Protein AF-A0A0C7NAX6-F1 (afdb_monomer_lite)

InterPro domains:
  IPR001142 Yeast membrane protein DUP/COS [PF00674] (131-218)
  IPR001142 Yeast membrane protein DUP/COS [PF00674] (317-399)

Foldseek 3Di:
DDDDDDDDDDDDDDDDDDDDDDPPPVVVVVVVVVVVVVVVVVVVVVVVCVVPVVCCPPPVVPPPPPPPDDDDDDPDQDAQVVVDPDPVVLLVVQLVLDPVNVVLVVVLVVLLVVLVVVDVVVPPPCPPVSVVVNVVVVVVSVVVPCSPVLDPDDLVLQLVLLQCCLVQLFAPDQVSQQVVQSVSLVVCVVVVVGSHSHSDNTSVRVLVCNCVNQQVCCVVVPDDPPPVSSVSSNVSHLVSVVVVLVVVVVCVVPDDDDPDDDFLCVVDVDVVVVLVVVLCVVLVVQVVVLVVQCVVLVVVPDVVSNVVSVVSVVVSVVVSVVSSVVLVVLLVPDDDPVLLSVLLVLCVVQVQDPDQQSQQSSLRVSLVVCVVPPPPSSRNSDNGSVSSVVVNVVQLCQQDPPDPVDDHPCVSCVVSSVVVPPD

Secondary structure (DSSP, 8-state):
---------------------SSSHHHHHHHHHHHHHHHHHHHHHHHHHHHHHHHHHHHTTTS-------S----S---HHHH-SSHHHHHHHHHHT-HHHHHHHHHHHHHHHHHHHHHHHTGGGGHHHHHHHHHHHHHHHHHHSGGGS-----TTHHHHHHHHHHHH---SSHHHHHHHHHHHHHHHHHTTSSSSS-S-SSHHHHHHHHIIIIIHHHHHT-SS---HHHHHHHHHHHHHHHHHHHHHHHHHTT------PPPHHHH-SSHHHHHHHHHHHHHTTHHHHHHHHHHHHHHTT-HHHHHHHHHHHHHHHHHHHHHHHHHHHHHTSPPPHHHHHHHHHHHHHH---S-TTTHHHHHHHHHHHHHHHS-TT-TT--SSHHHHHHHHHHHHHHHS-SSTTSPPS-GGGHHHHGGGTT-

Organism: NCBI:txid1245769

pLDDT: mean 73.46, std 19.57, range [27.73, 95.88]

Sequence (423 aa):
MGVLHFSFFRPFCLRKEITRKKYSDFVTCRSSSALMFSIYIYKFLGKLMVTIYPGIYLNIGHSAMVQISFAPSLDCPQLSPELFTSYLSWRLHNLVKASYLFVWLFATACFSLAAAIISKEMGNWFSETAKVCVFLSLAALFKSIPFWKTAKLVPELYPQLAKEVAELGPNYSPKDWDLLAQHANEFLFKEGLWHSKLYFYDGEECLHCFRCSVYLPTVRTASEKRNGQLALAAQIYEKSLGNYWNAWEAAENTQVEAPRQYLPKDRYRFSILYDWAYGAKHISYFPLLWMLCSLWSGRKNDSRTVDLSTFGGLVVVFYTICMFWERPSAKEFPLTPIQILKFLKLVAELKPGQSDMEWDGVARKMNAFLNETGGLRIINYFFDGKECRAKFQLIMAKVIPNSGIEKSSFPELIKFASEFKTI

Radius of gyration: 30.66 Å; chains: 1; bounding box: 78×89×71 Å

Structure (mmCIF, N/CA/C/O backbone):
data_AF-A0A0C7NAX6-F1
#
_entry.id   AF-A0A0C7NAX6-F1
#
loop_
_atom_site.group_PDB
_atom_site.id
_atom_site.type_symbol
_atom_site.label_atom_id
_atom_site.label_alt_id
_atom_site.label_comp_id
_atom_site.label_asym_id
_atom_site.label_entity_id
_atom_site.label_seq_id
_atom_site.pdbx_PDB_ins_code
_atom_site.Cartn_x
_atom_site.Cartn_y
_atom_site.Cartn_z
_atom_site.occupancy
_atom_site.B_iso_or_equiv
_atom_site.auth_seq_id
_atom_site.auth_comp_id
_atom_site.auth_asym_id
_atom_site.auth_atom_id
_atom_site.pdbx_PDB_model_num
ATOM 1 N N . MET A 1 1 ? 12.667 64.674 -25.364 1.00 33.41 1 MET A N 1
ATOM 2 C CA . MET A 1 1 ? 13.167 65.801 -24.542 1.00 33.41 1 MET A CA 1
ATOM 3 C C . MET A 1 1 ? 13.776 65.229 -23.275 1.00 33.41 1 MET A C 1
ATOM 5 O O . MET A 1 1 ? 13.105 64.440 -22.630 1.00 33.41 1 MET A O 1
ATOM 9 N N . GLY A 1 2 ? 15.032 65.566 -22.972 1.00 37.00 2 GLY A N 1
ATOM 10 C CA . GLY A 1 2 ? 15.752 65.074 -21.788 1.00 37.00 2 GLY A CA 1
ATOM 11 C C . GLY A 1 2 ? 17.111 64.444 -22.099 1.00 37.00 2 GLY A C 1
ATOM 12 O O . GLY A 1 2 ? 17.392 63.338 -21.661 1.00 37.00 2 GLY A O 1
ATOM 13 N N . VAL A 1 3 ? 17.919 65.136 -22.903 1.00 29.41 3 VAL A N 1
ATOM 14 C CA . VAL A 1 3 ? 19.358 64.896 -23.080 1.00 29.41 3 VAL A CA 1
ATOM 15 C C . VAL A 1 3 ? 20.072 65.444 -21.849 1.00 29.41 3 VAL A C 1
ATOM 17 O O . VAL A 1 3 ? 19.771 66.570 -21.472 1.00 29.41 3 VAL A O 1
ATOM 20 N N . LEU A 1 4 ? 21.052 64.727 -21.295 1.00 28.20 4 LEU A N 1
ATOM 21 C CA . LEU A 1 4 ? 22.182 65.354 -20.601 1.00 28.20 4 LEU A CA 1
ATOM 22 C C . LEU A 1 4 ? 23.442 64.490 -20.750 1.00 28.20 4 LEU A C 1
ATOM 24 O O . LEU A 1 4 ? 23.633 63.469 -20.096 1.00 28.20 4 LEU A O 1
ATOM 28 N N . HIS A 1 5 ? 24.281 64.943 -21.677 1.00 30.05 5 HIS A N 1
ATOM 29 C CA . HIS A 1 5 ? 25.713 64.687 -21.755 1.00 30.05 5 HIS A CA 1
ATOM 30 C C . HIS A 1 5 ? 26.406 65.339 -20.550 1.00 30.05 5 HIS A C 1
ATOM 32 O O . HIS A 1 5 ? 26.091 66.483 -20.241 1.00 30.05 5 HIS A O 1
ATOM 38 N N . PHE A 1 6 ? 27.427 64.697 -19.980 1.00 27.73 6 PHE A N 1
ATOM 39 C CA . PHE A 1 6 ? 28.633 65.412 -19.559 1.00 27.73 6 PHE A CA 1
ATOM 40 C C . PHE A 1 6 ? 29.851 64.491 -19.625 1.00 27.73 6 PHE A C 1
ATOM 42 O O . PHE A 1 6 ? 29.893 63.395 -19.073 1.00 27.73 6 PHE A O 1
ATOM 49 N N . SER A 1 7 ? 30.847 64.989 -20.335 1.00 27.84 7 SER A N 1
ATOM 50 C CA . SER A 1 7 ? 32.198 64.473 -20.490 1.00 27.84 7 SER A CA 1
ATOM 51 C C . SER A 1 7 ? 33.136 65.571 -19.993 1.00 27.84 7 SER A C 1
ATOM 53 O O . SER A 1 7 ? 32.887 66.717 -20.353 1.00 27.84 7 SER A O 1
ATOM 55 N N . PHE A 1 8 ? 34.175 65.247 -19.205 1.00 30.72 8 PHE A N 1
ATOM 56 C CA . PHE A 1 8 ? 35.592 65.529 -19.527 1.00 30.72 8 PHE A CA 1
ATOM 57 C C . PHE A 1 8 ? 36.606 65.390 -18.355 1.00 30.72 8 PHE A C 1
ATOM 59 O O . PHE A 1 8 ? 36.337 65.778 -17.228 1.00 30.72 8 PHE A O 1
ATOM 66 N N . PHE A 1 9 ? 37.806 64.916 -18.748 1.00 28.50 9 PHE A N 1
ATOM 67 C CA . PHE A 1 9 ? 39.190 65.122 -18.247 1.00 28.50 9 PHE A CA 1
ATOM 68 C C . PHE A 1 9 ? 39.744 64.471 -16.941 1.00 28.50 9 PHE A C 1
ATOM 70 O O . PHE A 1 9 ? 39.558 64.966 -15.840 1.00 28.50 9 PHE A O 1
ATOM 77 N N . ARG A 1 10 ? 40.514 63.370 -17.151 1.00 28.86 10 ARG A N 1
ATOM 78 C CA . ARG A 1 10 ? 41.940 63.026 -16.799 1.00 28.86 10 ARG A CA 1
ATOM 79 C C . ARG A 1 10 ? 42.743 63.894 -15.785 1.00 28.86 10 ARG A C 1
ATOM 81 O O . ARG A 1 10 ? 42.459 65.077 -15.684 1.00 28.86 10 ARG A O 1
ATOM 88 N N . PRO A 1 11 ? 43.950 63.455 -15.323 1.00 43.16 11 PRO A N 1
ATOM 89 C CA . PRO A 1 11 ? 44.488 62.099 -15.071 1.00 43.16 11 PRO A CA 1
ATOM 90 C C . PRO A 1 11 ? 45.270 61.996 -13.728 1.00 43.16 11 PRO A C 1
ATOM 92 O O . PRO A 1 11 ? 45.738 62.996 -13.199 1.00 43.16 11 PRO A O 1
ATOM 95 N N . PHE A 1 12 ? 45.562 60.784 -13.242 1.00 27.77 12 PHE A N 1
ATOM 96 C CA . PHE A 1 12 ? 46.766 60.559 -12.425 1.00 27.77 12 PHE A CA 1
ATOM 97 C C . PHE A 1 12 ? 47.375 59.189 -12.736 1.00 27.77 12 PHE A C 1
ATOM 99 O O . PHE A 1 12 ? 46.741 58.145 -12.591 1.00 27.77 12 PHE A O 1
ATOM 106 N N . CYS A 1 13 ? 48.614 59.222 -13.222 1.00 32.53 13 CYS A N 1
ATOM 107 C CA . CYS A 1 13 ? 49.492 58.072 -13.380 1.00 32.53 13 CYS A CA 1
ATOM 108 C C . CYS A 1 13 ? 49.992 57.609 -12.010 1.00 32.53 13 CYS A C 1
ATOM 110 O O . CYS A 1 13 ? 50.439 58.447 -11.236 1.00 32.53 13 CYS A O 1
ATOM 112 N N . LEU A 1 14 ? 50.051 56.292 -11.778 1.00 31.08 14 LEU A N 1
ATOM 113 C CA . LEU A 1 14 ? 51.176 55.636 -11.093 1.00 31.08 14 LEU A CA 1
ATOM 114 C C . LEU A 1 14 ? 51.115 54.107 -11.275 1.00 31.08 14 LEU A C 1
ATOM 116 O O . LEU A 1 14 ? 50.416 53.380 -10.582 1.00 31.08 14 LEU A O 1
ATOM 120 N N . ARG A 1 15 ? 51.863 53.655 -12.286 1.00 32.19 15 ARG A N 1
ATOM 121 C CA . ARG A 1 15 ? 52.845 52.558 -12.259 1.00 32.19 15 ARG A CA 1
ATOM 122 C C . ARG A 1 15 ? 52.666 51.459 -11.188 1.00 32.19 15 ARG A C 1
ATOM 124 O O . ARG A 1 15 ? 53.065 51.646 -10.043 1.00 32.19 15 ARG A O 1
ATOM 131 N N . LYS A 1 16 ? 52.311 50.247 -11.636 1.00 30.25 16 LYS A N 1
ATOM 132 C CA . LYS A 1 16 ? 53.072 49.017 -11.326 1.00 30.25 16 LYS A CA 1
ATOM 133 C C . LYS A 1 16 ? 52.688 47.874 -12.273 1.00 30.25 16 LYS A C 1
ATOM 135 O O . LYS A 1 16 ? 51.585 47.340 -12.222 1.00 30.25 16 LYS A O 1
ATOM 140 N N . GLU A 1 17 ? 53.632 47.518 -13.139 1.00 34.88 17 GLU A N 1
ATOM 141 C CA . GLU A 1 17 ? 53.720 46.202 -13.772 1.00 34.88 17 GLU A CA 1
ATOM 142 C C . GLU A 1 17 ? 53.883 45.120 -12.698 1.00 34.88 17 GLU A C 1
ATOM 144 O O . GLU A 1 17 ? 54.581 45.360 -11.717 1.00 34.88 17 GLU A O 1
ATOM 149 N N . ILE A 1 18 ? 53.258 43.954 -12.907 1.00 36.66 18 ILE A N 1
ATOM 150 C CA . ILE A 1 18 ? 53.803 42.597 -12.684 1.00 36.66 18 ILE A CA 1
ATOM 151 C C . ILE A 1 18 ? 52.781 41.578 -13.253 1.00 36.66 18 ILE A C 1
ATOM 153 O O . ILE A 1 18 ? 51.704 41.340 -12.713 1.00 36.66 18 ILE A O 1
ATOM 157 N N . THR A 1 19 ? 53.125 41.040 -14.428 1.00 38.94 19 THR A N 1
ATOM 158 C CA . THR A 1 19 ? 52.790 39.717 -15.005 1.00 38.94 19 THR A CA 1
ATOM 159 C C . THR A 1 19 ? 51.381 39.107 -14.825 1.00 38.94 19 THR A C 1
ATOM 161 O O . THR A 1 19 ? 51.118 38.365 -13.881 1.00 38.94 19 THR A O 1
ATOM 164 N N . ARG A 1 20 ? 50.542 39.207 -15.870 1.00 38.00 20 ARG A N 1
ATOM 165 C CA . ARG A 1 20 ? 49.470 38.233 -16.187 1.00 38.00 20 ARG A CA 1
ATOM 166 C C . ARG A 1 20 ? 49.530 37.873 -17.674 1.00 38.00 20 ARG A C 1
ATOM 168 O O . ARG A 1 20 ? 48.992 38.587 -18.510 1.00 38.00 20 ARG A O 1
ATOM 175 N N . LYS A 1 21 ? 50.185 36.759 -18.014 1.00 38.50 21 LYS A N 1
ATOM 176 C CA . LYS A 1 21 ? 50.189 36.215 -19.388 1.00 38.50 21 LYS A CA 1
ATOM 177 C C . LYS A 1 21 ? 50.078 34.685 -19.452 1.00 38.50 21 LYS A C 1
ATOM 179 O O . LYS A 1 21 ? 50.683 34.063 -20.310 1.00 38.50 21 LYS A O 1
ATOM 184 N N . LYS A 1 22 ? 49.322 34.061 -18.536 1.00 39.84 22 LYS A N 1
ATOM 185 C CA . LYS A 1 22 ? 49.116 32.593 -18.546 1.00 39.84 22 LYS A CA 1
ATOM 186 C C . LYS A 1 22 ? 47.714 32.085 -18.172 1.00 39.84 22 LYS A C 1
ATOM 188 O O . LYS A 1 22 ? 47.541 30.884 -18.031 1.00 39.84 22 LYS A O 1
ATOM 193 N N . TYR A 1 23 ? 46.712 32.961 -18.041 1.00 36.53 23 TYR A N 1
ATOM 194 C CA . TYR A 1 23 ? 45.342 32.556 -17.658 1.00 36.53 23 TYR A CA 1
ATOM 195 C C . TYR A 1 23 ? 44.271 32.766 -18.746 1.00 36.53 23 TYR A C 1
ATOM 197 O O . TYR A 1 23 ? 43.128 32.367 -18.553 1.00 36.53 23 TYR A O 1
ATOM 205 N N . SER A 1 24 ? 44.634 33.350 -19.894 1.00 33.28 24 SER A N 1
ATOM 206 C CA . SER A 1 24 ? 43.714 33.593 -21.020 1.00 33.28 24 SER A CA 1
ATOM 207 C C . SER A 1 24 ? 43.537 32.366 -21.925 1.00 33.28 24 SER A C 1
ATOM 209 O O . SER A 1 24 ? 42.449 32.146 -22.443 1.00 33.28 24 SER A O 1
ATOM 211 N N . ASP A 1 25 ? 44.557 31.514 -22.052 1.00 35.56 25 ASP A N 1
ATOM 212 C CA . ASP A 1 25 ? 44.535 30.416 -23.037 1.00 35.56 25 ASP A CA 1
ATOM 213 C C . ASP A 1 25 ? 43.956 29.104 -22.479 1.00 35.56 25 ASP A C 1
ATOM 215 O O . ASP A 1 25 ? 43.678 28.164 -23.220 1.00 35.56 25 ASP A O 1
ATOM 219 N N . PHE A 1 26 ? 43.717 29.035 -21.164 1.00 35.56 26 PHE A N 1
ATOM 220 C CA . PHE A 1 26 ? 43.159 27.840 -20.521 1.00 35.56 26 PHE A CA 1
ATOM 221 C C . PHE A 1 26 ? 41.621 27.832 -20.480 1.00 35.56 26 PHE A C 1
ATOM 223 O O . PHE A 1 26 ? 41.009 26.770 -20.360 1.00 35.56 26 PHE A 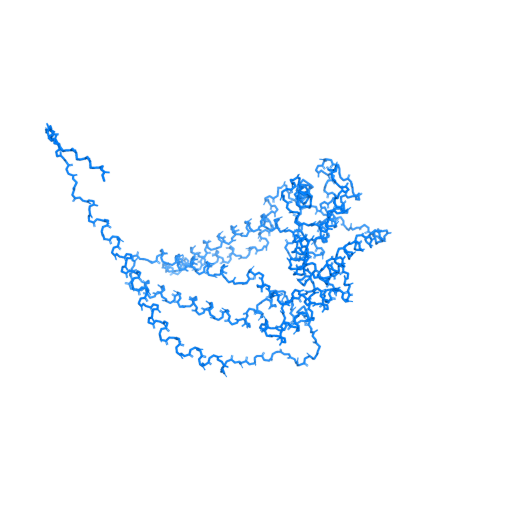O 1
ATOM 230 N N . VAL A 1 27 ? 40.978 28.999 -20.612 1.00 37.00 27 VAL A N 1
ATOM 231 C CA . VAL A 1 27 ? 39.509 29.129 -20.551 1.00 37.00 27 VAL A CA 1
ATOM 232 C C . VAL A 1 27 ? 38.868 28.973 -21.937 1.00 37.00 27 VAL A C 1
ATOM 234 O O . VAL A 1 27 ? 37.795 28.386 -22.052 1.00 37.00 27 VAL A O 1
ATOM 237 N N . THR A 1 28 ? 39.552 29.373 -23.010 1.00 36.34 28 THR A N 1
ATOM 238 C CA . THR A 1 28 ? 39.087 29.211 -24.402 1.00 36.34 28 THR A CA 1
ATOM 239 C C . THR A 1 28 ? 39.211 27.777 -24.933 1.00 36.34 28 THR A C 1
ATOM 241 O O . THR A 1 28 ? 38.436 27.379 -25.800 1.00 36.34 28 THR A O 1
ATOM 244 N N . CYS A 1 29 ? 40.102 26.948 -24.374 1.00 38.19 29 CYS A N 1
ATOM 245 C CA . CYS A 1 29 ? 40.259 25.551 -24.802 1.00 38.19 29 CYS A CA 1
ATOM 246 C C . CYS A 1 29 ? 39.200 24.599 -24.192 1.00 38.19 29 CYS A C 1
ATOM 248 O O . CYS A 1 29 ? 38.822 23.601 -24.807 1.00 38.19 29 CYS A O 1
ATOM 250 N N . ARG A 1 30 ? 38.645 24.924 -23.010 1.00 39.47 30 ARG A N 1
ATOM 251 C CA . ARG A 1 30 ? 37.582 24.120 -22.363 1.00 39.47 30 ARG A CA 1
ATOM 252 C C . ARG A 1 30 ? 36.180 24.354 -22.933 1.00 39.47 30 ARG A C 1
ATOM 254 O O . ARG A 1 30 ? 35.368 23.435 -22.882 1.00 39.47 30 ARG A O 1
ATOM 261 N N . SER A 1 31 ? 35.877 25.537 -23.479 1.00 39.75 31 SER A N 1
ATOM 262 C CA . SER A 1 31 ? 34.558 25.776 -24.091 1.00 39.75 31 SER A CA 1
ATOM 263 C C . SER A 1 31 ? 34.456 25.189 -25.503 1.00 39.75 31 SER A C 1
ATOM 265 O O . SER A 1 31 ? 33.394 24.701 -25.883 1.00 39.75 31 SER A O 1
ATOM 267 N N . SER A 1 32 ? 35.568 25.143 -26.247 1.00 45.00 32 SER A N 1
ATOM 268 C CA . SER A 1 32 ? 35.611 24.589 -27.605 1.00 45.00 32 SER A CA 1
ATOM 269 C C . SER A 1 32 ? 35.417 23.066 -27.628 1.00 45.00 32 SER A C 1
ATOM 271 O O . SER A 1 32 ? 34.664 22.547 -28.449 1.00 45.00 32 SER A O 1
ATOM 273 N N . SER A 1 33 ? 35.999 22.332 -26.674 1.00 44.88 33 SER A N 1
ATOM 274 C CA . SER A 1 33 ? 35.845 20.872 -26.580 1.00 44.88 33 SER A CA 1
ATOM 275 C C . SER A 1 33 ? 34.430 20.442 -26.175 1.00 44.88 33 SER A C 1
ATOM 277 O O . SER A 1 33 ? 33.898 19.496 -26.752 1.00 44.88 33 SER A O 1
ATOM 279 N N . ALA A 1 34 ? 33.774 21.171 -25.268 1.00 40.56 34 ALA A N 1
ATOM 280 C CA . ALA A 1 34 ? 32.377 20.917 -24.905 1.00 40.56 34 ALA A CA 1
ATOM 281 C C . ALA A 1 34 ? 31.404 21.223 -26.062 1.00 40.56 34 ALA A C 1
ATOM 283 O O . ALA A 1 34 ? 30.458 20.466 -26.297 1.00 40.56 34 ALA A O 1
ATOM 284 N N . LEU A 1 35 ? 31.655 22.296 -26.824 1.00 45.41 35 LEU A N 1
ATOM 285 C CA . LEU A 1 35 ? 30.849 22.654 -27.994 1.00 45.41 35 LEU A CA 1
ATOM 286 C C . LEU A 1 35 ? 31.022 21.631 -29.129 1.00 45.41 35 LEU A C 1
ATOM 288 O O . LEU A 1 35 ? 30.040 21.195 -29.727 1.00 45.41 35 LEU A O 1
ATOM 292 N N . MET A 1 36 ? 32.258 21.188 -29.375 1.00 49.53 36 MET A N 1
ATOM 293 C CA . MET A 1 36 ? 32.572 20.149 -30.361 1.00 49.53 36 MET A CA 1
ATOM 294 C C . MET A 1 36 ? 31.962 18.796 -29.976 1.00 49.53 36 MET A C 1
ATOM 296 O O . MET A 1 36 ? 31.417 18.109 -30.837 1.00 49.53 36 MET A O 1
ATOM 300 N N . PHE A 1 37 ? 31.970 18.443 -28.687 1.00 44.56 37 PHE A N 1
ATOM 301 C CA . PHE A 1 37 ? 31.333 17.229 -28.171 1.00 44.56 37 PHE A CA 1
ATOM 302 C C . PHE A 1 37 ? 29.807 17.257 -28.347 1.00 44.56 37 PHE A C 1
ATOM 304 O O . PHE A 1 37 ? 29.221 16.288 -28.828 1.00 44.56 37 PHE A O 1
ATOM 311 N N . SER A 1 38 ? 29.168 18.395 -28.052 1.00 41.25 38 SER A N 1
ATOM 312 C CA . SER A 1 38 ? 27.734 18.603 -28.291 1.00 41.25 38 SER A CA 1
ATOM 313 C C . SER A 1 38 ? 27.384 18.451 -29.777 1.00 41.25 38 SER A C 1
ATOM 315 O O . SER A 1 38 ? 26.522 17.650 -30.136 1.00 41.25 38 SER A O 1
ATOM 317 N N . ILE A 1 39 ? 28.114 19.129 -30.671 1.00 58.03 39 ILE A N 1
ATOM 318 C CA . ILE A 1 39 ? 27.890 19.057 -32.126 1.00 58.03 39 ILE A CA 1
ATOM 319 C C . ILE A 1 39 ? 28.081 17.627 -32.655 1.00 58.03 39 ILE A C 1
ATOM 321 O O . ILE A 1 39 ? 27.326 17.186 -33.528 1.00 58.03 39 ILE A O 1
ATOM 325 N N . TYR A 1 40 ? 29.060 16.888 -32.128 1.00 54.72 40 TYR A N 1
ATOM 326 C CA . TYR A 1 40 ? 29.314 15.505 -32.525 1.00 54.72 40 TYR A CA 1
ATOM 327 C C . TYR A 1 40 ? 28.181 14.567 -32.087 1.00 54.72 40 TYR A C 1
ATOM 329 O O . TYR A 1 40 ? 27.700 13.778 -32.900 1.00 54.72 40 TYR A O 1
ATOM 337 N N . ILE A 1 41 ? 27.680 14.712 -30.853 1.00 48.00 41 ILE A N 1
ATOM 338 C CA . ILE A 1 41 ? 26.521 13.956 -30.357 1.00 48.00 41 ILE A CA 1
ATOM 339 C C . ILE A 1 41 ? 25.269 14.265 -31.183 1.00 48.00 41 ILE A C 1
ATOM 341 O O . ILE A 1 41 ? 24.589 13.336 -31.610 1.00 48.00 41 ILE A O 1
ATOM 345 N N . TYR A 1 42 ? 24.984 15.536 -31.481 1.00 49.97 42 TYR A N 1
ATOM 346 C CA . TYR A 1 42 ? 23.817 15.906 -32.290 1.00 49.97 42 TYR A CA 1
ATOM 347 C C . TYR A 1 42 ? 23.896 15.360 -33.723 1.00 49.97 42 TYR A C 1
ATOM 349 O O . TYR A 1 42 ? 22.903 14.847 -34.240 1.00 49.97 42 TYR A O 1
ATOM 357 N N . LYS A 1 43 ? 25.074 15.393 -34.363 1.00 57.81 43 LYS A N 1
ATOM 358 C CA . LYS A 1 43 ? 25.269 14.794 -35.697 1.00 57.81 43 LYS A CA 1
ATOM 359 C C . LYS A 1 43 ? 25.172 13.269 -35.674 1.00 57.81 43 LYS A C 1
ATOM 361 O O . LYS A 1 43 ? 24.616 12.687 -36.605 1.00 57.81 43 LYS A O 1
ATOM 366 N N . PHE A 1 44 ? 25.697 12.627 -34.632 1.00 57.59 44 PHE A N 1
ATOM 367 C CA . PHE A 1 44 ? 25.620 11.179 -34.461 1.00 57.59 44 PHE A CA 1
ATOM 368 C C . PHE A 1 44 ? 24.178 10.721 -34.215 1.00 57.59 44 PHE A C 1
ATOM 370 O O . PHE A 1 44 ? 23.696 9.845 -34.927 1.00 57.59 44 PHE A O 1
ATOM 377 N N . LEU A 1 45 ? 23.454 11.371 -33.297 1.00 47.56 45 LEU A N 1
ATOM 378 C CA . LEU A 1 45 ? 22.042 11.091 -33.025 1.00 47.56 45 LEU A CA 1
ATOM 379 C C . LEU A 1 45 ? 21.154 11.378 -34.242 1.00 47.56 45 LEU A C 1
ATOM 381 O O . LEU A 1 45 ? 20.260 10.589 -34.529 1.00 47.56 45 LEU A O 1
ATOM 385 N N . GLY A 1 46 ? 21.431 12.443 -35.002 1.00 60.41 46 GLY A N 1
ATOM 386 C CA . GLY A 1 46 ? 20.727 12.741 -36.252 1.00 60.41 46 GLY A CA 1
ATOM 387 C C . GLY A 1 46 ? 20.916 11.654 -37.312 1.00 60.41 46 GLY A C 1
ATOM 388 O O . GLY A 1 46 ? 19.941 11.197 -37.903 1.00 60.41 46 GLY A O 1
ATOM 389 N N . LYS A 1 47 ? 22.149 11.166 -37.513 1.00 59.41 47 LYS A N 1
ATOM 390 C CA . LYS A 1 47 ? 22.415 10.045 -38.431 1.00 59.41 47 LYS A CA 1
ATOM 391 C C . LYS A 1 47 ? 21.787 8.740 -37.942 1.00 59.41 47 LYS A C 1
ATOM 393 O O . LYS A 1 47 ? 21.190 8.026 -38.742 1.00 59.41 47 LYS A O 1
ATOM 398 N N . LEU A 1 48 ? 21.880 8.446 -36.645 1.00 49.44 48 LEU A N 1
ATOM 399 C CA . LEU A 1 48 ? 21.296 7.250 -36.035 1.00 49.44 48 LEU A CA 1
ATOM 400 C C . LEU A 1 48 ? 19.768 7.237 -36.198 1.00 49.44 48 LEU A C 1
ATOM 402 O O . LEU A 1 48 ? 19.212 6.245 -36.653 1.00 49.44 48 LEU A O 1
ATOM 406 N N . MET A 1 49 ? 19.103 8.363 -35.922 1.00 45.06 49 MET A N 1
ATOM 407 C CA . MET A 1 49 ? 17.660 8.520 -36.116 1.00 45.06 49 MET A CA 1
ATOM 408 C C . MET A 1 49 ? 17.279 8.319 -37.583 1.00 45.06 49 MET A C 1
ATOM 410 O O . MET A 1 49 ? 16.432 7.485 -37.858 1.00 45.06 49 MET A O 1
ATOM 414 N N . VAL A 1 50 ? 17.954 8.968 -38.536 1.00 60.12 50 VAL A N 1
ATOM 415 C CA . VAL A 1 50 ? 17.663 8.830 -39.981 1.00 60.12 50 VAL A CA 1
ATOM 416 C C . VAL A 1 50 ? 17.880 7.402 -40.500 1.00 60.12 50 VAL A C 1
ATOM 418 O O . VAL A 1 50 ? 17.171 6.965 -41.400 1.00 60.12 50 VAL A O 1
ATOM 421 N N . THR A 1 51 ? 18.824 6.657 -39.923 1.00 60.31 51 THR A N 1
ATOM 422 C CA . THR A 1 51 ? 19.137 5.287 -40.366 1.00 60.31 51 THR A CA 1
ATOM 423 C C . THR A 1 51 ? 18.155 4.262 -39.794 1.00 60.31 51 THR A C 1
ATOM 425 O O . THR A 1 51 ? 17.905 3.228 -40.404 1.00 60.31 51 THR A O 1
ATOM 428 N N . ILE A 1 52 ? 17.579 4.549 -38.625 1.00 51.88 52 ILE A N 1
ATOM 429 C CA . ILE A 1 52 ? 16.774 3.596 -37.856 1.00 51.88 52 ILE A CA 1
ATOM 430 C C . ILE A 1 52 ? 15.265 3.871 -37.998 1.00 51.88 52 ILE A C 1
ATOM 432 O O . ILE A 1 52 ? 14.470 2.932 -38.017 1.00 51.88 52 ILE A O 1
ATOM 436 N N . TYR A 1 53 ? 14.848 5.131 -38.171 1.00 42.69 53 TYR A N 1
ATOM 437 C CA . TYR A 1 53 ? 13.429 5.505 -38.269 1.00 42.69 53 TYR A CA 1
ATOM 438 C C . TYR A 1 53 ? 12.657 4.887 -39.451 1.00 42.69 53 TYR A C 1
ATOM 440 O O . TYR A 1 53 ? 11.508 4.497 -39.235 1.00 42.69 53 TYR A O 1
ATOM 448 N N . PRO A 1 54 ? 13.215 4.750 -40.674 1.00 43.72 54 PRO A N 1
ATOM 449 C CA . PRO A 1 54 ? 12.424 4.278 -41.814 1.00 43.72 54 PRO A CA 1
ATOM 450 C C . PRO A 1 54 ? 12.019 2.798 -41.712 1.00 43.72 54 PRO A C 1
ATOM 452 O O . PRO A 1 54 ? 11.018 2.400 -42.299 1.00 43.72 54 PRO A O 1
ATOM 455 N N . GLY A 1 55 ? 12.768 1.978 -40.960 1.00 42.00 55 GLY A N 1
ATOM 456 C CA . GLY A 1 55 ? 12.525 0.532 -40.851 1.00 42.00 55 GLY A CA 1
ATOM 457 C C . GLY A 1 55 ? 11.641 0.105 -39.673 1.00 42.00 55 GLY A C 1
ATOM 458 O O . GLY A 1 55 ? 11.050 -0.972 -39.708 1.00 42.00 55 GLY A O 1
ATOM 459 N N . ILE A 1 56 ? 11.528 0.936 -38.633 1.00 46.47 56 ILE A N 1
ATOM 460 C CA . ILE A 1 56 ? 10.878 0.562 -37.365 1.00 46.47 56 ILE A CA 1
ATOM 461 C C . ILE A 1 56 ? 9.356 0.767 -37.401 1.00 46.47 56 ILE A C 1
ATOM 463 O O . ILE A 1 56 ? 8.627 -0.061 -36.860 1.00 46.47 56 ILE A O 1
ATOM 467 N N . TYR A 1 57 ? 8.844 1.795 -38.088 1.00 36.12 57 TYR A N 1
ATOM 468 C CA . TYR A 1 57 ? 7.391 2.041 -38.142 1.00 36.12 57 TYR A CA 1
ATOM 469 C C . TYR A 1 57 ? 6.634 1.140 -39.127 1.00 36.12 57 TYR A C 1
ATOM 471 O O . TYR A 1 57 ? 5.454 0.876 -38.917 1.00 36.12 57 TYR A O 1
ATOM 479 N N . LEU A 1 58 ? 7.298 0.632 -40.170 1.00 39.72 58 LEU A N 1
ATOM 480 C CA . LEU A 1 58 ? 6.656 -0.196 -41.200 1.00 39.72 58 LEU A CA 1
ATOM 481 C C . LEU A 1 58 ? 6.749 -1.705 -40.937 1.00 39.72 58 LEU A C 1
ATOM 483 O O . LEU A 1 58 ? 5.946 -2.450 -41.486 1.00 39.72 58 LEU A O 1
ATOM 487 N N . ASN A 1 59 ? 7.675 -2.166 -40.086 1.00 36.78 59 ASN A N 1
ATOM 488 C CA . ASN A 1 59 ? 7.935 -3.604 -39.923 1.00 36.78 59 ASN A CA 1
ATOM 489 C C . ASN A 1 59 ? 7.643 -4.163 -38.517 1.00 36.78 59 ASN A C 1
ATOM 491 O O . ASN A 1 59 ? 7.491 -5.372 -38.350 1.00 36.78 59 ASN A O 1
ATOM 495 N N . ILE A 1 60 ? 7.487 -3.306 -37.499 1.00 39.91 60 ILE A N 1
ATOM 496 C CA . ILE A 1 60 ? 7.092 -3.748 -36.146 1.00 39.91 60 ILE A CA 1
ATOM 497 C C . ILE A 1 60 ? 5.572 -3.963 -36.038 1.00 39.91 60 ILE A C 1
ATOM 499 O O . ILE A 1 60 ? 5.113 -4.681 -35.155 1.00 39.91 60 ILE A O 1
ATOM 503 N N . GLY A 1 61 ? 4.787 -3.439 -36.985 1.00 33.78 61 GLY A N 1
ATOM 504 C CA . GLY A 1 61 ? 3.341 -3.659 -37.035 1.00 33.78 61 GLY A CA 1
ATOM 505 C C . GLY A 1 61 ? 2.904 -5.065 -37.466 1.00 33.78 61 GLY A C 1
ATOM 506 O O . GLY A 1 61 ? 1.734 -5.381 -37.289 1.00 33.78 61 GLY A O 1
ATOM 507 N N . HIS A 1 62 ? 3.791 -5.909 -38.020 1.00 36.00 62 HIS A N 1
ATOM 508 C CA . HIS A 1 62 ? 3.332 -7.134 -38.695 1.00 36.00 62 HIS A CA 1
ATOM 509 C C . HIS A 1 62 ? 4.127 -8.432 -38.466 1.00 36.00 62 HIS A C 1
ATOM 511 O O . HIS A 1 62 ? 3.600 -9.482 -38.822 1.00 36.00 62 HIS A O 1
ATOM 517 N N . SER A 1 63 ? 5.341 -8.424 -37.888 1.00 35.56 63 SER A N 1
ATOM 518 C CA . SER A 1 63 ? 6.228 -9.607 -38.023 1.00 35.56 63 SER A CA 1
ATOM 519 C C . SER A 1 63 ? 6.956 -10.120 -36.770 1.00 35.56 63 SER A C 1
ATOM 521 O O . SER A 1 63 ? 7.873 -10.928 -36.881 1.00 35.56 63 SER A O 1
ATOM 523 N N . ALA A 1 64 ? 6.560 -9.727 -35.556 1.00 36.84 64 ALA A N 1
ATOM 524 C CA . ALA A 1 64 ? 7.142 -10.317 -34.341 1.00 36.84 64 ALA A CA 1
ATOM 525 C C . ALA A 1 64 ? 6.129 -10.469 -33.198 1.00 36.84 64 ALA A C 1
ATOM 527 O O . ALA A 1 64 ? 6.383 -10.085 -32.061 1.00 36.84 64 ALA A O 1
ATOM 528 N N . MET A 1 65 ? 4.980 -11.078 -33.492 1.00 31.86 65 MET A N 1
ATOM 529 C CA . MET A 1 65 ? 4.195 -11.787 -32.482 1.00 31.86 65 MET A CA 1
ATOM 530 C C . MET A 1 65 ? 4.580 -13.266 -32.557 1.00 31.86 65 MET A C 1
ATOM 532 O O . MET A 1 65 ? 3.881 -14.090 -33.137 1.00 31.86 65 MET A O 1
ATOM 536 N N . VAL A 1 66 ? 5.736 -13.614 -31.990 1.00 33.53 66 VAL A N 1
ATOM 537 C CA . VAL A 1 66 ? 5.977 -15.006 -31.604 1.00 33.53 66 VAL A CA 1
ATOM 538 C C . VAL A 1 66 ? 4.997 -15.280 -30.467 1.00 33.53 66 VAL A C 1
ATOM 540 O O . VAL A 1 66 ? 5.203 -14.837 -29.337 1.00 33.53 66 VAL A O 1
ATOM 543 N N . GLN A 1 67 ? 3.886 -15.944 -30.790 1.00 31.62 67 GLN A N 1
ATOM 544 C CA . GLN A 1 67 ? 2.991 -16.536 -29.805 1.00 31.62 67 GLN A CA 1
ATOM 545 C C . GLN A 1 67 ? 3.788 -17.588 -29.031 1.00 31.62 67 GLN A C 1
ATOM 547 O O . GLN A 1 67 ? 3.886 -18.745 -29.428 1.00 31.62 67 GLN A O 1
ATOM 552 N N . ILE A 1 68 ? 4.393 -17.179 -27.919 1.00 31.91 68 ILE A N 1
ATOM 553 C CA . ILE A 1 68 ? 4.789 -18.120 -26.880 1.00 31.91 68 ILE A CA 1
ATOM 554 C C . ILE A 1 68 ? 3.488 -18.509 -26.174 1.00 31.91 68 ILE A C 1
ATOM 556 O O . ILE A 1 68 ? 3.057 -17.874 -25.212 1.00 31.91 68 ILE A O 1
ATOM 560 N N . SER A 1 69 ? 2.815 -19.506 -26.742 1.00 31.92 69 SER A N 1
ATOM 561 C CA . SER A 1 69 ? 1.597 -20.111 -26.218 1.00 31.92 69 SER A CA 1
ATOM 562 C C . SER A 1 69 ? 1.945 -20.944 -24.987 1.00 31.92 69 SER A C 1
ATOM 564 O O . SER A 1 69 ? 2.256 -22.126 -25.096 1.00 31.92 69 SER A O 1
ATOM 566 N N . PHE A 1 70 ? 1.899 -20.331 -23.807 1.00 38.78 70 PHE A N 1
ATOM 567 C CA . PHE A 1 70 ? 1.699 -21.076 -22.569 1.00 38.78 70 PHE A CA 1
ATOM 568 C C . PHE A 1 70 ? 0.246 -20.875 -22.119 1.00 38.78 70 PHE A C 1
ATOM 570 O O . PHE A 1 70 ? -0.147 -19.756 -21.801 1.00 38.78 70 PHE A O 1
ATOM 577 N N . ALA A 1 71 ? -0.489 -21.992 -22.071 1.00 37.09 71 ALA A N 1
ATOM 578 C CA . ALA A 1 71 ? -1.816 -22.210 -21.475 1.00 37.09 71 ALA A CA 1
ATOM 579 C C . ALA A 1 71 ? -3.070 -21.900 -22.343 1.00 37.09 71 ALA A C 1
ATOM 581 O O . ALA A 1 71 ? -3.030 -21.033 -23.217 1.00 37.09 71 ALA A O 1
ATOM 582 N N . PRO A 1 72 ? -4.159 -22.683 -22.155 1.00 39.38 72 PRO A N 1
ATOM 583 C CA . PRO A 1 72 ? -5.277 -22.806 -23.090 1.00 39.38 72 PRO A CA 1
ATOM 584 C C . PRO A 1 72 ? -6.239 -21.615 -23.013 1.00 39.38 72 PRO A C 1
ATOM 586 O O . PRO A 1 72 ? -6.247 -20.860 -22.043 1.00 39.38 72 PRO A O 1
ATOM 589 N N . SER A 1 73 ? -7.074 -21.473 -24.044 1.00 42.06 73 SER A N 1
ATOM 590 C CA . SER A 1 73 ? -8.213 -20.554 -24.088 1.00 42.06 73 SER A CA 1
ATOM 591 C C . SER A 1 73 ? -9.172 -20.832 -22.925 1.00 42.06 73 SER A C 1
ATOM 593 O O . SER A 1 73 ? -10.012 -21.725 -23.001 1.00 42.06 73 SER A O 1
ATOM 595 N N . LEU A 1 74 ? -9.011 -20.094 -21.830 1.00 43.47 74 LEU A N 1
ATOM 596 C CA . LEU A 1 74 ? -9.960 -20.051 -20.725 1.00 43.47 74 LEU A CA 1
ATOM 597 C C . LEU A 1 74 ? -10.895 -18.863 -20.963 1.00 43.47 74 LEU A C 1
ATOM 599 O O . LEU A 1 74 ? -10.484 -17.708 -20.871 1.00 43.47 74 LEU A O 1
ATOM 603 N N . ASP A 1 75 ? -12.145 -19.175 -21.304 1.00 54.72 75 ASP A N 1
ATOM 604 C CA . ASP A 1 75 ? -13.231 -18.214 -21.545 1.00 54.72 75 ASP A CA 1
ATOM 605 C C . ASP A 1 75 ? -13.746 -17.534 -20.259 1.00 54.72 75 ASP A C 1
ATOM 607 O O . ASP A 1 75 ? -14.620 -16.673 -20.328 1.00 54.72 75 ASP A O 1
ATOM 611 N N . CYS A 1 76 ? -13.188 -17.862 -19.087 1.00 53.81 76 CYS A N 1
ATOM 612 C CA . CYS A 1 76 ? -13.459 -17.144 -17.842 1.00 53.81 76 CYS A CA 1
ATOM 613 C C . CYS A 1 76 ? -12.343 -16.129 -17.546 1.00 53.81 76 CYS A C 1
ATOM 615 O O . CYS A 1 76 ? -11.166 -16.502 -17.580 1.00 53.81 76 CYS A O 1
ATOM 617 N N . PRO A 1 77 ? -12.671 -14.867 -17.215 1.00 60.31 77 PRO A N 1
ATOM 618 C CA . PRO A 1 77 ? -11.680 -13.900 -16.764 1.00 60.31 77 PRO A CA 1
ATOM 619 C C . PRO A 1 77 ? -11.075 -14.366 -15.432 1.00 60.31 77 PRO A C 1
ATOM 621 O O . PRO A 1 77 ? -11.727 -14.354 -14.396 1.00 60.31 77 PRO A O 1
ATOM 624 N N . GLN A 1 78 ? -9.822 -14.818 -15.477 1.00 74.38 78 GLN A N 1
ATOM 625 C CA . GLN A 1 78 ? -9.063 -15.261 -14.306 1.00 74.38 78 GLN A CA 1
ATOM 626 C C . GLN A 1 78 ? -8.169 -14.143 -13.771 1.00 74.38 78 GLN A C 1
ATOM 628 O O . GLN A 1 78 ? -7.641 -13.319 -14.525 1.00 74.38 78 GLN A O 1
ATOM 633 N N . LEU A 1 79 ? -7.977 -14.134 -12.454 1.00 78.44 79 LEU A N 1
ATOM 634 C CA . LEU A 1 79 ? -7.083 -13.207 -11.766 1.00 78.44 79 LEU A CA 1
ATOM 635 C C . LEU A 1 79 ? -5.626 -13.641 -11.854 1.00 78.44 79 LEU A C 1
ATOM 637 O O . LEU A 1 79 ? -5.292 -14.813 -12.019 1.00 78.44 79 LEU A O 1
ATOM 641 N N . SER A 1 80 ? -4.727 -12.676 -11.694 1.00 75.50 80 SER A N 1
ATOM 642 C CA . SER A 1 80 ? -3.293 -12.919 -11.820 1.00 75.50 80 SER A CA 1
ATOM 643 C C . SER A 1 80 ? -2.739 -13.925 -10.789 1.00 75.50 80 SER A C 1
ATOM 645 O O . SER A 1 80 ? -1.928 -14.756 -11.193 1.00 75.50 80 SER A O 1
ATOM 647 N N . PRO A 1 81 ? -3.160 -13.939 -9.506 1.00 76.00 81 PRO A N 1
ATOM 648 C CA . PRO A 1 81 ? -2.793 -14.977 -8.542 1.00 76.00 81 PRO A CA 1
ATOM 649 C C . PRO A 1 81 ? -3.053 -16.419 -8.990 1.00 76.00 81 PRO A C 1
ATOM 651 O O . PRO A 1 81 ? -2.346 -17.319 -8.549 1.00 76.00 81 PRO A O 1
ATOM 654 N N . GLU A 1 82 ? -4.036 -16.659 -9.862 1.00 82.62 82 GLU A N 1
ATOM 655 C CA . GLU A 1 82 ? -4.334 -18.005 -10.376 1.00 82.62 82 GLU A CA 1
ATOM 656 C C . GLU A 1 82 ? -3.336 -18.440 -11.460 1.00 82.62 82 GLU A C 1
ATOM 658 O O . GLU A 1 82 ? -3.095 -19.629 -11.659 1.00 82.62 82 GLU A O 1
ATOM 663 N N . LEU A 1 83 ? -2.725 -17.469 -12.144 1.00 82.69 83 LEU A N 1
ATOM 664 C CA . LEU A 1 83 ? -1.818 -17.678 -13.273 1.00 82.69 83 LEU A CA 1
ATOM 665 C C . LEU A 1 83 ? -0.338 -17.550 -12.888 1.00 82.69 83 LEU A C 1
ATOM 667 O O . LEU A 1 83 ? 0.530 -18.090 -13.576 1.00 82.69 83 LEU A O 1
ATOM 671 N N . PHE A 1 84 ? -0.025 -16.829 -11.809 1.00 85.56 84 PHE A N 1
ATOM 672 C CA . PHE A 1 84 ? 1.344 -16.535 -11.394 1.00 85.56 84 PHE A CA 1
ATOM 673 C C . PHE A 1 84 ? 1.609 -16.973 -9.960 1.00 85.56 84 PHE A C 1
ATOM 675 O O . PHE A 1 84 ? 0.896 -16.618 -9.031 1.00 85.56 84 PHE A O 1
ATOM 682 N N . THR A 1 85 ? 2.741 -17.647 -9.763 1.00 80.75 85 THR A N 1
ATOM 683 C CA . THR A 1 85 ? 3.222 -18.054 -8.434 1.00 80.75 85 THR A CA 1
ATOM 684 C C . THR A 1 85 ? 3.685 -16.881 -7.571 1.00 80.75 85 THR A C 1
ATOM 686 O O . THR A 1 85 ? 3.853 -17.033 -6.363 1.00 80.75 85 THR A O 1
ATOM 689 N N . SER A 1 86 ? 3.948 -15.717 -8.175 1.00 79.81 86 SER A N 1
ATOM 690 C CA . SER A 1 86 ? 4.364 -14.524 -7.445 1.00 79.81 86 SER A CA 1
ATOM 691 C C . SER A 1 86 ? 3.975 -13.227 -8.151 1.00 79.81 86 SER A C 1
ATOM 693 O O . SER A 1 86 ? 3.959 -13.136 -9.382 1.00 79.81 86 SER A O 1
ATOM 695 N N . TYR A 1 87 ? 3.790 -12.183 -7.344 1.00 79.06 87 TYR A N 1
ATOM 696 C CA . TYR A 1 87 ? 3.582 -10.808 -7.795 1.00 79.06 87 TYR A CA 1
ATOM 697 C C . TYR A 1 87 ? 4.701 -10.303 -8.725 1.00 79.06 87 TYR A C 1
ATOM 699 O O . TYR A 1 87 ? 4.454 -9.588 -9.696 1.00 79.06 87 TYR A O 1
ATOM 707 N N . LEU A 1 88 ? 5.952 -10.706 -8.463 1.00 75.88 88 LEU A N 1
ATOM 708 C CA . LEU A 1 88 ? 7.095 -10.341 -9.303 1.00 75.88 88 LEU A CA 1
ATOM 709 C C . LEU A 1 88 ? 6.986 -10.972 -10.695 1.00 75.88 88 LEU A C 1
ATOM 711 O O . LEU A 1 88 ? 7.217 -10.290 -11.692 1.00 75.88 88 LEU A O 1
ATOM 715 N N . SER A 1 89 ? 6.610 -12.251 -10.763 1.00 82.00 89 SER A N 1
ATOM 716 C CA . SER A 1 89 ? 6.422 -12.968 -12.027 1.00 82.00 89 SER A CA 1
ATOM 717 C C . SER A 1 89 ? 5.336 -12.312 -12.879 1.00 82.00 89 SER A C 1
ATOM 719 O O . SER A 1 89 ? 5.547 -12.082 -14.070 1.00 82.00 89 SER A O 1
ATOM 721 N N . TRP A 1 90 ? 4.216 -11.930 -12.260 1.00 86.50 90 TRP A N 1
ATOM 722 C CA . TRP A 1 90 ? 3.153 -11.176 -12.922 1.00 86.50 90 TRP A CA 1
ATOM 723 C C . TRP A 1 90 ? 3.635 -9.817 -13.452 1.00 86.50 90 TRP A C 1
ATOM 725 O O . TRP A 1 90 ? 3.425 -9.496 -14.626 1.00 86.50 90 TRP A O 1
ATOM 735 N N . ARG A 1 91 ? 4.343 -9.031 -12.627 1.00 82.31 91 ARG A N 1
ATOM 736 C CA . ARG A 1 91 ? 4.897 -7.739 -13.063 1.00 82.31 91 ARG A CA 1
ATOM 737 C C . ARG A 1 91 ? 5.861 -7.893 -14.232 1.00 82.31 91 ARG A C 1
ATOM 739 O O . ARG A 1 91 ? 5.796 -7.104 -15.171 1.00 82.31 91 ARG A O 1
ATOM 746 N N . LEU A 1 92 ? 6.738 -8.897 -14.199 1.00 81.81 92 LEU A N 1
ATOM 747 C CA . LEU A 1 92 ? 7.664 -9.184 -15.297 1.00 81.81 92 LEU A CA 1
ATOM 748 C C . LEU A 1 92 ? 6.914 -9.569 -16.574 1.00 81.81 92 LEU A C 1
ATOM 750 O O . LEU A 1 92 ? 7.236 -9.053 -17.640 1.00 81.81 92 LEU A O 1
ATOM 754 N N . HIS A 1 93 ? 5.880 -10.405 -16.470 1.00 86.69 93 HIS A N 1
ATOM 755 C CA . HIS A 1 93 ? 5.033 -10.750 -17.608 1.00 86.69 93 HIS A CA 1
ATOM 756 C C . HIS A 1 93 ? 4.373 -9.505 -18.228 1.00 86.69 93 HIS A C 1
ATOM 758 O O . HIS A 1 93 ? 4.432 -9.312 -19.444 1.00 86.69 93 HIS A O 1
ATOM 764 N N . ASN A 1 94 ? 3.801 -8.620 -17.406 1.00 83.62 94 ASN A N 1
ATOM 765 C CA . ASN A 1 94 ? 3.226 -7.360 -17.881 1.00 83.62 94 ASN A CA 1
ATOM 766 C C . ASN A 1 94 ? 4.269 -6.429 -18.502 1.00 83.62 94 ASN A C 1
ATOM 768 O O . ASN A 1 94 ? 3.973 -5.758 -19.490 1.00 83.62 94 ASN A O 1
ATOM 772 N N . LEU A 1 95 ? 5.480 -6.397 -17.949 1.00 81.38 95 LEU A N 1
ATOM 773 C CA . LEU A 1 95 ? 6.571 -5.582 -18.465 1.00 81.38 95 LEU A CA 1
ATOM 774 C C . LEU A 1 95 ? 7.027 -6.069 -19.845 1.00 81.38 95 LEU A C 1
ATOM 776 O O . LEU A 1 95 ? 7.200 -5.256 -20.745 1.00 81.38 95 LEU A O 1
ATOM 780 N N . VAL A 1 96 ? 7.181 -7.383 -20.034 1.00 84.19 96 VAL A N 1
ATOM 781 C CA . VAL A 1 96 ? 7.597 -7.975 -21.319 1.00 84.19 96 VAL A CA 1
ATOM 782 C C . VAL A 1 96 ? 6.581 -7.694 -22.427 1.00 84.19 96 VAL A C 1
ATOM 784 O O . VAL A 1 96 ? 6.965 -7.510 -23.578 1.00 84.19 96 VAL A O 1
ATOM 787 N N . LYS A 1 97 ? 5.290 -7.611 -22.091 1.00 85.19 97 LYS A N 1
ATOM 788 C CA . LYS A 1 97 ? 4.234 -7.257 -23.052 1.00 85.19 97 LYS A CA 1
ATOM 789 C C . LYS A 1 97 ? 4.126 -5.756 -23.329 1.00 85.19 97 LYS A C 1
ATOM 791 O O . LYS A 1 97 ? 3.424 -5.361 -24.255 1.00 85.19 97 LYS A O 1
ATOM 796 N N . ALA A 1 98 ? 4.803 -4.916 -22.553 1.00 82.50 98 ALA A N 1
ATOM 797 C CA . ALA A 1 98 ? 4.764 -3.481 -22.751 1.00 82.50 98 ALA A CA 1
ATOM 798 C C . ALA A 1 98 ? 5.720 -3.051 -23.873 1.00 82.50 98 ALA A C 1
ATOM 800 O O . ALA A 1 98 ? 6.938 -3.185 -23.762 1.00 82.50 98 ALA A O 1
ATOM 801 N N . SER A 1 99 ? 5.188 -2.446 -24.936 1.00 79.50 99 SER A N 1
ATOM 802 C CA . SER A 1 99 ? 5.985 -1.967 -26.078 1.00 79.50 99 SER A CA 1
ATOM 803 C C . SER A 1 99 ? 7.074 -0.961 -25.676 1.00 79.50 99 SER A C 1
ATOM 805 O O . SER A 1 99 ? 8.176 -0.973 -26.227 1.00 79.50 99 SER A O 1
ATOM 807 N N . TYR A 1 100 ? 6.813 -0.135 -24.657 1.00 80.12 100 TYR A N 1
ATOM 808 C CA . TYR A 1 100 ? 7.788 0.827 -24.143 1.00 80.12 100 TYR A CA 1
ATOM 809 C C . TYR A 1 100 ? 9.025 0.163 -23.519 1.00 80.12 100 TYR A C 1
ATOM 811 O O . TYR A 1 100 ? 10.075 0.803 -23.469 1.00 80.12 100 TYR A O 1
ATOM 819 N N . LEU A 1 101 ? 8.944 -1.099 -23.063 1.00 81.56 101 LEU A N 1
ATOM 820 C CA . LEU A 1 101 ? 10.108 -1.821 -22.543 1.00 81.56 101 LEU A CA 1
ATOM 821 C C . LEU A 1 101 ? 11.148 -1.998 -23.647 1.00 81.56 101 LEU A C 1
ATOM 823 O O . LEU A 1 101 ? 12.328 -1.757 -23.416 1.00 81.56 101 LEU A O 1
ATOM 827 N N . PHE A 1 102 ? 10.718 -2.380 -24.850 1.00 82.00 102 PHE A N 1
ATOM 828 C CA . PHE A 1 102 ? 11.624 -2.578 -25.979 1.00 82.00 102 PHE A CA 1
ATOM 829 C C . PHE A 1 102 ? 12.266 -1.268 -26.420 1.00 82.00 102 PHE A C 1
ATOM 831 O O . PHE A 1 102 ? 13.472 -1.232 -26.645 1.00 82.00 102 PHE A O 1
ATOM 838 N N . VAL A 1 103 ? 11.496 -0.177 -26.459 1.00 81.38 103 VAL A N 1
ATOM 839 C CA . VAL A 1 103 ? 12.033 1.166 -26.735 1.00 81.38 103 VAL A CA 1
ATOM 840 C C . VAL A 1 103 ? 13.075 1.556 -25.684 1.00 81.38 103 VAL A C 1
ATOM 842 O O . VAL A 1 103 ? 14.139 2.071 -26.025 1.00 81.38 103 VAL A O 1
ATOM 845 N N . TRP A 1 104 ? 12.808 1.267 -24.409 1.00 81.38 104 TRP A N 1
ATOM 846 C CA . TRP A 1 104 ? 13.731 1.546 -23.310 1.00 81.38 104 TRP A CA 1
ATOM 847 C C . TRP A 1 104 ? 15.004 0.683 -23.370 1.00 81.38 104 TRP A C 1
ATOM 849 O O . TRP A 1 104 ? 16.111 1.212 -23.242 1.00 81.38 104 TRP A O 1
ATOM 859 N N . LEU A 1 105 ? 14.876 -0.625 -23.618 1.00 79.62 105 LEU A N 1
ATOM 860 C CA . LEU A 1 105 ? 16.006 -1.545 -23.790 1.00 79.62 105 LEU A CA 1
ATOM 861 C C . LEU A 1 105 ? 16.871 -1.128 -24.979 1.00 79.62 105 LEU A C 1
ATOM 863 O O . LEU A 1 105 ? 18.095 -1.089 -24.872 1.00 79.62 105 LEU A O 1
ATOM 867 N N . PHE A 1 106 ? 16.232 -0.758 -26.087 1.00 82.69 106 PHE A N 1
ATOM 868 C CA . PHE A 1 106 ? 16.906 -0.276 -27.282 1.00 82.69 106 PHE A CA 1
ATOM 869 C C . PHE A 1 106 ? 17.667 1.027 -27.021 1.00 82.69 106 PHE A C 1
ATOM 871 O O . PHE A 1 106 ? 18.854 1.112 -27.322 1.00 82.69 106 PHE A O 1
ATOM 878 N N . ALA A 1 107 ? 17.030 2.017 -26.387 1.00 80.19 107 ALA A N 1
ATOM 879 C CA . ALA A 1 107 ? 17.683 3.274 -26.024 1.00 80.19 107 ALA A CA 1
ATOM 880 C C . ALA A 1 107 ? 18.890 3.044 -25.100 1.00 80.19 107 ALA A C 1
ATOM 882 O O . ALA A 1 107 ? 19.944 3.656 -25.282 1.00 80.19 107 ALA A O 1
ATOM 883 N N . THR A 1 108 ? 18.757 2.115 -24.152 1.00 75.38 108 THR A N 1
ATOM 884 C CA . THR A 1 108 ? 19.835 1.727 -23.238 1.00 75.38 108 THR A CA 1
ATOM 885 C C . THR A 1 108 ? 20.988 1.067 -23.996 1.00 75.38 108 THR A C 1
ATOM 887 O O . THR A 1 108 ? 22.141 1.451 -23.808 1.00 75.38 108 THR A O 1
ATOM 890 N N . ALA A 1 109 ? 20.693 0.142 -24.914 1.00 77.56 109 ALA A N 1
ATOM 891 C CA . ALA A 1 109 ? 21.696 -0.502 -25.756 1.00 77.56 109 ALA A CA 1
ATOM 892 C C . ALA A 1 109 ? 22.431 0.510 -26.652 1.00 77.56 109 ALA A C 1
ATOM 894 O O . ALA A 1 109 ? 23.661 0.481 -26.731 1.00 77.56 109 ALA A O 1
ATOM 895 N N . CYS A 1 110 ? 21.708 1.450 -27.271 1.00 80.94 110 CYS A N 1
ATOM 896 C CA . CYS A 1 110 ? 22.305 2.527 -28.060 1.00 80.94 110 CYS A CA 1
ATOM 897 C C . CYS A 1 110 ? 23.211 3.425 -27.211 1.00 80.94 110 CYS A C 1
ATOM 899 O O . CYS A 1 110 ? 24.300 3.786 -27.656 1.00 80.94 110 CYS A O 1
ATOM 901 N N . PHE A 1 111 ? 22.793 3.762 -25.989 1.00 77.44 111 PHE A N 1
ATOM 902 C CA . PHE A 1 111 ? 23.590 4.578 -25.078 1.00 77.44 111 PHE A CA 1
ATOM 903 C C . PHE A 1 111 ? 24.881 3.863 -24.657 1.00 77.44 111 PHE A C 1
ATOM 905 O O . PHE A 1 111 ? 25.965 4.442 -24.741 1.00 77.44 111 PHE A O 1
ATOM 912 N N . SER A 1 112 ? 24.788 2.588 -24.270 1.00 73.81 112 SER A N 1
ATOM 913 C CA . SER A 1 112 ? 25.953 1.764 -23.933 1.00 73.81 112 SER A CA 1
ATOM 914 C C . SER A 1 112 ? 26.917 1.618 -25.113 1.00 73.81 112 SER A C 1
ATOM 916 O O . SER A 1 112 ? 28.129 1.728 -24.926 1.00 73.81 112 SER A O 1
ATOM 918 N N . LEU A 1 113 ? 26.398 1.427 -26.330 1.00 77.81 113 LEU A N 1
ATOM 919 C CA . LEU A 1 113 ? 27.212 1.335 -27.541 1.00 77.81 113 LEU A CA 1
ATOM 920 C C . LEU A 1 113 ? 27.923 2.657 -27.854 1.00 77.81 113 LEU A C 1
ATOM 922 O O . LEU A 1 113 ? 29.124 2.657 -28.119 1.00 77.81 113 LEU A O 1
ATOM 926 N N . ALA A 1 114 ? 27.211 3.785 -27.785 1.00 80.19 114 ALA A N 1
ATOM 927 C CA . ALA A 1 114 ? 27.797 5.106 -28.000 1.00 80.19 114 ALA A CA 1
ATOM 928 C C . ALA A 1 114 ? 28.914 5.386 -26.987 1.00 80.19 114 ALA A C 1
ATOM 930 O O . ALA A 1 114 ? 29.993 5.842 -27.364 1.00 80.19 114 ALA A O 1
ATOM 931 N N . ALA A 1 115 ? 28.690 5.048 -25.716 1.00 72.56 115 ALA A N 1
ATOM 932 C CA . ALA A 1 115 ? 29.706 5.202 -24.691 1.00 72.56 115 ALA A CA 1
ATOM 933 C C . ALA A 1 115 ? 30.937 4.322 -24.950 1.00 72.56 115 ALA A C 1
ATOM 935 O O . ALA A 1 115 ? 32.058 4.808 -24.834 1.00 72.56 115 ALA A O 1
ATOM 936 N N . ALA A 1 116 ? 30.748 3.068 -25.372 1.00 72.19 116 ALA A N 1
ATOM 937 C CA . ALA A 1 116 ? 31.851 2.177 -25.727 1.00 72.19 116 ALA A CA 1
ATOM 938 C C . ALA A 1 116 ? 32.684 2.711 -26.908 1.00 72.19 116 ALA A C 1
ATOM 940 O O . ALA A 1 116 ? 33.914 2.658 -26.862 1.00 72.19 116 ALA A O 1
ATOM 941 N N . ILE A 1 117 ? 32.035 3.263 -27.941 1.00 81.00 117 ILE A N 1
ATOM 942 C CA . ILE A 1 117 ? 32.719 3.887 -29.087 1.00 81.00 117 ILE A CA 1
ATOM 943 C C . ILE A 1 117 ? 33.531 5.102 -28.624 1.00 81.00 117 ILE A C 1
ATOM 945 O O . ILE A 1 117 ? 34.715 5.202 -28.936 1.00 81.00 117 ILE A O 1
ATOM 949 N N . ILE A 1 118 ? 32.930 5.989 -27.825 1.00 77.50 118 ILE A N 1
ATOM 950 C CA . ILE A 1 118 ? 33.611 7.175 -27.285 1.00 77.50 118 ILE A CA 1
ATOM 951 C C . ILE A 1 118 ? 34.814 6.768 -26.421 1.00 77.50 118 ILE A C 1
ATOM 953 O O . ILE A 1 118 ? 35.890 7.348 -26.554 1.00 77.50 118 ILE A O 1
ATOM 957 N N . SER A 1 119 ? 34.664 5.749 -25.569 1.00 70.06 119 SER A N 1
ATOM 958 C CA . SER A 1 119 ? 35.762 5.223 -24.754 1.00 70.06 119 SER A CA 1
ATOM 959 C C . SER A 1 119 ? 36.900 4.649 -25.598 1.00 70.06 119 SER A C 1
ATOM 961 O O . SER A 1 119 ? 38.058 4.794 -25.216 1.00 70.06 119 SER A O 1
ATOM 963 N N . LYS A 1 120 ? 36.594 4.021 -26.741 1.00 77.31 120 LYS A N 1
ATOM 964 C CA . LYS A 1 120 ? 37.608 3.494 -27.663 1.00 77.31 120 LYS A CA 1
ATOM 965 C C . LYS A 1 120 ? 38.405 4.616 -28.335 1.00 77.31 120 LYS A C 1
ATOM 967 O O . LYS A 1 120 ? 39.625 4.517 -28.412 1.00 77.31 120 LYS A O 1
ATOM 972 N N . GLU A 1 121 ? 37.731 5.670 -28.789 1.00 79.94 121 GLU A N 1
ATOM 973 C CA . GLU A 1 121 ? 38.359 6.790 -29.508 1.00 79.94 121 GLU A CA 1
ATOM 974 C C . GLU A 1 121 ? 39.169 7.722 -28.588 1.00 79.94 121 GLU A C 1
ATOM 976 O O . GLU A 1 121 ? 40.181 8.277 -29.004 1.00 79.94 121 GLU A O 1
ATOM 981 N N . MET A 1 122 ? 38.770 7.885 -27.320 1.00 71.81 122 MET A N 1
ATOM 982 C CA . MET A 1 122 ? 39.441 8.807 -26.384 1.00 71.81 122 MET A CA 1
ATOM 983 C C . MET A 1 122 ? 40.666 8.216 -25.654 1.00 71.81 122 MET A C 1
ATOM 985 O O . MET A 1 122 ? 41.310 8.915 -24.867 1.00 71.81 122 MET A O 1
ATOM 989 N N . GLY A 1 123 ? 41.032 6.959 -25.928 1.00 71.69 123 GLY A N 1
ATOM 990 C CA . GLY A 1 123 ? 42.227 6.309 -25.379 1.00 71.69 123 GLY A CA 1
ATOM 991 C C . GLY A 1 123 ? 42.253 6.180 -23.843 1.00 71.69 123 GLY A C 1
ATOM 992 O O . GLY A 1 123 ? 41.243 6.318 -23.153 1.00 71.69 123 GLY A O 1
ATOM 993 N N . ASN A 1 124 ? 43.440 5.912 -23.281 1.00 67.31 124 ASN A N 1
ATOM 994 C CA . ASN A 1 124 ? 43.633 5.606 -21.849 1.00 67.31 124 ASN A CA 1
ATOM 995 C C . ASN A 1 124 ? 43.322 6.767 -20.887 1.00 67.31 124 ASN A C 1
ATOM 997 O O . ASN A 1 124 ? 43.258 6.556 -19.680 1.00 67.31 124 ASN A O 1
ATOM 1001 N N . TRP A 1 125 ? 43.126 7.989 -21.388 1.00 57.34 125 TRP A N 1
ATOM 1002 C CA . TRP A 1 125 ? 42.870 9.165 -20.550 1.00 57.34 125 TRP A CA 1
ATOM 1003 C C . TRP A 1 125 ? 41.477 9.180 -19.908 1.00 57.34 125 TRP A C 1
ATOM 1005 O O . TRP A 1 125 ? 41.222 9.992 -19.022 1.00 57.34 125 TRP A O 1
ATOM 1015 N N . PHE A 1 126 ? 40.580 8.283 -20.327 1.00 59.25 126 PHE A N 1
ATOM 1016 C CA . PHE A 1 126 ? 39.178 8.299 -19.913 1.00 59.25 126 PHE A CA 1
ATOM 1017 C C . PHE A 1 126 ? 38.671 6.956 -19.339 1.00 59.25 126 PHE A C 1
ATOM 1019 O O . PHE A 1 126 ? 37.463 6.780 -19.193 1.00 59.25 126 PHE A O 1
ATOM 1026 N N . SER A 1 127 ? 39.551 5.999 -18.996 1.00 66.94 127 SER A N 1
ATOM 1027 C CA . SER A 1 127 ? 39.141 4.592 -18.812 1.00 66.94 127 SER A CA 1
ATOM 1028 C C . SER A 1 127 ? 38.284 4.311 -17.577 1.00 66.94 127 SER A C 1
ATOM 1030 O O . SER A 1 127 ? 37.344 3.534 -17.692 1.00 66.94 127 SER A O 1
ATOM 1032 N N . GLU A 1 128 ? 38.536 4.937 -16.424 1.00 63.38 128 GLU A N 1
ATOM 1033 C CA . GLU A 1 128 ? 37.791 4.603 -15.195 1.00 63.38 128 GLU A CA 1
ATOM 1034 C C . GLU A 1 128 ? 36.605 5.536 -14.950 1.00 63.38 128 GLU A C 1
ATOM 1036 O O . GLU A 1 128 ? 35.508 5.088 -14.614 1.00 63.38 128 GLU A O 1
ATOM 1041 N N . THR A 1 129 ? 36.769 6.833 -15.210 1.00 60.06 129 THR A N 1
ATOM 1042 C CA . THR A 1 129 ? 35.683 7.802 -15.028 1.00 60.06 129 THR A CA 1
ATOM 1043 C C . THR A 1 129 ? 34.538 7.566 -16.017 1.00 60.06 129 THR A C 1
ATOM 1045 O O . THR A 1 129 ? 33.382 7.627 -15.602 1.00 60.06 129 THR A O 1
ATOM 1048 N N . ALA A 1 130 ? 34.802 7.205 -17.285 1.00 67.50 130 ALA A N 1
ATOM 1049 C CA . ALA A 1 130 ? 33.710 6.844 -18.198 1.00 67.50 130 ALA A CA 1
ATOM 1050 C C . ALA A 1 130 ? 33.000 5.555 -17.795 1.00 67.50 130 ALA A C 1
ATOM 1052 O O . ALA A 1 130 ? 31.778 5.520 -17.888 1.00 67.50 130 ALA A O 1
ATOM 1053 N N . LYS A 1 131 ? 33.707 4.521 -17.321 1.00 69.12 131 LYS A N 1
ATOM 1054 C CA . LYS A 1 131 ? 33.053 3.289 -16.843 1.00 69.12 131 LYS A CA 1
ATOM 1055 C C . LYS A 1 131 ? 32.078 3.598 -15.709 1.00 69.12 131 LYS A C 1
ATOM 1057 O O . LYS A 1 131 ? 30.936 3.143 -15.744 1.00 69.12 131 LYS A O 1
ATOM 1062 N N . VAL A 1 132 ? 32.493 4.439 -14.758 1.00 68.38 132 VAL A N 1
ATOM 1063 C CA . VAL A 1 132 ? 31.626 4.908 -13.669 1.00 68.38 132 VAL A CA 1
ATOM 1064 C C . VAL A 1 132 ? 30.454 5.729 -14.213 1.00 68.38 132 VAL A C 1
ATOM 1066 O O . VAL A 1 132 ? 29.318 5.477 -13.827 1.00 68.38 132 VAL A O 1
ATOM 1069 N N . CYS A 1 133 ? 30.672 6.658 -15.149 1.00 63.44 133 CYS A N 1
ATOM 1070 C CA . CYS A 1 133 ? 29.588 7.444 -15.751 1.00 63.44 133 CYS A CA 1
ATOM 1071 C C . CYS A 1 133 ? 28.586 6.586 -16.538 1.00 63.44 133 CYS A C 1
ATOM 1073 O O . CYS A 1 133 ? 27.382 6.816 -16.434 1.00 63.44 133 CYS A O 1
ATOM 1075 N N . VAL A 1 134 ? 29.049 5.588 -17.294 1.00 70.62 134 VAL A N 1
ATOM 1076 C CA . VAL A 1 134 ? 28.194 4.631 -18.014 1.00 70.62 134 VAL A CA 1
ATOM 1077 C C . VAL A 1 134 ? 27.382 3.809 -17.029 1.00 70.62 134 VAL A C 1
ATOM 1079 O O . VAL A 1 134 ? 26.178 3.662 -17.214 1.00 70.62 134 VAL A O 1
ATOM 1082 N N . PHE A 1 135 ? 28.005 3.332 -15.953 1.00 70.00 135 PHE A N 1
ATOM 1083 C CA . PHE A 1 135 ? 27.307 2.585 -14.916 1.00 70.00 135 PHE A CA 1
ATOM 1084 C C . PHE A 1 135 ? 26.278 3.436 -14.170 1.00 70.00 135 PHE A C 1
ATOM 1086 O O . PHE A 1 135 ? 25.148 2.998 -13.988 1.00 70.00 135 PHE A O 1
ATOM 1093 N N . LEU A 1 136 ? 26.626 4.664 -13.779 1.00 63.97 136 LEU A N 1
ATOM 1094 C CA . LEU A 1 136 ? 25.690 5.590 -13.139 1.00 63.97 136 LEU A CA 1
ATOM 1095 C C . LEU A 1 136 ? 24.534 5.943 -14.074 1.00 63.97 136 LEU A C 1
ATOM 1097 O O . LEU A 1 136 ? 23.394 6.024 -13.624 1.00 63.97 136 LEU A O 1
ATOM 1101 N N . SER A 1 137 ? 24.807 6.089 -15.371 1.00 67.38 137 SER A N 1
ATOM 1102 C CA . SER A 1 137 ? 23.772 6.298 -16.385 1.00 67.38 137 SER A CA 1
ATOM 1103 C C . SER A 1 137 ? 22.877 5.068 -16.511 1.00 67.38 137 SER A C 1
ATOM 1105 O O . SER A 1 137 ? 21.662 5.205 -16.513 1.00 67.38 137 SER A O 1
ATOM 1107 N N . LEU A 1 138 ? 23.448 3.862 -16.524 1.00 68.56 138 LEU A N 1
ATOM 1108 C CA . LEU A 1 138 ? 22.695 2.612 -16.554 1.00 68.56 138 LEU A CA 1
ATOM 1109 C C . LEU A 1 138 ? 21.839 2.442 -15.288 1.00 68.56 138 LEU A C 1
ATOM 1111 O O . LEU A 1 138 ? 20.662 2.123 -15.387 1.00 68.56 138 LEU A O 1
ATOM 1115 N N . ALA A 1 139 ? 22.381 2.731 -14.103 1.00 68.06 139 ALA A N 1
ATOM 1116 C CA . ALA A 1 139 ? 21.650 2.707 -12.837 1.00 68.06 139 ALA A CA 1
ATOM 1117 C C . ALA A 1 139 ? 20.533 3.767 -12.789 1.00 68.06 139 ALA A C 1
ATOM 1119 O O . ALA A 1 139 ? 19.432 3.492 -12.308 1.00 68.06 139 ALA A O 1
ATOM 1120 N N . ALA A 1 140 ? 20.779 4.968 -13.321 1.00 64.56 140 ALA A N 1
ATOM 1121 C CA . ALA A 1 140 ? 19.762 6.006 -13.474 1.00 64.56 140 ALA A CA 1
ATOM 1122 C C . ALA A 1 140 ? 18.667 5.589 -14.471 1.00 64.56 140 ALA A C 1
ATOM 1124 O O . ALA A 1 140 ? 17.491 5.851 -14.225 1.00 64.56 140 ALA A O 1
ATOM 1125 N N . LEU A 1 141 ? 19.029 4.882 -15.546 1.00 66.50 141 LEU A N 1
ATOM 1126 C CA . LEU A 1 141 ? 18.080 4.276 -16.478 1.00 66.50 141 LEU A CA 1
ATOM 1127 C C . LEU A 1 141 ? 17.275 3.159 -15.799 1.00 66.50 141 LEU A C 1
ATOM 1129 O O . LEU A 1 141 ? 16.064 3.102 -15.969 1.00 66.50 141 LEU A O 1
ATOM 1133 N N . PHE A 1 142 ? 17.892 2.316 -14.964 1.00 64.25 142 PHE A N 1
ATOM 1134 C CA . PHE A 1 142 ? 17.170 1.313 -14.170 1.00 64.25 142 PHE A CA 1
ATOM 1135 C C . PHE A 1 142 ? 16.154 1.959 -13.214 1.00 64.25 142 PHE A C 1
ATOM 1137 O O . PHE A 1 142 ? 15.043 1.454 -13.059 1.00 64.25 142 PHE A O 1
ATOM 1144 N N . LYS A 1 143 ? 16.486 3.117 -12.625 1.00 59.97 143 LYS A N 1
ATOM 1145 C CA . LYS A 1 143 ? 15.528 3.929 -11.853 1.00 59.97 143 LYS A CA 1
ATOM 1146 C C . LYS A 1 143 ? 14.442 4.569 -12.723 1.00 59.97 143 LYS A C 1
ATOM 1148 O O . LYS A 1 143 ? 13.360 4.853 -12.213 1.00 59.97 143 LYS A O 1
ATOM 1153 N N . SER A 1 144 ? 14.715 4.816 -14.006 1.00 61.91 144 SER A N 1
ATOM 1154 C CA . SER A 1 144 ? 13.746 5.377 -14.953 1.00 61.91 144 SER A CA 1
ATOM 1155 C C . SER A 1 144 ? 12.805 4.332 -15.548 1.00 61.91 144 SER A C 1
ATOM 1157 O O . SER A 1 144 ? 11.807 4.726 -16.158 1.00 61.91 144 SER A O 1
ATOM 1159 N N . ILE A 1 145 ? 13.063 3.030 -15.335 1.00 64.06 145 ILE A N 1
ATOM 1160 C CA . ILE A 1 145 ? 12.122 1.985 -15.732 1.00 64.06 145 ILE A CA 1
ATOM 1161 C C . ILE A 1 145 ? 10.787 2.297 -15.047 1.00 64.06 145 ILE A C 1
ATOM 1163 O O . ILE A 1 145 ? 10.726 2.393 -13.815 1.00 64.06 145 ILE A O 1
ATOM 1167 N N . PRO A 1 146 ? 9.688 2.407 -15.810 1.00 56.72 146 PRO A N 1
ATOM 1168 C CA . PRO A 1 146 ? 8.356 2.618 -15.251 1.00 56.72 146 PRO A CA 1
ATOM 1169 C C . PRO A 1 146 ? 7.898 1.467 -14.338 1.00 56.72 146 PRO A C 1
ATOM 1171 O O . PRO A 1 146 ? 6.840 1.573 -13.742 1.00 56.72 146 PRO A O 1
ATOM 1174 N N . PHE A 1 147 ? 8.716 0.423 -14.147 1.00 52.62 147 PHE A N 1
ATOM 1175 C CA . PHE A 1 147 ? 8.537 -0.681 -13.201 1.00 52.62 147 PHE A CA 1
ATOM 1176 C C . PHE A 1 147 ? 8.130 -0.227 -11.792 1.00 52.62 147 PHE A C 1
ATOM 1178 O O . PHE A 1 147 ? 7.416 -0.950 -11.098 1.00 52.62 147 PHE A O 1
ATOM 1185 N N . TRP A 1 148 ? 8.570 0.967 -11.376 1.00 49.75 148 TRP A N 1
ATOM 1186 C CA . TRP A 1 148 ? 8.290 1.538 -10.053 1.00 49.75 148 TRP A CA 1
ATOM 1187 C C . TRP A 1 148 ? 7.194 2.596 -10.036 1.00 49.75 148 TRP A C 1
ATOM 1189 O O . TRP A 1 148 ? 6.674 2.914 -8.969 1.00 49.75 148 TRP A O 1
ATOM 1199 N N . LYS A 1 149 ? 6.832 3.148 -11.195 1.00 50.31 149 LYS A N 1
ATOM 1200 C CA . LYS A 1 149 ? 5.687 4.047 -11.280 1.00 50.31 149 LYS A CA 1
ATOM 1201 C C . LYS A 1 149 ? 4.477 3.150 -11.458 1.00 50.31 149 LYS A C 1
ATOM 1203 O O . LYS A 1 149 ? 4.368 2.468 -12.471 1.00 50.31 149 LYS A O 1
ATOM 1208 N N . THR A 1 150 ? 3.617 3.113 -10.441 1.00 54.09 150 THR A N 1
ATOM 1209 C CA . THR A 1 150 ? 2.272 2.540 -10.548 1.00 54.09 150 THR A CA 1
ATOM 1210 C C . THR A 1 150 ? 1.718 2.889 -11.920 1.00 54.09 150 THR A C 1
ATOM 1212 O O . THR A 1 150 ? 1.817 4.051 -12.332 1.00 54.09 150 THR A O 1
ATOM 1215 N N . ALA A 1 151 ? 1.275 1.857 -12.650 1.00 55.09 151 ALA A N 1
ATOM 1216 C CA . ALA A 1 151 ? 0.737 1.967 -13.997 1.00 55.09 151 ALA A CA 1
ATOM 1217 C C . ALA A 1 151 ? -0.040 3.275 -14.102 1.00 55.09 151 ALA A C 1
ATOM 1219 O O . ALA A 1 151 ? -0.898 3.545 -13.258 1.00 55.09 151 ALA A O 1
ATOM 1220 N N . LYS A 1 152 ? 0.370 4.139 -15.039 1.00 59.12 152 LYS A N 1
ATOM 1221 C CA . LYS A 1 152 ? -0.250 5.447 -15.221 1.00 59.12 152 LYS A CA 1
ATOM 1222 C C . LYS A 1 152 ? -1.737 5.174 -15.381 1.00 59.12 152 LYS A C 1
ATOM 1224 O O . LYS A 1 152 ? -2.130 4.551 -16.363 1.00 59.12 152 LYS A O 1
ATOM 1229 N N . LEU A 1 153 ? -2.500 5.527 -14.353 1.00 64.00 153 LEU A N 1
ATOM 1230 C CA . LEU A 1 153 ? -3.883 5.116 -14.272 1.00 64.00 153 LEU A CA 1
ATOM 1231 C C . LEU A 1 153 ? -4.632 5.643 -15.488 1.00 64.00 153 LEU A C 1
ATOM 1233 O O . LEU A 1 153 ? -4.461 6.804 -15.861 1.00 64.00 153 LEU A O 1
ATOM 1237 N N . VAL A 1 154 ? -5.436 4.766 -16.073 1.00 82.62 154 VAL A N 1
ATOM 1238 C CA . VAL A 1 154 ? -6.287 5.036 -17.227 1.00 82.62 154 VAL A CA 1
ATOM 1239 C C . VAL A 1 154 ? -7.505 5.820 -16.723 1.00 82.62 154 VAL A C 1
ATOM 1241 O O . VAL A 1 154 ? -8.3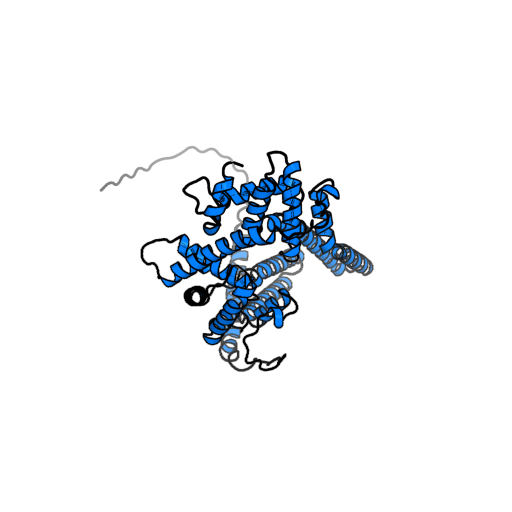19 5.237 -16.005 1.00 82.62 154 VAL A O 1
ATOM 1244 N N . PRO A 1 155 ? -7.637 7.133 -17.002 1.00 85.50 155 PRO A N 1
ATOM 1245 C CA . PRO A 1 155 ? -8.740 7.942 -16.475 1.00 85.50 155 PRO A CA 1
ATOM 1246 C C . PRO A 1 155 ? -10.127 7.410 -16.852 1.00 85.50 155 PRO A C 1
ATOM 1248 O O . PRO A 1 155 ? -11.087 7.578 -16.100 1.00 85.50 155 PRO A O 1
ATOM 1251 N N . GLU A 1 156 ? -10.217 6.723 -17.988 1.00 89.81 156 GLU A N 1
ATOM 1252 C CA . GLU A 1 156 ? -11.417 6.069 -18.504 1.00 89.81 156 GLU A CA 1
ATOM 1253 C C . GLU A 1 156 ? -11.900 4.924 -17.596 1.00 89.81 156 GLU A C 1
ATOM 1255 O O . GLU A 1 156 ? -13.087 4.607 -17.587 1.00 89.81 156 GLU A O 1
ATOM 1260 N N . LEU A 1 157 ? -11.020 4.346 -16.768 1.00 90.75 157 LEU A N 1
ATOM 1261 C CA . LEU A 1 157 ? -11.373 3.287 -15.820 1.00 90.75 157 LEU A CA 1
ATOM 1262 C C . LEU A 1 157 ? -12.200 3.805 -14.632 1.00 90.75 157 LEU A C 1
ATOM 1264 O O . LEU A 1 157 ? -12.984 3.064 -14.045 1.00 90.75 157 LEU A O 1
ATOM 1268 N N . TYR A 1 158 ? -12.031 5.070 -14.244 1.00 90.12 158 TYR A N 1
ATOM 1269 C CA . TYR A 1 158 ? -12.614 5.613 -13.012 1.00 90.12 158 TYR A CA 1
ATOM 1270 C C . TYR A 1 158 ? -14.146 5.602 -12.989 1.00 90.12 158 TYR A C 1
ATOM 1272 O O . TYR A 1 158 ? -14.704 5.124 -11.997 1.00 90.12 158 TYR A O 1
ATOM 1280 N N . PRO A 1 159 ? -14.854 6.103 -14.026 1.00 91.25 159 PRO A N 1
ATOM 1281 C CA . PRO A 1 159 ? -16.311 6.037 -14.043 1.00 91.25 159 PRO A CA 1
ATOM 1282 C C . PRO A 1 159 ? -16.820 4.591 -14.069 1.00 91.25 159 PRO A C 1
ATOM 1284 O O . PRO A 1 159 ? -17.822 4.305 -13.418 1.00 91.25 159 PRO A O 1
ATOM 1287 N N . GLN A 1 160 ? -16.115 3.679 -14.748 1.00 93.12 160 GLN A N 1
ATOM 1288 C CA . GLN A 1 160 ? -16.485 2.265 -14.810 1.00 93.12 160 GLN A CA 1
ATOM 1289 C C . GLN A 1 160 ? -16.338 1.580 -13.444 1.00 93.12 160 GLN A C 1
ATOM 1291 O O . GLN A 1 160 ? -17.283 0.963 -12.964 1.00 93.12 160 GLN A O 1
ATOM 1296 N N . LEU A 1 161 ? -15.206 1.769 -12.757 1.00 92.94 161 LEU A N 1
ATOM 1297 C CA . LEU A 1 161 ? -15.019 1.257 -11.396 1.00 92.94 161 LEU A CA 1
ATOM 1298 C C . LEU A 1 161 ? -16.060 1.824 -10.427 1.00 92.94 161 LEU A C 1
ATOM 1300 O O . LEU A 1 161 ? -16.599 1.099 -9.599 1.00 92.94 161 LEU A O 1
ATOM 1304 N N . ALA A 1 162 ? -16.365 3.119 -10.523 1.00 93.69 162 ALA A N 1
ATOM 1305 C CA . ALA A 1 162 ? -17.391 3.730 -9.685 1.00 93.69 162 ALA A CA 1
ATOM 1306 C C . ALA A 1 162 ? -18.781 3.145 -9.948 1.00 93.69 162 ALA A C 1
ATOM 1308 O O . ALA A 1 162 ? -19.538 2.919 -9.006 1.00 93.69 162 ALA A O 1
ATOM 1309 N N . LYS A 1 163 ? -19.107 2.873 -11.214 1.00 94.62 163 LYS A N 1
ATOM 1310 C CA . LYS A 1 163 ? -20.342 2.192 -11.593 1.00 94.62 163 LYS A CA 1
ATOM 1311 C C . LYS A 1 163 ? -20.437 0.811 -10.963 1.00 94.62 163 LYS A C 1
ATOM 1313 O O . LYS A 1 163 ? -21.425 0.530 -10.294 1.00 94.62 163 LYS A O 1
ATOM 1318 N N . GLU A 1 164 ? -19.406 -0.007 -11.113 1.00 95.00 164 GLU A N 1
ATOM 1319 C CA . GLU A 1 164 ? -19.421 -1.373 -10.593 1.00 95.00 164 GLU A CA 1
ATOM 1320 C C . GLU A 1 164 ? -19.441 -1.422 -9.066 1.00 95.00 164 GLU A C 1
ATOM 1322 O O . GLU A 1 164 ? -20.185 -2.209 -8.492 1.00 95.00 164 GLU A O 1
ATOM 1327 N N . VAL A 1 165 ? -18.710 -0.534 -8.382 1.00 95.88 165 VAL A N 1
ATOM 1328 C CA . VAL A 1 165 ? -18.807 -0.408 -6.917 1.00 95.88 165 VAL A CA 1
ATOM 1329 C C . VAL A 1 165 ? -20.221 -0.008 -6.495 1.00 95.88 165 VAL A C 1
ATOM 1331 O O . VAL A 1 165 ? -20.722 -0.515 -5.492 1.00 95.88 165 VAL A O 1
ATOM 1334 N N . ALA A 1 166 ? -20.873 0.883 -7.248 1.00 94.25 166 ALA A N 1
ATOM 1335 C CA . ALA A 1 166 ? -22.243 1.297 -6.971 1.00 94.25 166 ALA A CA 1
ATOM 1336 C C . ALA A 1 166 ? -23.271 0.172 -7.167 1.00 94.25 166 ALA A C 1
ATOM 1338 O O . ALA A 1 166 ? -24.246 0.111 -6.420 1.00 94.25 166 ALA A O 1
ATOM 1339 N N . GLU A 1 167 ? -23.053 -0.703 -8.147 1.00 93.62 167 GLU A N 1
ATOM 1340 C CA . GLU A 1 167 ? -23.953 -1.809 -8.485 1.00 93.62 167 GLU A CA 1
ATOM 1341 C C . GLU A 1 167 ? -23.735 -3.039 -7.594 1.00 93.62 167 GLU A C 1
ATOM 1343 O O . GLU A 1 167 ? -24.699 -3.611 -7.089 1.00 93.62 167 GLU A O 1
ATOM 1348 N N . LEU A 1 168 ? -22.478 -3.433 -7.376 1.00 93.19 168 LEU A N 1
ATOM 1349 C CA . LEU A 1 168 ? -22.122 -4.653 -6.645 1.00 93.19 168 LEU A CA 1
ATOM 1350 C C . LEU A 1 168 ? -22.059 -4.447 -5.130 1.00 93.19 168 LEU A C 1
ATOM 1352 O O . LEU A 1 168 ? -22.243 -5.398 -4.376 1.00 93.19 168 LEU A O 1
ATOM 1356 N N . GLY A 1 169 ? -21.789 -3.222 -4.671 1.00 93.31 169 GLY A N 1
ATOM 1357 C CA . GLY A 1 169 ? -21.693 -2.910 -3.248 1.00 93.31 169 GLY A CA 1
ATOM 1358 C C . GLY A 1 169 ? -20.661 -3.751 -2.479 1.00 93.31 169 GLY A C 1
ATOM 1359 O O . GLY A 1 169 ? -21.026 -4.306 -1.440 1.00 93.31 169 GLY A O 1
ATOM 1360 N N . PRO A 1 170 ? -19.400 -3.876 -2.948 1.00 93.19 170 PRO A N 1
ATOM 1361 C CA . PRO A 1 170 ? -18.425 -4.788 -2.349 1.00 93.19 170 PRO A CA 1
ATOM 1362 C C . PRO A 1 170 ? -18.105 -4.411 -0.897 1.00 93.19 170 PRO A C 1
ATOM 1364 O O . PRO A 1 170 ? -18.008 -3.225 -0.551 1.00 93.19 170 PRO A O 1
ATOM 1367 N N . ASN A 1 171 ? -17.874 -5.408 -0.035 1.00 91.62 171 ASN A N 1
ATOM 1368 C CA . ASN A 1 171 ? -17.345 -5.123 1.295 1.00 91.62 171 ASN A CA 1
ATOM 1369 C C . ASN A 1 171 ? -15.865 -4.730 1.216 1.00 91.62 171 ASN A C 1
ATOM 1371 O O . ASN A 1 171 ? -15.205 -4.825 0.180 1.00 91.62 171 ASN A O 1
ATOM 1375 N N . TYR A 1 172 ? -15.308 -4.302 2.347 1.00 85.69 172 TYR A N 1
ATOM 1376 C CA . TYR A 1 172 ? -13.887 -3.987 2.473 1.00 85.69 172 TYR A CA 1
ATOM 1377 C C . TYR A 1 172 ? -13.048 -5.268 2.657 1.00 85.69 172 TYR A C 1
ATOM 1379 O O . TYR A 1 172 ? -12.287 -5.413 3.608 1.00 85.69 172 TYR A O 1
ATOM 1387 N N . SER A 1 173 ? -13.248 -6.245 1.777 1.00 87.00 173 SER A N 1
ATOM 1388 C CA . SER A 1 173 ? -12.530 -7.520 1.743 1.00 87.00 173 SER A CA 1
ATOM 1389 C C . SER A 1 173 ? -11.855 -7.638 0.382 1.00 87.00 173 SER A C 1
ATOM 1391 O O . SER A 1 173 ? -12.569 -7.542 -0.611 1.00 87.00 173 SER A O 1
ATOM 1393 N N . PRO A 1 174 ? -10.533 -7.881 0.283 1.00 86.44 174 PRO A N 1
ATOM 1394 C CA . PRO A 1 174 ? -9.862 -8.040 -1.011 1.00 86.44 174 PRO A CA 1
ATOM 1395 C C . PRO A 1 174 ? -10.562 -9.039 -1.946 1.00 86.44 174 PRO A C 1
ATOM 1397 O O . PRO A 1 174 ? -10.657 -8.788 -3.140 1.00 86.44 174 PRO A O 1
ATOM 1400 N N . LYS A 1 175 ? -11.165 -10.098 -1.390 1.00 88.44 175 LYS A N 1
ATOM 1401 C CA . LYS A 1 175 ? -11.922 -11.103 -2.154 1.00 88.44 175 LYS A CA 1
ATOM 1402 C C . LYS A 1 175 ? -13.179 -10.558 -2.832 1.00 88.44 175 LYS A C 1
ATOM 1404 O O . LYS A 1 175 ? -13.546 -11.022 -3.902 1.00 88.44 175 LYS A O 1
ATOM 1409 N N . ASP A 1 176 ? -13.840 -9.571 -2.235 1.00 90.38 176 ASP A N 1
ATOM 1410 C CA . ASP A 1 176 ? -15.014 -8.937 -2.850 1.00 90.38 176 ASP A CA 1
ATOM 1411 C C . ASP A 1 176 ? -14.580 -8.016 -4.004 1.00 90.38 176 ASP A C 1
ATOM 1413 O O . ASP A 1 176 ? -15.348 -7.754 -4.926 1.00 90.38 176 ASP A O 1
ATOM 1417 N N . TRP A 1 177 ? -13.330 -7.543 -3.966 1.00 94.62 177 TRP A N 1
ATOM 1418 C CA . TRP A 1 177 ? -12.726 -6.688 -4.987 1.00 94.62 177 TRP A CA 1
ATOM 1419 C C . TRP A 1 177 ? -12.052 -7.467 -6.114 1.00 94.62 177 TRP A C 1
ATOM 1421 O O . TRP A 1 177 ? -11.789 -6.887 -7.164 1.00 94.62 177 TRP A O 1
ATOM 1431 N N . ASP A 1 178 ? -11.810 -8.764 -5.934 1.00 93.88 178 ASP A N 1
ATOM 1432 C CA . ASP A 1 178 ? -11.285 -9.657 -6.968 1.00 93.88 178 ASP A CA 1
ATOM 1433 C C . ASP A 1 178 ? -12.194 -9.652 -8.212 1.00 93.88 178 ASP A C 1
ATOM 1435 O O . ASP A 1 178 ? -11.711 -9.501 -9.334 1.00 93.88 178 ASP A O 1
ATOM 1439 N N . LEU A 1 179 ? -13.518 -9.702 -8.028 1.00 92.50 179 LEU A N 1
ATOM 1440 C CA . LEU A 1 179 ? -14.470 -9.631 -9.143 1.00 92.50 179 LEU A CA 1
ATOM 1441 C C . LEU A 1 179 ? -14.392 -8.287 -9.889 1.00 92.50 179 LEU A C 1
ATOM 1443 O O . LEU A 1 179 ? -14.353 -8.257 -11.118 1.00 92.50 179 LEU A O 1
ATOM 1447 N N . LEU A 1 180 ? -14.300 -7.172 -9.156 1.00 94.50 180 LEU A N 1
ATOM 1448 C CA . LEU A 1 180 ? -14.144 -5.845 -9.760 1.00 94.50 180 LEU A CA 1
ATOM 1449 C C . LEU A 1 180 ? -12.811 -5.727 -10.511 1.00 94.50 180 LEU A C 1
ATOM 1451 O O . LEU A 1 180 ? -12.748 -5.124 -11.581 1.00 94.50 180 LEU A O 1
ATOM 1455 N N . ALA A 1 181 ? -11.745 -6.324 -9.977 1.00 94.69 181 ALA A N 1
ATOM 1456 C CA . ALA A 1 181 ? -10.446 -6.372 -10.632 1.00 94.69 181 ALA A CA 1
ATOM 1457 C C . ALA A 1 181 ? -10.513 -7.151 -11.957 1.00 94.69 181 ALA A C 1
ATOM 1459 O O . ALA A 1 181 ? -9.929 -6.712 -12.949 1.00 94.69 181 ALA A O 1
ATOM 1460 N N . GLN A 1 182 ? -11.255 -8.265 -12.004 1.00 92.94 182 GLN A N 1
ATOM 1461 C CA . GLN A 1 182 ? -11.485 -9.038 -13.232 1.00 92.94 182 GLN A CA 1
ATOM 1462 C C . GLN A 1 182 ? -12.224 -8.223 -14.292 1.00 92.94 182 GLN A C 1
ATOM 1464 O O . GLN A 1 182 ? -11.741 -8.116 -15.421 1.00 92.94 182 GLN A O 1
ATOM 1469 N N . HIS A 1 183 ? -13.352 -7.606 -13.935 1.00 94.06 183 HIS A N 1
ATOM 1470 C CA . HIS A 1 183 ? -14.122 -6.786 -14.869 1.00 94.06 183 HIS A CA 1
ATOM 1471 C C . HIS A 1 183 ? -13.322 -5.580 -15.369 1.00 94.06 183 HIS A C 1
ATOM 1473 O O . HIS A 1 183 ? -13.308 -5.292 -16.565 1.00 94.06 183 HIS A O 1
ATOM 1479 N N . ALA A 1 184 ? -12.580 -4.912 -14.481 1.00 93.69 184 ALA A N 1
ATOM 1480 C CA . ALA A 1 184 ? -11.701 -3.813 -14.855 1.00 93.69 184 ALA A CA 1
ATOM 1481 C C . ALA A 1 184 ? -10.590 -4.256 -15.820 1.00 93.69 184 ALA A C 1
ATOM 1483 O O . ALA A 1 184 ? -10.315 -3.571 -16.805 1.00 93.69 184 ALA A O 1
ATOM 1484 N N . ASN A 1 185 ? -9.966 -5.409 -15.566 1.00 93.50 185 ASN A N 1
ATOM 1485 C CA . ASN A 1 185 ? -8.962 -5.995 -16.451 1.00 93.50 185 ASN A CA 1
ATOM 1486 C C . ASN A 1 185 ? -9.535 -6.297 -17.839 1.00 93.50 185 ASN A C 1
ATOM 1488 O O . ASN A 1 185 ? -8.898 -6.009 -18.856 1.00 93.50 185 ASN A O 1
ATOM 1492 N N . GLU A 1 186 ? -10.736 -6.870 -17.880 1.00 93.56 186 GLU A N 1
ATOM 1493 C CA . GLU A 1 186 ? -11.433 -7.194 -19.117 1.00 93.56 186 GLU A CA 1
ATOM 1494 C C . GLU A 1 186 ? -11.808 -5.931 -19.901 1.00 93.56 186 GLU A C 1
ATOM 1496 O O . GLU A 1 186 ? -11.539 -5.862 -21.101 1.00 93.56 186 GLU A O 1
ATOM 1501 N N . PHE A 1 187 ? -12.354 -4.919 -19.224 1.00 94.00 187 PHE A N 1
ATOM 1502 C CA . PHE A 1 187 ? -12.678 -3.616 -19.801 1.00 94.00 187 PHE A CA 1
ATOM 1503 C C . PHE A 1 187 ? -11.443 -2.961 -20.430 1.00 94.00 187 PHE A C 1
ATOM 1505 O O . PHE A 1 187 ? -11.447 -2.636 -21.615 1.00 94.00 187 PHE A O 1
ATOM 1512 N N . LEU A 1 188 ? -10.347 -2.841 -19.676 1.00 92.62 188 LEU A N 1
ATOM 1513 C CA . LEU A 1 188 ? -9.116 -2.211 -20.162 1.00 92.62 188 LEU A CA 1
ATOM 1514 C C . LEU A 1 188 ? -8.523 -2.922 -21.380 1.00 92.62 188 LEU A C 1
ATOM 1516 O O . LEU A 1 188 ? -7.992 -2.268 -22.278 1.00 92.62 188 LEU A O 1
ATOM 1520 N N . PHE A 1 189 ? -8.598 -4.252 -21.407 1.00 91.38 189 PHE A N 1
ATOM 1521 C CA . PHE A 1 189 ? -8.112 -5.033 -22.536 1.00 91.38 189 PHE A CA 1
ATOM 1522 C C . PHE A 1 189 ? -9.013 -4.887 -23.766 1.00 91.38 189 PHE A C 1
ATOM 1524 O O . PHE A 1 189 ? -8.503 -4.681 -24.866 1.00 91.38 189 PHE A O 1
ATOM 1531 N N . LYS A 1 190 ? -10.340 -4.969 -23.592 1.00 93.69 190 LYS A N 1
ATOM 1532 C CA . LYS A 1 190 ? -11.321 -4.827 -24.682 1.00 93.69 190 LYS A CA 1
ATOM 1533 C C . LYS A 1 190 ? -11.252 -3.453 -25.343 1.00 93.69 190 LYS A C 1
ATOM 1535 O O . LYS A 1 190 ? -11.270 -3.375 -26.566 1.00 93.69 190 LYS A O 1
ATOM 1540 N N . GLU A 1 191 ? -11.094 -2.400 -24.548 1.00 93.25 191 GLU A N 1
ATOM 1541 C CA . GLU A 1 191 ? -10.977 -1.022 -25.036 1.00 93.25 191 GLU A CA 1
ATOM 1542 C C . GLU A 1 191 ? -9.572 -0.686 -25.577 1.00 93.25 191 GLU A C 1
ATOM 1544 O O . GLU A 1 191 ? -9.325 0.431 -26.028 1.00 93.25 191 GLU A O 1
ATOM 1549 N N . GLY A 1 192 ? -8.613 -1.621 -25.520 1.00 90.62 192 GLY A N 1
ATOM 1550 C CA . GLY A 1 192 ? -7.232 -1.381 -25.958 1.00 90.62 192 GLY A CA 1
ATOM 1551 C C . GLY A 1 192 ? -6.479 -0.348 -25.108 1.00 90.62 192 GLY A C 1
ATOM 1552 O O . GLY A 1 192 ? -5.448 0.174 -25.533 1.00 90.62 192 GLY A O 1
ATOM 1553 N N . LEU A 1 193 ? -6.978 -0.055 -23.904 1.00 89.31 193 LEU A N 1
ATOM 1554 C CA . LEU A 1 193 ? -6.395 0.898 -22.954 1.00 89.31 193 LEU A CA 1
ATOM 1555 C C . LEU A 1 193 ? -5.222 0.292 -22.176 1.00 89.31 193 LEU A C 1
ATOM 1557 O O . LEU A 1 193 ? -4.423 1.015 -21.575 1.00 89.31 193 LEU A O 1
ATOM 1561 N N . TRP A 1 194 ? -5.103 -1.036 -22.195 1.00 89.50 194 TRP A N 1
ATOM 1562 C CA . TRP A 1 194 ? -3.973 -1.759 -21.633 1.00 89.50 194 TRP A CA 1
ATOM 1563 C C . TRP A 1 194 ? -3.504 -2.892 -22.544 1.00 89.50 194 TRP A C 1
ATOM 1565 O O . TRP A 1 194 ? -4.284 -3.548 -23.228 1.00 89.50 194 TRP A O 1
ATOM 1575 N N . HIS A 1 195 ? -2.199 -3.156 -22.530 1.00 85.00 195 HIS A N 1
ATOM 1576 C CA . HIS A 1 195 ? -1.543 -4.132 -23.407 1.00 85.00 195 HIS A CA 1
ATOM 1577 C C . HIS A 1 195 ? -1.688 -5.594 -22.948 1.00 85.00 195 HIS A C 1
ATOM 1579 O O . HIS A 1 195 ? -1.160 -6.501 -23.594 1.00 85.00 195 HIS A O 1
ATOM 1585 N N . SER A 1 196 ? -2.362 -5.859 -21.827 1.00 86.81 196 SER A N 1
ATOM 1586 C CA . SER A 1 196 ? -2.595 -7.214 -21.315 1.00 86.81 196 SER A CA 1
ATOM 1587 C C . SER A 1 196 ? -3.983 -7.359 -20.680 1.00 86.81 196 SER A C 1
ATOM 1589 O O . SER A 1 196 ? -4.609 -6.377 -20.302 1.00 86.81 196 SER A O 1
ATOM 1591 N N . LYS A 1 197 ? -4.451 -8.602 -20.515 1.00 89.50 197 LYS A N 1
ATOM 1592 C CA . LYS A 1 197 ? -5.679 -8.935 -19.764 1.00 89.50 197 LYS A CA 1
ATOM 1593 C C . LYS A 1 197 ? -5.498 -8.896 -18.238 1.00 89.50 197 LYS A C 1
ATOM 1595 O O . LYS A 1 197 ? -6.341 -9.399 -17.513 1.00 89.50 197 LYS A O 1
ATOM 1600 N N . LEU A 1 198 ? -4.360 -8.412 -17.744 1.00 89.12 198 LEU A N 1
ATOM 1601 C CA . LEU A 1 198 ? -3.923 -8.611 -16.361 1.00 89.12 198 LEU A CA 1
ATOM 1602 C C . LEU A 1 198 ? -3.417 -7.287 -15.780 1.00 89.12 198 LEU A C 1
ATOM 1604 O O . LEU A 1 198 ? -2.256 -7.192 -15.388 1.00 89.12 198 LEU A O 1
ATOM 1608 N N . TYR A 1 199 ? -4.251 -6.243 -15.805 1.00 89.38 199 TYR A N 1
ATOM 1609 C CA . TYR A 1 199 ? -3.879 -4.909 -15.320 1.00 89.38 199 TYR A CA 1
ATOM 1610 C C . TYR A 1 199 ? -3.712 -4.863 -13.797 1.00 89.38 199 TYR A C 1
ATOM 1612 O O . TYR A 1 199 ? -2.692 -4.377 -13.317 1.00 89.38 199 TYR A O 1
ATOM 1620 N N . PHE A 1 200 ? -4.684 -5.395 -13.061 1.00 91.81 200 PHE A N 1
ATOM 1621 C CA . PHE A 1 200 ? -4.620 -5.649 -11.630 1.00 91.81 200 PHE A CA 1
ATOM 1622 C C . PHE A 1 200 ? -4.138 -7.067 -11.364 1.00 91.81 200 PHE A C 1
ATOM 1624 O O . PHE A 1 200 ? -4.554 -8.025 -12.032 1.00 91.81 200 PHE A O 1
ATOM 1631 N N . TYR A 1 201 ? -3.272 -7.193 -10.365 1.00 89.38 201 TYR A N 1
ATOM 1632 C CA . TYR A 1 201 ? -2.884 -8.477 -9.825 1.00 89.38 201 TYR A CA 1
ATOM 1633 C C . TYR A 1 201 ? -4.064 -9.104 -9.083 1.00 89.38 201 TYR A C 1
ATOM 1635 O O . TYR A 1 201 ? -4.540 -10.156 -9.499 1.00 89.38 201 TYR A O 1
ATOM 1643 N N . ASP A 1 202 ? -4.567 -8.424 -8.056 1.00 90.69 202 ASP A N 1
ATOM 1644 C CA . ASP A 1 202 ? -5.622 -8.880 -7.150 1.00 90.69 202 ASP A CA 1
ATOM 1645 C C . ASP A 1 202 ? -6.617 -7.754 -6.805 1.00 90.69 202 ASP A C 1
ATOM 1647 O O . ASP A 1 202 ? -6.486 -6.598 -7.233 1.00 90.69 202 ASP A O 1
ATOM 1651 N N . GLY A 1 203 ? -7.636 -8.094 -6.017 1.00 91.81 203 GLY A N 1
ATOM 1652 C CA . GLY A 1 203 ? -8.605 -7.147 -5.487 1.00 91.81 203 GLY A CA 1
ATOM 1653 C C . GLY A 1 203 ? -8.003 -6.108 -4.537 1.00 91.81 203 GLY A C 1
ATOM 1654 O O . GLY A 1 203 ? -8.550 -5.011 -4.430 1.00 91.81 203 GLY A O 1
ATOM 1655 N N . GLU A 1 204 ? -6.860 -6.379 -3.892 1.00 89.50 204 GLU A N 1
ATOM 1656 C CA . GLU A 1 204 ? -6.169 -5.388 -3.054 1.00 89.50 204 GLU A CA 1
ATOM 1657 C C . GLU A 1 204 ? -5.620 -4.235 -3.907 1.00 89.50 204 GLU A C 1
ATOM 1659 O O . GLU A 1 204 ? -5.821 -3.062 -3.570 1.00 89.50 204 GLU A O 1
ATOM 1664 N N . GLU A 1 205 ? -5.004 -4.535 -5.054 1.00 88.75 205 GLU A N 1
ATOM 1665 C CA . GLU A 1 205 ? -4.583 -3.505 -6.007 1.00 88.75 205 GLU A CA 1
ATOM 1666 C C . GLU A 1 205 ? -5.766 -2.718 -6.572 1.00 88.75 205 GLU A C 1
ATOM 1668 O O . GLU A 1 205 ? -5.686 -1.489 -6.695 1.00 88.75 205 GLU A O 1
ATOM 1673 N N . CYS A 1 206 ? -6.871 -3.398 -6.890 1.00 93.31 206 CYS A N 1
ATOM 1674 C CA . CYS A 1 206 ? -8.080 -2.749 -7.393 1.00 93.31 206 CYS A CA 1
ATOM 1675 C C . CYS A 1 206 ? -8.691 -1.802 -6.349 1.00 93.31 206 CYS A C 1
ATOM 1677 O O . CYS A 1 206 ? -9.004 -0.650 -6.657 1.00 93.31 206 CYS A O 1
ATOM 1679 N N . LEU A 1 207 ? -8.791 -2.241 -5.095 1.00 93.12 207 LEU A N 1
ATOM 1680 C CA . LEU A 1 207 ? -9.243 -1.433 -3.962 1.00 93.12 207 LEU A CA 1
ATOM 1681 C C . LEU A 1 207 ? -8.336 -0.217 -3.734 1.00 93.12 207 LEU A C 1
ATOM 1683 O O . LEU A 1 207 ? -8.815 0.910 -3.574 1.00 93.12 207 LEU A O 1
ATOM 1687 N N . HIS A 1 208 ? -7.016 -0.421 -3.750 1.00 90.25 208 HIS A N 1
ATOM 1688 C CA . HIS A 1 208 ? -6.046 0.663 -3.615 1.00 90.25 208 HIS A CA 1
ATOM 1689 C C . HIS A 1 208 ? -6.190 1.691 -4.746 1.00 90.25 208 HIS A C 1
ATOM 1691 O O . HIS A 1 208 ? -6.188 2.903 -4.507 1.00 90.25 208 HIS A O 1
ATOM 1697 N N . CYS A 1 209 ? -6.351 1.210 -5.975 1.00 91.00 209 CYS A N 1
ATOM 1698 C CA . CYS A 1 209 ? -6.572 2.025 -7.159 1.00 91.00 209 CYS A CA 1
ATOM 1699 C C . CYS A 1 209 ? -7.861 2.849 -7.055 1.00 91.00 209 CYS A C 1
ATOM 1701 O O . CYS A 1 209 ? -7.825 4.072 -7.214 1.00 91.00 209 CYS A O 1
ATOM 1703 N N . PHE A 1 210 ? -8.978 2.211 -6.697 1.00 94.00 210 PHE A N 1
ATOM 1704 C CA . PHE A 1 210 ? -10.248 2.891 -6.462 1.00 94.00 210 PHE A CA 1
ATOM 1705 C C . PHE A 1 210 ? -10.104 3.989 -5.407 1.00 94.00 210 PHE A C 1
ATOM 1707 O O . PHE A 1 210 ? -10.530 5.127 -5.615 1.00 94.00 210 PHE A O 1
ATOM 1714 N N . ARG A 1 211 ? -9.437 3.688 -4.289 1.00 93.38 211 ARG A N 1
ATOM 1715 C CA . ARG A 1 211 ? -9.215 4.666 -3.225 1.00 93.38 211 ARG A CA 1
ATOM 1716 C C . ARG A 1 211 ? -8.464 5.899 -3.735 1.00 93.38 211 ARG A C 1
ATOM 1718 O O . ARG A 1 211 ? -8.878 7.032 -3.489 1.00 93.38 211 ARG A O 1
ATOM 1725 N N . CYS A 1 212 ? -7.344 5.682 -4.418 1.00 90.06 212 CYS A N 1
ATOM 1726 C CA . CYS A 1 212 ? -6.454 6.752 -4.858 1.00 90.06 212 CYS A CA 1
ATOM 1727 C C . CYS A 1 212 ? -7.050 7.605 -5.983 1.00 90.06 212 CYS A C 1
ATOM 1729 O O . CYS A 1 212 ? -6.775 8.805 -6.036 1.00 90.06 212 CYS A O 1
ATOM 1731 N N . SER A 1 213 ? -7.873 7.006 -6.843 1.00 88.38 213 SER A N 1
ATOM 1732 C CA . SER A 1 213 ? -8.252 7.615 -8.122 1.00 88.38 213 SER A CA 1
ATOM 1733 C C . SER A 1 213 ? -9.736 7.930 -8.254 1.00 88.38 213 SER A C 1
ATOM 1735 O O . SER A 1 213 ? -10.101 8.799 -9.040 1.00 88.38 213 SER A O 1
ATOM 1737 N N . VAL A 1 214 ? -10.586 7.290 -7.450 1.00 91.06 214 VAL A N 1
ATOM 1738 C CA . VAL A 1 214 ? -12.026 7.565 -7.387 1.00 91.06 214 VAL A CA 1
ATOM 1739 C C . VAL A 1 214 ? -12.371 8.239 -6.063 1.00 91.06 214 VAL A C 1
ATOM 1741 O O . VAL A 1 214 ? -12.822 9.384 -6.054 1.00 91.06 214 VAL A O 1
ATOM 1744 N N . TYR A 1 215 ? -12.110 7.573 -4.936 1.00 93.06 215 TYR A N 1
ATOM 1745 C CA . TYR A 1 215 ? -12.553 8.038 -3.619 1.00 93.06 215 TYR A CA 1
ATOM 1746 C C . TYR A 1 215 ? -11.888 9.357 -3.191 1.00 93.06 215 TYR A C 1
ATOM 1748 O O . TYR A 1 215 ? -12.576 10.355 -2.967 1.00 93.06 215 TYR A O 1
ATOM 1756 N N . LEU A 1 216 ? -10.550 9.395 -3.108 1.00 91.38 216 LEU A N 1
ATOM 1757 C CA . LEU A 1 216 ? -9.828 10.575 -2.618 1.00 91.38 216 LEU A CA 1
ATOM 1758 C C . LEU A 1 216 ? -10.088 11.830 -3.465 1.00 91.38 216 LEU A C 1
ATOM 1760 O O . LEU A 1 216 ? -10.325 12.882 -2.866 1.00 91.38 216 LEU A O 1
ATOM 1764 N N . PRO A 1 217 ? -10.068 11.780 -4.814 1.00 89.81 217 PRO A N 1
ATOM 1765 C CA . PRO A 1 217 ? -10.449 12.931 -5.624 1.00 89.81 217 PRO A CA 1
ATOM 1766 C C . PRO A 1 217 ? -11.878 13.386 -5.325 1.00 89.81 217 PRO A C 1
ATOM 1768 O O . PRO A 1 217 ? -12.070 14.558 -5.013 1.00 89.81 217 PRO A O 1
ATOM 1771 N N . THR A 1 218 ? -12.843 12.459 -5.296 1.00 89.94 218 THR A N 1
ATOM 1772 C CA . THR A 1 218 ? -14.265 12.761 -5.052 1.00 89.94 218 THR A CA 1
ATOM 1773 C C . THR A 1 218 ? -14.488 13.485 -3.724 1.00 89.94 218 THR A C 1
ATOM 1775 O O . THR A 1 218 ? -15.198 14.489 -3.682 1.00 89.94 218 THR A O 1
ATOM 1778 N N . VAL A 1 219 ? -13.847 13.032 -2.645 1.00 88.81 219 VAL A N 1
ATOM 1779 C CA . VAL A 1 219 ? -13.974 13.665 -1.321 1.00 88.81 219 VAL A CA 1
ATOM 1780 C C . VAL A 1 219 ? -13.241 15.010 -1.257 1.00 88.81 219 VAL A C 1
ATOM 1782 O O . VAL A 1 219 ? -13.680 15.933 -0.574 1.00 88.81 219 VAL A O 1
ATOM 1785 N N . ARG A 1 220 ? -12.124 15.168 -1.980 1.00 87.31 220 ARG A N 1
ATOM 1786 C CA . ARG A 1 220 ? -11.290 16.383 -1.925 1.00 87.31 220 ARG A CA 1
ATOM 1787 C C . ARG A 1 220 ? -11.775 17.529 -2.807 1.00 87.31 220 ARG A C 1
ATOM 1789 O O . ARG A 1 220 ? -11.410 18.671 -2.509 1.00 87.31 220 ARG A O 1
ATOM 1796 N N . THR A 1 221 ? -12.505 17.246 -3.884 1.00 81.50 221 THR A N 1
ATOM 1797 C CA . THR A 1 221 ? -12.962 18.226 -4.884 1.00 81.50 221 THR A CA 1
ATOM 1798 C C . THR A 1 221 ? -14.465 18.474 -4.790 1.00 81.50 221 THR A C 1
ATOM 1800 O O . THR A 1 221 ? -15.126 18.550 -5.818 1.00 81.50 221 THR A O 1
ATOM 1803 N N . ALA A 1 222 ? -15.019 18.562 -3.578 1.00 61.41 222 ALA A N 1
ATOM 1804 C CA . ALA A 1 222 ? -16.452 18.698 -3.295 1.00 61.41 222 ALA A CA 1
ATOM 1805 C C . ALA A 1 222 ? -17.113 20.008 -3.820 1.00 61.41 222 ALA A C 1
ATOM 1807 O O . ALA A 1 222 ? -17.772 20.716 -3.066 1.00 61.41 222 ALA A O 1
ATOM 1808 N N . SER A 1 223 ? -16.965 20.337 -5.109 1.00 50.66 223 SER A N 1
ATOM 1809 C CA . SER A 1 223 ? -17.616 21.447 -5.808 1.00 50.66 223 SER A CA 1
ATOM 1810 C C . SER A 1 223 ? -18.654 20.926 -6.811 1.00 50.66 223 SER A C 1
ATOM 1812 O O . SER A 1 223 ? -18.302 20.299 -7.809 1.00 50.66 223 SER A O 1
ATOM 1814 N N . GLU A 1 224 ? -19.923 21.204 -6.503 1.00 50.19 224 GLU A N 1
ATOM 1815 C CA . GLU A 1 224 ? -21.130 21.426 -7.334 1.00 50.19 224 GLU A CA 1
ATOM 1816 C C . GLU A 1 224 ? -21.508 20.504 -8.512 1.00 50.19 224 GLU A C 1
ATOM 1818 O O . GLU A 1 224 ? -22.700 20.308 -8.736 1.00 50.19 224 GLU A O 1
ATOM 1823 N N . LYS A 1 225 ? -20.591 19.839 -9.218 1.00 53.25 225 LYS A N 1
ATOM 1824 C CA . LYS A 1 225 ? -20.921 18.850 -10.262 1.00 53.25 225 LYS A CA 1
ATOM 1825 C C . LYS A 1 225 ? -20.675 17.431 -9.752 1.00 53.25 225 LYS A C 1
ATOM 1827 O O . LYS A 1 225 ? -19.793 16.716 -10.220 1.00 53.25 225 LYS A O 1
ATOM 1832 N N . ARG A 1 226 ? -21.457 17.011 -8.753 1.00 57.66 226 ARG A N 1
ATOM 1833 C CA . ARG A 1 226 ? -21.462 15.610 -8.310 1.00 57.66 226 ARG A CA 1
ATOM 1834 C C . ARG A 1 226 ? -21.986 14.748 -9.458 1.00 57.66 226 ARG A C 1
ATOM 1836 O O . ARG A 1 226 ? -23.186 14.716 -9.707 1.00 57.66 226 ARG A O 1
ATOM 1843 N N . ASN A 1 227 ? -21.099 14.024 -10.137 1.00 69.88 227 ASN A N 1
ATOM 1844 C CA . ASN A 1 227 ? -21.526 12.818 -10.831 1.00 69.88 227 ASN A CA 1
ATOM 1845 C C . ASN A 1 227 ? -22.088 11.887 -9.743 1.00 69.88 227 ASN A C 1
ATOM 1847 O O . ASN A 1 227 ? -21.332 11.424 -8.884 1.00 69.88 227 ASN A O 1
ATOM 1851 N N . GLY A 1 228 ? -23.413 11.703 -9.720 1.00 83.69 228 GLY A N 1
ATOM 1852 C CA . GLY A 1 228 ? -24.113 10.997 -8.640 1.00 83.69 228 GLY A CA 1
ATOM 1853 C C . GLY A 1 228 ? -23.537 9.606 -8.375 1.00 83.69 228 GLY A C 1
ATOM 1854 O O . GLY A 1 228 ? -23.474 9.172 -7.230 1.00 83.69 228 GLY A O 1
ATOM 1855 N N . GLN A 1 229 ? -23.005 8.968 -9.417 1.00 87.94 229 GLN A N 1
ATOM 1856 C CA . GLN A 1 229 ? -22.395 7.648 -9.348 1.00 87.94 229 GLN A CA 1
ATOM 1857 C C . GLN A 1 229 ? -21.061 7.623 -8.587 1.00 87.94 229 GLN A C 1
ATOM 1859 O O . GLN A 1 229 ? -20.857 6.740 -7.759 1.00 87.94 229 GLN A O 1
ATOM 1864 N N . LEU A 1 230 ? -20.180 8.613 -8.788 1.00 90.25 230 LEU A N 1
ATOM 1865 C CA . LEU A 1 230 ? -18.911 8.712 -8.045 1.00 90.25 230 LEU A CA 1
ATOM 1866 C C . LEU A 1 230 ? -19.163 8.930 -6.549 1.00 90.25 230 LEU A C 1
ATOM 1868 O O . LEU A 1 230 ? -18.509 8.322 -5.703 1.00 90.25 230 LEU A O 1
ATOM 1872 N N . ALA A 1 231 ? -20.142 9.778 -6.225 1.00 90.19 231 ALA A N 1
ATOM 1873 C CA . ALA A 1 231 ? -20.524 10.043 -4.843 1.00 90.19 231 ALA A CA 1
ATOM 1874 C C . ALA A 1 231 ? -21.148 8.808 -4.176 1.00 90.19 231 ALA A C 1
ATOM 1876 O O . ALA A 1 231 ? -20.810 8.502 -3.034 1.00 90.19 231 ALA A O 1
ATOM 1877 N N . LEU A 1 232 ? -22.015 8.082 -4.889 1.00 93.00 232 LEU A N 1
ATOM 1878 C CA . LEU A 1 232 ? -22.616 6.844 -4.396 1.00 93.00 232 LEU A CA 1
ATOM 1879 C C . LEU A 1 232 ? -21.552 5.767 -4.138 1.00 93.00 232 LEU A C 1
ATOM 1881 O O . LEU A 1 232 ? -21.529 5.174 -3.062 1.00 93.00 232 LEU A O 1
ATOM 1885 N N . ALA A 1 233 ? -20.622 5.571 -5.075 1.00 94.56 233 ALA A N 1
ATOM 1886 C CA . ALA A 1 233 ? -19.520 4.624 -4.922 1.00 94.56 233 ALA A CA 1
ATOM 1887 C C . ALA A 1 233 ? -18.625 4.966 -3.717 1.00 94.56 233 ALA A C 1
ATOM 1889 O O . ALA A 1 233 ? -18.254 4.086 -2.941 1.00 94.56 233 ALA A O 1
ATOM 1890 N N . ALA A 1 234 ? -18.318 6.253 -3.517 1.00 93.38 234 ALA A N 1
ATOM 1891 C CA . ALA A 1 234 ? -17.564 6.716 -2.353 1.00 93.38 234 ALA A CA 1
ATOM 1892 C C . ALA A 1 234 ? -18.302 6.437 -1.030 1.00 93.38 234 ALA A C 1
ATOM 1894 O O . ALA A 1 234 ? -17.683 5.979 -0.071 1.00 93.38 234 ALA A O 1
ATOM 1895 N N . GLN A 1 235 ? -19.622 6.647 -0.980 1.00 93.50 235 GLN A N 1
ATOM 1896 C CA . GLN A 1 235 ? -20.434 6.337 0.204 1.00 93.50 235 GLN A CA 1
ATOM 1897 C C . GLN A 1 235 ? -20.471 4.836 0.506 1.00 93.50 235 GLN A C 1
ATOM 1899 O O . GLN A 1 235 ? -20.377 4.441 1.666 1.00 93.50 235 GLN A O 1
ATOM 1904 N N . ILE A 1 236 ? -20.582 3.993 -0.523 1.00 95.50 236 ILE A N 1
ATOM 1905 C CA . ILE A 1 236 ? -20.541 2.533 -0.375 1.00 95.50 236 ILE A CA 1
ATOM 1906 C C . ILE A 1 236 ? -19.191 2.089 0.190 1.00 95.50 236 ILE A C 1
ATOM 1908 O O . ILE A 1 236 ? -19.158 1.305 1.136 1.00 95.50 236 ILE A O 1
ATOM 1912 N N . TYR A 1 237 ? -18.091 2.647 -0.315 1.00 95.19 237 TYR A N 1
ATOM 1913 C CA . TYR A 1 237 ? -16.750 2.412 0.221 1.00 95.19 237 TYR A CA 1
ATOM 1914 C C . TYR A 1 237 ? -16.622 2.827 1.702 1.00 95.19 237 TYR A C 1
ATOM 1916 O O . TYR A 1 237 ? -16.092 2.084 2.526 1.00 95.19 237 TYR A O 1
ATOM 1924 N N . GLU A 1 238 ? -17.151 3.987 2.097 1.00 94.31 238 GLU A N 1
ATOM 1925 C CA . GLU A 1 238 ? -17.127 4.417 3.505 1.00 94.31 238 GLU A CA 1
ATOM 1926 C C . GLU A 1 238 ? -18.035 3.576 4.412 1.00 94.31 238 GLU A C 1
ATOM 1928 O O . GLU A 1 238 ? -17.743 3.391 5.605 1.00 94.31 238 GLU A O 1
ATOM 1933 N N . LYS A 1 239 ? -19.150 3.083 3.863 1.00 95.19 239 LYS A N 1
ATOM 1934 C CA . LYS A 1 239 ? -20.064 2.168 4.545 1.00 95.19 239 LYS A CA 1
ATOM 1935 C C . LYS A 1 239 ? -19.409 0.808 4.749 1.00 95.19 239 LYS A C 1
ATOM 1937 O O . LYS A 1 239 ? -19.515 0.265 5.844 1.00 95.19 239 LYS A O 1
ATOM 1942 N N . SER A 1 240 ? -18.687 0.287 3.758 1.00 94.38 240 SER A N 1
ATOM 1943 C CA . SER A 1 240 ? -18.006 -1.003 3.877 1.00 94.38 240 SER A CA 1
ATOM 1944 C C . SER A 1 240 ? -16.897 -0.984 4.935 1.00 94.38 240 SER A C 1
ATOM 1946 O O . SER A 1 240 ? -16.742 -1.965 5.659 1.00 94.38 240 SER A O 1
ATOM 1948 N N . LEU A 1 241 ? -16.215 0.152 5.132 1.00 92.62 241 LEU A N 1
ATOM 1949 C CA . LEU A 1 241 ? -15.314 0.363 6.278 1.00 92.62 241 LEU A CA 1
ATOM 1950 C C . LEU A 1 241 ? -16.048 0.333 7.625 1.00 92.62 241 LEU A C 1
ATOM 1952 O O . LEU A 1 241 ? -15.544 -0.235 8.589 1.00 92.62 241 LEU A O 1
ATOM 1956 N N . GLY A 1 242 ? -17.242 0.930 7.697 1.00 92.44 242 GLY A N 1
ATOM 1957 C CA . GLY A 1 242 ? -18.098 0.858 8.888 1.00 92.44 242 GLY A CA 1
ATOM 1958 C C . GLY A 1 242 ? -18.537 -0.572 9.193 1.00 92.44 242 GLY A C 1
ATOM 1959 O O . GLY A 1 242 ? -18.424 -1.025 10.328 1.00 92.44 242 GLY A O 1
ATOM 1960 N N . ASN A 1 243 ? -18.958 -1.311 8.166 1.00 91.88 243 ASN A N 1
ATOM 1961 C CA . ASN A 1 243 ? -19.303 -2.724 8.294 1.00 91.88 243 ASN A CA 1
ATOM 1962 C C . ASN A 1 243 ? -18.104 -3.540 8.793 1.00 91.88 243 ASN A C 1
ATOM 1964 O O . ASN A 1 243 ? -18.267 -4.359 9.691 1.00 91.88 243 ASN A O 1
ATOM 1968 N N . TYR A 1 244 ? -16.906 -3.288 8.255 1.00 89.19 244 TYR A N 1
ATOM 1969 C CA . TYR A 1 244 ? -15.674 -3.947 8.692 1.00 89.19 244 TYR A CA 1
ATOM 1970 C C . TYR A 1 244 ? -15.369 -3.676 10.173 1.00 89.19 244 TYR A C 1
ATOM 1972 O O . TYR A 1 244 ? -15.086 -4.606 10.928 1.00 89.19 244 TYR A O 1
ATOM 1980 N N . TRP A 1 245 ? -15.472 -2.415 10.607 1.00 89.25 245 TRP A N 1
ATOM 1981 C CA . TRP A 1 245 ? -15.278 -2.027 12.006 1.00 89.25 245 TRP A CA 1
ATOM 1982 C C . TRP A 1 245 ? -16.232 -2.770 12.954 1.00 89.25 245 TRP A C 1
ATOM 1984 O O . TRP A 1 245 ? -15.788 -3.365 13.941 1.00 89.25 245 TRP A O 1
ATOM 1994 N N . ASN A 1 246 ? -17.522 -2.799 12.605 1.00 88.75 246 ASN A N 1
ATOM 1995 C CA . ASN A 1 246 ? -18.573 -3.423 13.409 1.00 88.75 246 ASN A CA 1
ATOM 1996 C C . ASN A 1 246 ? -18.466 -4.957 13.421 1.00 88.75 246 ASN A C 1
ATOM 1998 O O . ASN A 1 246 ? -18.601 -5.583 14.469 1.00 88.75 246 ASN A O 1
ATOM 2002 N N . ALA A 1 247 ? -18.181 -5.584 12.273 1.00 84.50 247 ALA A N 1
ATOM 2003 C CA . ALA A 1 247 ? -18.036 -7.039 12.166 1.00 84.50 247 ALA A CA 1
ATOM 2004 C C . ALA A 1 247 ? -16.907 -7.572 13.058 1.00 84.50 247 ALA A C 1
ATOM 2006 O O . ALA A 1 247 ? -16.992 -8.675 13.598 1.00 84.50 247 ALA A O 1
ATOM 2007 N N . TRP A 1 248 ? -15.866 -6.768 13.261 1.00 74.31 248 TRP A N 1
ATOM 2008 C CA . TRP A 1 248 ? -14.769 -7.131 14.141 1.00 74.31 248 TRP A CA 1
ATOM 2009 C C . TRP A 1 248 ? -15.196 -7.220 15.615 1.00 74.31 248 TRP A C 1
ATOM 2011 O O . TRP A 1 248 ? -14.729 -8.103 16.327 1.00 74.31 248 TRP A O 1
ATOM 2021 N N . GLU A 1 249 ? -16.091 -6.346 16.093 1.00 66.56 249 GLU A N 1
ATOM 2022 C CA . GLU A 1 249 ? -16.618 -6.432 17.471 1.00 66.56 249 GLU A CA 1
ATOM 2023 C C . GLU A 1 249 ? -17.344 -7.760 17.721 1.00 66.56 249 GLU A C 1
ATOM 2025 O O . GLU A 1 249 ? -17.280 -8.305 18.820 1.00 66.56 249 GLU A O 1
ATOM 2030 N N . ALA A 1 250 ? -17.972 -8.325 16.686 1.00 62.81 250 ALA A N 1
ATOM 2031 C CA . ALA A 1 250 ? -18.639 -9.617 16.776 1.00 62.81 250 ALA A CA 1
ATOM 2032 C C . ALA A 1 250 ? -17.657 -10.806 16.815 1.00 62.81 250 ALA A C 1
ATOM 2034 O O . ALA A 1 250 ? -17.915 -11.778 17.522 1.00 62.81 250 ALA A O 1
ATOM 2035 N N . ALA A 1 251 ? -16.535 -10.735 16.086 1.00 64.12 251 ALA A N 1
ATOM 2036 C CA . ALA A 1 251 ? -15.567 -11.832 15.963 1.00 64.12 251 ALA A CA 1
ATOM 2037 C C . ALA A 1 251 ? -14.598 -11.958 17.158 1.00 64.12 251 ALA A C 1
ATOM 2039 O O . ALA A 1 251 ? -14.106 -13.048 17.452 1.00 64.12 251 ALA A O 1
ATOM 2040 N N . GLU A 1 252 ? -14.314 -10.859 17.863 1.00 56.41 252 GLU A N 1
ATOM 2041 C CA . GLU A 1 252 ? -13.356 -10.844 18.980 1.00 56.41 252 GLU A CA 1
ATOM 2042 C C . GLU A 1 252 ? -13.873 -11.574 20.229 1.00 56.41 252 GLU A C 1
ATOM 2044 O O . GLU A 1 252 ? -13.085 -12.141 20.984 1.00 56.41 252 GLU A O 1
ATOM 2049 N N . ASN A 1 253 ? -15.196 -11.707 20.374 1.00 52.41 253 ASN A N 1
ATOM 2050 C CA . ASN A 1 253 ? -15.822 -12.517 21.426 1.00 52.41 253 ASN A CA 1
ATOM 2051 C C . ASN A 1 253 ? -15.515 -14.025 21.311 1.00 52.41 253 ASN A C 1
ATOM 2053 O O . ASN A 1 253 ? -15.941 -14.805 22.159 1.00 52.41 253 ASN A O 1
ATOM 2057 N N . THR A 1 254 ? -14.806 -14.458 20.263 1.00 50.19 254 THR A N 1
ATOM 2058 C CA . THR A 1 254 ? -14.520 -15.873 19.978 1.00 50.19 254 THR A CA 1
ATOM 2059 C C . THR A 1 254 ? -13.021 -16.193 19.888 1.00 50.19 254 THR A C 1
ATOM 2061 O O . THR A 1 254 ? -12.665 -17.351 19.671 1.00 50.19 254 THR A O 1
ATOM 2064 N N . GLN A 1 255 ? -12.113 -15.218 20.043 1.00 52.03 255 GLN A N 1
ATOM 2065 C CA . GLN A 1 255 ? -10.685 -15.475 19.818 1.00 52.03 255 GLN A CA 1
ATOM 2066 C C . GLN A 1 255 ? -9.956 -16.071 21.033 1.00 52.03 255 GLN A C 1
ATOM 2068 O O . GLN A 1 255 ? -9.876 -15.486 22.110 1.00 52.03 255 GLN A O 1
ATOM 2073 N N . VAL A 1 256 ? -9.366 -17.244 20.791 1.00 50.62 256 VAL A N 1
ATOM 2074 C CA . VAL A 1 256 ? -8.351 -17.916 21.612 1.00 50.62 256 VAL A CA 1
ATOM 2075 C C . VAL A 1 256 ? -7.076 -17.067 21.625 1.00 50.62 256 VAL A C 1
ATOM 2077 O O . VAL A 1 256 ? -6.669 -16.560 20.580 1.00 50.62 256 VAL A O 1
ATOM 2080 N N . GLU A 1 257 ? -6.449 -16.910 22.796 1.00 55.19 257 GLU A N 1
ATOM 2081 C CA . GLU A 1 257 ? -5.193 -16.170 22.973 1.00 55.19 257 GLU A CA 1
ATOM 2082 C C . GLU A 1 257 ? -4.166 -16.526 21.888 1.00 55.19 257 GLU A C 1
ATOM 2084 O O . GLU A 1 257 ? -3.705 -17.665 21.784 1.00 55.19 257 GLU A O 1
ATOM 2089 N N . ALA A 1 258 ? -3.791 -15.530 21.081 1.00 58.62 258 ALA A N 1
ATOM 2090 C CA . ALA A 1 258 ? -2.720 -15.679 20.110 1.00 58.62 258 ALA A CA 1
ATOM 2091 C C . ALA A 1 258 ? -1.414 -16.083 20.827 1.00 58.62 258 ALA A C 1
ATOM 2093 O O . ALA A 1 258 ? -1.138 -15.595 21.932 1.00 58.62 258 ALA A O 1
ATOM 2094 N N . PRO A 1 259 ? -0.578 -16.944 20.218 1.00 60.56 259 PRO A N 1
ATOM 2095 C CA . PRO A 1 259 ? 0.692 -17.349 20.808 1.00 60.56 259 PRO A CA 1
ATOM 2096 C C . PRO A 1 259 ? 1.533 -16.118 21.158 1.00 60.56 259 PRO A C 1
ATOM 2098 O O . PRO A 1 259 ? 1.546 -15.138 20.411 1.00 60.56 259 PRO A O 1
ATOM 2101 N N . ARG A 1 260 ? 2.247 -16.169 22.294 1.00 67.38 260 ARG A N 1
ATOM 2102 C CA . ARG A 1 260 ? 3.115 -15.076 22.766 1.00 67.38 260 ARG A CA 1
ATOM 2103 C C . ARG A 1 260 ? 4.134 -14.708 21.684 1.00 67.38 260 ARG A C 1
ATOM 2105 O O . ARG A 1 260 ? 5.193 -15.322 21.584 1.00 67.38 260 ARG A O 1
ATOM 2112 N N . GLN A 1 261 ? 3.824 -13.693 20.885 1.00 77.25 261 GLN A N 1
ATOM 2113 C CA . GLN A 1 261 ? 4.788 -13.103 19.971 1.00 77.25 261 GLN A CA 1
ATOM 2114 C C . GLN A 1 261 ? 5.714 -12.178 20.754 1.00 77.25 261 GLN A C 1
ATOM 2116 O O . GLN A 1 261 ? 5.265 -11.307 21.499 1.00 77.25 261 GLN A O 1
ATOM 2121 N N . TYR A 1 262 ? 7.014 -12.396 20.586 1.00 88.81 262 TYR A N 1
ATOM 2122 C CA . TYR A 1 262 ? 8.058 -11.543 21.138 1.00 88.81 262 TYR A CA 1
ATOM 2123 C C . TYR A 1 262 ? 8.259 -10.324 20.246 1.00 88.81 262 TYR A C 1
ATOM 2125 O O . TYR A 1 262 ? 8.237 -10.437 19.017 1.00 88.81 262 TYR A O 1
ATOM 2133 N N . LEU A 1 263 ? 8.506 -9.169 20.857 1.00 91.88 263 LEU A N 1
ATOM 2134 C CA . LEU A 1 263 ? 8.962 -8.004 20.112 1.00 91.88 263 LEU A CA 1
ATOM 2135 C C . LEU A 1 263 ? 10.433 -8.171 19.735 1.00 91.88 263 LEU A C 1
ATOM 2137 O O . LEU A 1 263 ? 11.193 -8.832 20.449 1.00 91.88 263 LEU A O 1
ATOM 2141 N N . PRO A 1 264 ? 10.889 -7.530 18.648 1.00 90.94 264 PRO A N 1
ATOM 2142 C CA . PRO A 1 264 ? 12.308 -7.475 18.329 1.00 90.94 264 PRO A CA 1
ATOM 2143 C C . PRO A 1 264 ? 13.179 -7.014 19.502 1.00 90.94 264 PRO A C 1
ATOM 2145 O O . PRO A 1 264 ? 14.251 -7.586 19.699 1.00 90.94 264 PRO A O 1
ATOM 2148 N N . LYS A 1 265 ? 12.715 -6.058 20.319 1.00 93.50 265 LYS A N 1
ATOM 2149 C CA . LYS A 1 265 ? 13.456 -5.597 21.503 1.00 93.50 265 LYS A CA 1
ATOM 2150 C C . LYS A 1 265 ? 13.745 -6.687 22.540 1.00 93.50 265 LYS A C 1
ATOM 2152 O O . LYS A 1 265 ? 14.733 -6.593 23.259 1.00 93.50 265 LYS A O 1
ATOM 2157 N N . ASP A 1 266 ? 12.909 -7.727 22.605 1.00 92.62 266 ASP A N 1
ATOM 2158 C CA . ASP A 1 266 ? 13.071 -8.818 23.573 1.00 92.62 266 ASP A CA 1
ATOM 2159 C C . ASP A 1 266 ? 14.263 -9.711 23.196 1.00 92.62 266 ASP A C 1
ATOM 2161 O O . ASP A 1 266 ? 14.847 -10.387 24.039 1.00 92.62 266 ASP A O 1
ATOM 2165 N N . ARG A 1 267 ? 14.642 -9.706 21.911 1.00 91.75 267 ARG A N 1
ATOM 2166 C CA . ARG A 1 267 ? 15.784 -10.454 21.371 1.00 91.75 267 ARG A CA 1
ATOM 2167 C C . ARG A 1 267 ? 17.005 -9.570 21.130 1.00 91.75 267 ARG A C 1
ATOM 2169 O O . ARG A 1 267 ? 18.135 -10.032 21.269 1.00 91.75 267 ARG A O 1
ATOM 2176 N N . TYR A 1 268 ? 16.793 -8.320 20.734 1.00 90.19 268 TYR A N 1
ATOM 2177 C CA . TYR A 1 268 ? 17.847 -7.390 20.355 1.00 90.19 268 TYR A CA 1
ATOM 2178 C C . TYR A 1 268 ? 17.836 -6.186 21.286 1.00 90.19 268 TYR A C 1
ATOM 2180 O O . TYR A 1 268 ? 16.847 -5.473 21.379 1.00 90.19 268 TYR A O 1
ATOM 2188 N N . ARG A 1 269 ? 18.980 -5.893 21.912 1.00 88.25 269 ARG A N 1
ATOM 2189 C CA . ARG A 1 269 ? 19.111 -4.746 22.826 1.00 88.25 269 ARG A CA 1
ATOM 2190 C C . ARG A 1 269 ? 18.921 -3.387 22.136 1.00 88.25 269 ARG A C 1
ATOM 2192 O O . ARG A 1 269 ? 18.541 -2.423 22.790 1.00 88.25 269 ARG A O 1
ATOM 2199 N N . PHE A 1 270 ? 19.205 -3.299 20.834 1.00 88.75 270 PHE A N 1
ATOM 2200 C CA . PHE A 1 270 ? 19.162 -2.053 20.065 1.00 88.75 270 PHE A CA 1
ATOM 2201 C C . PHE A 1 270 ? 18.451 -2.257 18.722 1.00 88.75 270 PHE A C 1
ATOM 2203 O O . PHE A 1 270 ? 18.718 -3.251 18.042 1.00 88.75 270 PHE A O 1
ATOM 2210 N N . SER A 1 271 ? 17.635 -1.281 18.296 1.00 85.06 271 SER A N 1
ATOM 2211 C CA . SER A 1 271 ? 16.964 -1.311 16.981 1.00 85.06 271 SER A CA 1
ATOM 2212 C C . SER A 1 271 ? 17.962 -1.480 15.840 1.00 85.06 271 SER A C 1
ATOM 2214 O O . SER A 1 271 ? 17.738 -2.299 14.963 1.00 85.06 271 SER A O 1
ATOM 2216 N N . ILE A 1 272 ? 19.114 -0.803 15.896 1.00 82.81 272 ILE A N 1
ATOM 2217 C CA . ILE A 1 272 ? 20.147 -0.884 14.849 1.00 82.81 272 ILE A CA 1
ATOM 2218 C C . ILE A 1 272 ? 20.680 -2.315 14.687 1.00 82.81 272 ILE A C 1
ATOM 2220 O O . ILE A 1 272 ? 20.905 -2.768 13.568 1.00 82.81 272 ILE A O 1
ATOM 2224 N N . LEU A 1 273 ? 20.859 -3.058 15.788 1.00 85.69 273 LEU A N 1
ATOM 2225 C CA . LEU A 1 273 ? 21.292 -4.459 15.714 1.00 85.69 273 LEU A CA 1
ATOM 2226 C C . LEU A 1 273 ? 20.218 -5.341 15.083 1.00 85.69 273 LEU A C 1
ATOM 2228 O O . LEU A 1 273 ? 20.536 -6.242 14.313 1.00 85.69 273 LEU A O 1
ATOM 2232 N N . TYR A 1 274 ? 18.952 -5.071 15.394 1.00 84.50 274 TYR A N 1
ATOM 2233 C CA . TYR A 1 274 ? 17.836 -5.747 14.752 1.00 84.50 274 TYR A CA 1
ATOM 2234 C C . TYR A 1 274 ? 17.747 -5.408 13.254 1.00 84.50 274 TYR A C 1
ATOM 2236 O O . TYR A 1 274 ? 17.579 -6.311 12.438 1.00 84.50 274 TYR A O 1
ATOM 2244 N N . ASP A 1 275 ? 17.922 -4.139 12.882 1.00 79.88 275 ASP A N 1
ATOM 2245 C CA . ASP A 1 275 ? 17.982 -3.672 11.493 1.00 79.88 275 ASP A CA 1
ATOM 2246 C C . ASP A 1 275 ? 19.118 -4.348 10.725 1.00 79.88 275 ASP A C 1
ATOM 2248 O O . ASP A 1 275 ? 18.917 -4.828 9.608 1.00 79.88 275 ASP A O 1
ATOM 2252 N N . TRP A 1 276 ? 20.284 -4.483 11.357 1.00 78.75 276 TRP A N 1
ATOM 2253 C CA . TRP A 1 276 ? 21.412 -5.198 10.780 1.00 78.75 276 TRP A CA 1
ATOM 2254 C C . TRP A 1 276 ? 21.147 -6.694 10.635 1.00 78.75 276 TRP A C 1
ATOM 2256 O O . TRP A 1 276 ? 21.374 -7.238 9.559 1.00 78.75 276 TRP A O 1
ATOM 2266 N N . ALA A 1 277 ? 20.622 -7.362 11.665 1.00 82.94 277 ALA A N 1
ATOM 2267 C CA . ALA A 1 277 ? 20.292 -8.785 11.602 1.00 82.94 277 ALA A CA 1
ATOM 2268 C C . ALA A 1 277 ? 19.231 -9.082 10.527 1.00 82.94 277 ALA A C 1
ATOM 2270 O O . ALA A 1 277 ? 19.330 -10.079 9.809 1.00 82.94 277 ALA A O 1
ATOM 2271 N N . TYR A 1 278 ? 18.242 -8.195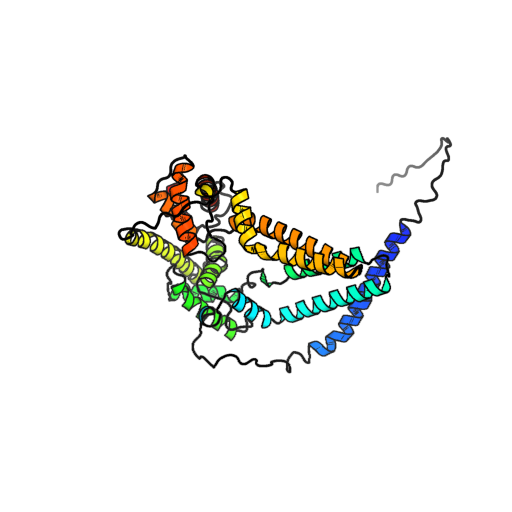 10.383 1.00 76.88 278 TYR A N 1
ATOM 2272 C CA . TYR A 1 278 ? 17.220 -8.285 9.345 1.00 76.88 278 TYR A CA 1
ATOM 2273 C C . TYR A 1 278 ? 17.823 -8.112 7.944 1.00 76.88 278 TYR A C 1
ATOM 2275 O O . TYR A 1 278 ? 17.644 -8.977 7.088 1.00 76.88 278 TYR A O 1
ATOM 2283 N N . GLY A 1 279 ? 18.600 -7.045 7.718 1.00 72.81 279 GLY A N 1
ATOM 2284 C CA . GLY A 1 279 ? 19.273 -6.803 6.438 1.00 72.81 279 GLY A CA 1
ATOM 2285 C C . GLY A 1 279 ? 20.270 -7.909 6.076 1.00 72.81 279 GLY A C 1
ATOM 2286 O O . GLY A 1 279 ? 20.310 -8.369 4.935 1.00 72.81 279 GLY A O 1
ATOM 2287 N N . ALA A 1 280 ? 21.016 -8.416 7.059 1.00 72.94 280 ALA A N 1
ATOM 2288 C CA . ALA A 1 280 ? 21.964 -9.508 6.880 1.00 72.94 280 AL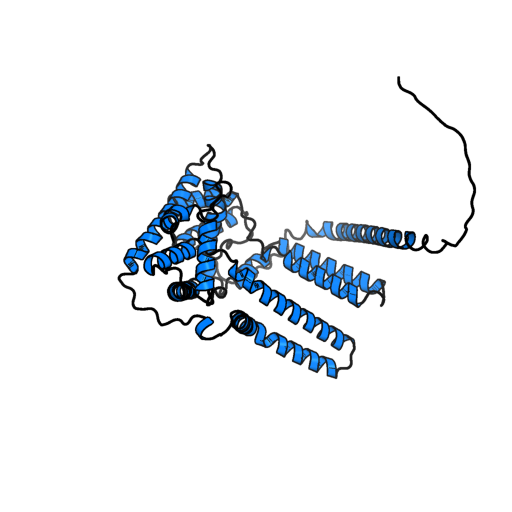A A CA 1
ATOM 2289 C C . ALA A 1 280 ? 21.283 -10.793 6.389 1.00 72.94 280 ALA A C 1
ATOM 2291 O O . ALA A 1 280 ? 21.845 -11.469 5.533 1.00 72.94 280 ALA A O 1
ATOM 2292 N N . LYS A 1 281 ? 20.054 -11.103 6.829 1.00 74.69 281 LYS A N 1
ATOM 2293 C CA . LYS A 1 281 ? 19.300 -12.268 6.327 1.00 74.69 281 LYS A CA 1
ATOM 2294 C C . LYS A 1 281 ? 19.064 -12.204 4.812 1.00 74.69 281 LYS A C 1
ATOM 2296 O O . LYS A 1 281 ? 19.093 -13.235 4.147 1.00 74.69 281 LYS A O 1
ATOM 2301 N N . HIS A 1 282 ? 18.870 -11.005 4.265 1.00 66.25 282 HIS A N 1
ATOM 2302 C CA . HIS A 1 282 ? 18.675 -10.794 2.828 1.00 66.25 282 HIS A CA 1
ATOM 2303 C C . HIS A 1 282 ? 19.992 -10.695 2.042 1.00 66.25 282 HIS A C 1
ATOM 2305 O O . HIS A 1 282 ? 20.001 -10.923 0.836 1.00 66.25 282 HIS A O 1
ATOM 2311 N N . ILE A 1 283 ? 21.105 -10.385 2.715 1.00 66.12 283 ILE A N 1
ATOM 2312 C CA . ILE A 1 283 ? 22.396 -10.075 2.082 1.00 66.12 283 ILE A CA 1
ATOM 2313 C C . ILE A 1 283 ? 23.450 -11.168 2.338 1.00 66.12 283 ILE A C 1
ATOM 2315 O O . ILE A 1 283 ? 24.508 -11.139 1.722 1.00 66.12 283 ILE A O 1
ATOM 2319 N N . SER A 1 284 ? 23.179 -12.169 3.184 1.00 67.56 284 SER A N 1
ATOM 2320 C CA . SER A 1 284 ? 24.200 -13.080 3.736 1.00 67.56 284 SER A CA 1
ATOM 2321 C C . SER A 1 284 ? 25.094 -13.778 2.702 1.00 67.56 284 SER A C 1
ATOM 2323 O O . SER A 1 284 ? 26.219 -14.147 3.031 1.00 67.56 284 SER A O 1
ATOM 2325 N N . TYR A 1 285 ? 24.629 -13.964 1.466 1.00 73.62 285 TYR A N 1
ATOM 2326 C CA . TYR A 1 285 ? 25.406 -14.619 0.410 1.00 73.62 285 TYR A CA 1
ATOM 2327 C C . TYR A 1 285 ? 26.238 -13.652 -0.447 1.00 73.62 285 TYR A C 1
ATOM 2329 O O . TYR A 1 285 ? 27.231 -14.070 -1.036 1.00 73.62 285 TYR A O 1
ATOM 2337 N N . PHE A 1 286 ? 25.889 -12.364 -0.506 1.00 70.69 286 PHE A N 1
ATOM 2338 C CA . PHE A 1 286 ? 26.523 -11.395 -1.410 1.00 70.69 286 PHE A CA 1
ATOM 2339 C C . PHE A 1 286 ? 27.972 -11.040 -1.031 1.00 70.69 286 PHE A C 1
ATOM 2341 O O . PHE A 1 286 ? 28.831 -11.091 -1.911 1.00 70.69 286 PHE A O 1
ATOM 2348 N N . PRO A 1 287 ? 28.301 -10.730 0.241 1.00 72.00 287 PRO A N 1
ATOM 2349 C CA . PRO A 1 287 ? 29.679 -10.464 0.653 1.00 72.00 287 PRO A CA 1
ATOM 2350 C C . PRO A 1 287 ? 30.582 -11.688 0.501 1.00 72.00 287 PRO A C 1
ATOM 2352 O O . PRO A 1 287 ? 31.743 -11.549 0.128 1.00 72.00 287 PRO A O 1
ATOM 2355 N N . LEU A 1 288 ? 30.047 -12.888 0.748 1.00 77.06 288 LEU A N 1
ATOM 2356 C CA . LEU A 1 288 ? 30.788 -14.140 0.608 1.00 77.06 288 LEU A CA 1
ATOM 2357 C C . LEU A 1 288 ? 31.056 -14.457 -0.869 1.00 77.06 288 LEU A C 1
ATOM 2359 O O . LEU A 1 288 ? 32.190 -14.767 -1.226 1.00 77.06 288 LEU A O 1
ATOM 2363 N N . LEU A 1 289 ? 30.058 -14.283 -1.741 1.00 75.75 289 LEU A N 1
ATOM 2364 C CA . LEU A 1 289 ? 30.225 -14.391 -3.192 1.00 75.75 289 LEU A CA 1
ATOM 2365 C C . LEU A 1 289 ? 31.240 -13.363 -3.716 1.00 75.75 289 LEU A C 1
ATOM 2367 O O . LEU A 1 289 ? 32.112 -13.712 -4.506 1.00 75.75 289 LEU A O 1
ATOM 2371 N N . TRP A 1 290 ? 31.183 -12.119 -3.233 1.00 79.50 290 TRP A N 1
ATOM 2372 C CA . TRP A 1 290 ? 32.158 -11.088 -3.584 1.00 79.50 290 TRP A CA 1
ATOM 2373 C C . TRP A 1 290 ? 33.574 -11.437 -3.116 1.00 79.50 290 TRP A C 1
ATOM 2375 O O . TRP A 1 290 ? 34.508 -11.347 -3.909 1.00 79.50 290 TRP A O 1
ATOM 2385 N N . MET A 1 291 ? 33.747 -11.888 -1.869 1.00 76.50 291 MET A N 1
ATOM 2386 C CA . MET A 1 291 ? 35.053 -12.327 -1.370 1.00 76.50 291 MET A CA 1
ATOM 2387 C C . MET A 1 291 ? 35.622 -13.474 -2.209 1.00 76.50 291 MET A C 1
ATOM 2389 O O . MET A 1 291 ? 36.795 -13.432 -2.570 1.00 76.50 291 MET A O 1
ATOM 2393 N N . LEU A 1 292 ? 34.803 -14.465 -2.577 1.00 80.50 292 LEU A N 1
ATOM 2394 C CA . LEU A 1 292 ? 35.227 -15.564 -3.449 1.00 80.50 292 LEU A CA 1
ATOM 2395 C C . LEU A 1 292 ? 35.629 -15.066 -4.848 1.00 80.50 292 LEU A C 1
ATOM 2397 O O . LEU A 1 292 ? 36.668 -15.481 -5.366 1.00 80.50 292 LEU A O 1
ATOM 2401 N N . CYS A 1 293 ? 34.871 -14.135 -5.437 1.00 74.50 293 CYS A N 1
ATOM 2402 C CA . CYS A 1 293 ? 35.211 -13.504 -6.716 1.00 74.50 293 CYS A CA 1
ATOM 2403 C C . CYS A 1 293 ? 36.523 -12.702 -6.646 1.00 74.50 293 CYS A C 1
ATOM 2405 O O . CYS A 1 293 ? 37.336 -12.764 -7.572 1.00 74.50 293 CYS A O 1
ATOM 2407 N N . SER A 1 294 ? 36.762 -11.984 -5.549 1.00 75.12 294 SER A N 1
ATOM 2408 C CA . SER A 1 294 ? 37.988 -11.209 -5.322 1.00 75.12 294 SER A CA 1
ATOM 2409 C C . SER A 1 294 ? 39.206 -12.110 -5.106 1.00 75.12 294 SER A C 1
ATOM 2411 O O . SER A 1 294 ? 40.257 -11.875 -5.699 1.00 75.12 294 SER A O 1
ATOM 2413 N N . LEU A 1 295 ? 39.058 -13.196 -4.338 1.00 80.69 295 LEU A N 1
ATOM 2414 C CA . LEU A 1 295 ? 40.111 -14.199 -4.136 1.00 80.69 295 LEU A CA 1
ATOM 2415 C C . LEU A 1 295 ? 40.463 -14.938 -5.433 1.00 80.69 295 LEU A C 1
ATOM 2417 O O . LEU A 1 295 ? 41.639 -15.202 -5.688 1.00 80.69 295 LEU A O 1
ATOM 2421 N N . TRP A 1 296 ? 39.471 -15.244 -6.278 1.00 75.25 296 TRP A N 1
ATOM 2422 C CA . TRP A 1 296 ? 39.725 -15.791 -7.613 1.00 75.25 296 TRP A CA 1
ATOM 2423 C C . TRP A 1 296 ? 40.496 -14.777 -8.464 1.00 75.25 296 TRP A C 1
ATOM 2425 O O . TRP A 1 296 ? 41.530 -15.110 -9.045 1.00 75.25 296 TRP A O 1
ATOM 2435 N N . SER A 1 297 ? 40.041 -13.526 -8.493 1.00 72.00 297 SER A N 1
ATOM 2436 C CA . SER A 1 297 ? 40.654 -12.462 -9.295 1.00 72.00 297 SER A CA 1
ATOM 2437 C C . SER A 1 297 ? 42.119 -12.219 -8.914 1.00 72.00 297 SER A C 1
ATOM 2439 O O . SER A 1 297 ? 42.980 -12.162 -9.789 1.00 72.00 297 SER A O 1
ATOM 2441 N N . GLY A 1 298 ? 42.440 -12.214 -7.615 1.00 74.81 298 GLY A N 1
ATOM 2442 C CA . GLY A 1 298 ? 43.812 -12.047 -7.124 1.00 74.81 298 GLY A CA 1
ATOM 2443 C C . GLY A 1 298 ? 44.795 -13.127 -7.599 1.00 74.81 298 GLY A C 1
ATOM 2444 O O . GLY A 1 298 ? 45.984 -12.852 -7.730 1.00 74.81 298 GLY A O 1
ATOM 2445 N N . ARG A 1 299 ? 44.324 -14.340 -7.929 1.00 80.81 299 ARG A N 1
ATOM 2446 C CA . ARG A 1 299 ? 45.192 -15.414 -8.450 1.00 80.81 299 ARG A CA 1
ATOM 2447 C C . ARG A 1 299 ? 45.583 -15.240 -9.912 1.00 80.81 299 ARG A C 1
ATOM 2449 O O . ARG A 1 299 ? 46.597 -15.794 -10.322 1.00 80.81 299 ARG A O 1
ATOM 2456 N N . LYS A 1 300 ? 44.786 -14.525 -10.711 1.00 76.56 300 LYS A N 1
ATOM 2457 C CA . LYS A 1 300 ? 45.040 -14.397 -12.155 1.00 76.56 300 LYS A CA 1
ATOM 2458 C C . LYS A 1 300 ? 46.041 -13.295 -12.512 1.00 76.56 300 LYS A C 1
ATOM 2460 O O . LYS A 1 300 ? 46.440 -13.240 -13.668 1.00 76.56 300 LYS A O 1
ATOM 2465 N N . ASN A 1 301 ? 46.463 -12.470 -11.544 1.00 71.44 301 ASN A N 1
ATOM 2466 C CA . ASN A 1 301 ? 47.393 -11.339 -11.705 1.00 71.44 301 ASN A CA 1
ATOM 2467 C C . ASN A 1 301 ? 47.122 -10.477 -12.958 1.00 71.44 301 ASN A C 1
ATOM 2469 O O . ASN A 1 301 ? 48.032 -9.911 -13.558 1.00 71.44 301 ASN A O 1
ATOM 2473 N N . ASP A 1 302 ? 45.855 -10.415 -13.371 1.00 79.06 302 ASP A N 1
ATOM 2474 C CA . ASP A 1 302 ? 45.380 -9.632 -14.504 1.00 79.06 302 ASP A CA 1
ATOM 2475 C C . ASP A 1 302 ? 44.734 -8.372 -13.933 1.00 79.06 302 ASP A C 1
ATOM 2477 O O . ASP A 1 302 ? 43.762 -8.458 -13.174 1.00 79.06 302 ASP A O 1
ATOM 2481 N N . SER A 1 303 ? 45.267 -7.202 -14.284 1.00 74.69 303 SER A N 1
ATOM 2482 C CA . SER A 1 303 ? 44.783 -5.911 -13.784 1.00 74.69 303 SER A CA 1
ATOM 2483 C C . SER A 1 303 ? 43.281 -5.730 -14.016 1.00 74.69 303 SER A C 1
ATOM 2485 O O . SER A 1 303 ? 42.580 -5.207 -13.153 1.00 74.69 303 SER A O 1
ATOM 2487 N N . ARG A 1 304 ? 42.745 -6.292 -15.108 1.00 71.00 304 ARG A N 1
ATOM 2488 C CA . ARG A 1 304 ? 41.308 -6.253 -15.419 1.00 71.00 304 ARG A CA 1
ATOM 2489 C C . ARG A 1 304 ? 40.453 -6.998 -14.398 1.00 71.00 304 ARG A C 1
ATOM 2491 O O . ARG A 1 304 ? 39.324 -6.593 -14.127 1.00 71.00 304 ARG A O 1
ATOM 2498 N N . THR A 1 305 ? 40.970 -8.089 -13.837 1.00 71.69 305 THR A N 1
ATOM 2499 C CA . THR A 1 305 ? 40.250 -8.875 -12.824 1.00 71.69 305 THR A CA 1
ATOM 2500 C C . THR A 1 305 ? 40.234 -8.173 -11.467 1.00 71.69 305 THR A C 1
ATOM 2502 O O . THR A 1 305 ? 39.215 -8.200 -10.775 1.00 71.69 305 THR A O 1
ATOM 2505 N N . VAL A 1 306 ? 41.312 -7.463 -11.120 1.00 72.62 306 VAL A N 1
ATOM 2506 C CA . VAL A 1 306 ? 41.389 -6.653 -9.895 1.00 72.62 306 VAL A CA 1
ATOM 2507 C C . VAL A 1 306 ? 40.392 -5.492 -9.952 1.00 72.62 306 VAL A C 1
ATOM 2509 O O . VAL A 1 306 ? 39.619 -5.311 -9.007 1.00 72.62 306 VAL A O 1
ATOM 2512 N N . ASP A 1 307 ? 40.315 -4.785 -11.081 1.00 73.44 307 ASP A N 1
ATOM 2513 C CA . ASP A 1 307 ? 39.361 -3.685 -11.278 1.00 73.44 307 ASP A CA 1
ATOM 2514 C C . ASP A 1 307 ? 37.906 -4.167 -11.191 1.00 73.44 307 ASP A C 1
ATOM 2516 O O . ASP A 1 307 ? 37.085 -3.566 -10.495 1.00 73.44 307 ASP A O 1
ATOM 2520 N N . LEU A 1 308 ? 37.584 -5.299 -11.833 1.00 72.19 308 LEU A N 1
ATOM 2521 C CA . LEU A 1 308 ? 36.238 -5.879 -11.801 1.00 72.19 308 LEU A CA 1
ATOM 2522 C C . LEU A 1 308 ? 35.835 -6.326 -10.386 1.00 72.19 308 LEU A C 1
ATOM 2524 O O . LEU A 1 308 ? 34.691 -6.124 -9.978 1.00 72.19 308 LEU A O 1
ATOM 2528 N N . SER A 1 309 ? 36.769 -6.899 -9.622 1.00 73.94 309 SER A N 1
ATOM 2529 C CA . SER A 1 309 ? 36.524 -7.312 -8.235 1.00 73.94 309 SER A CA 1
ATOM 2530 C C . SER A 1 309 ? 36.314 -6.118 -7.298 1.00 73.94 309 SER A C 1
ATOM 2532 O O . SER A 1 309 ? 35.377 -6.115 -6.498 1.00 73.94 309 SER A O 1
ATOM 2534 N N . THR A 1 310 ? 37.109 -5.057 -7.458 1.00 75.00 310 THR A N 1
ATOM 2535 C CA . THR A 1 310 ? 36.976 -3.808 -6.695 1.00 75.00 310 THR A CA 1
ATOM 2536 C C . THR A 1 310 ? 35.640 -3.136 -7.005 1.00 75.00 310 THR A C 1
ATOM 2538 O O . THR A 1 310 ? 34.910 -2.734 -6.097 1.00 75.00 310 THR A O 1
ATOM 2541 N N . PHE A 1 311 ? 35.265 -3.098 -8.285 1.00 71.00 311 PHE A N 1
ATOM 2542 C CA . PHE A 1 311 ? 33.981 -2.580 -8.741 1.00 71.00 311 PHE A CA 1
ATOM 2543 C C . PHE A 1 311 ? 32.797 -3.385 -8.189 1.00 71.00 311 PHE A C 1
ATOM 2545 O O . PHE A 1 311 ? 31.854 -2.806 -7.652 1.00 71.00 311 PHE A O 1
ATOM 2552 N N . GLY A 1 312 ? 32.867 -4.719 -8.240 1.00 75.00 312 GLY A N 1
ATOM 2553 C CA . GLY A 1 312 ? 31.868 -5.592 -7.621 1.00 75.00 312 GLY A CA 1
ATOM 2554 C C . GLY A 1 312 ? 31.706 -5.321 -6.123 1.00 75.00 312 GLY A C 1
ATOM 2555 O O . GLY A 1 312 ? 30.587 -5.313 -5.618 1.00 75.00 312 GLY A O 1
ATOM 2556 N N . GLY A 1 313 ? 32.803 -5.008 -5.428 1.00 75.56 313 GLY A N 1
ATOM 2557 C CA . GLY A 1 313 ? 32.791 -4.666 -4.005 1.00 75.56 313 GLY A CA 1
ATOM 2558 C C . GLY A 1 313 ? 32.072 -3.357 -3.731 1.00 75.56 313 GLY A C 1
ATOM 2559 O O . GLY A 1 313 ? 31.213 -3.300 -2.856 1.00 75.56 313 GLY A O 1
ATOM 2560 N N . LEU A 1 314 ? 32.353 -2.327 -4.530 1.00 74.25 314 LEU A N 1
ATOM 2561 C CA . LEU A 1 314 ? 31.656 -1.045 -4.443 1.00 74.25 314 LEU A CA 1
ATOM 2562 C C . LEU A 1 314 ? 30.158 -1.185 -4.728 1.00 74.25 314 LEU A C 1
ATOM 2564 O O . LEU A 1 314 ? 29.360 -0.558 -4.039 1.00 74.25 314 LEU A O 1
ATOM 2568 N N . VAL A 1 315 ? 29.760 -2.033 -5.682 1.00 72.50 315 VAL A N 1
ATOM 2569 C CA . VAL A 1 315 ? 28.341 -2.316 -5.950 1.00 72.50 315 VAL A CA 1
ATOM 2570 C C . VAL A 1 315 ? 27.690 -3.039 -4.774 1.00 72.50 315 VAL A C 1
ATOM 2572 O O . VAL A 1 315 ? 26.586 -2.668 -4.391 1.00 72.50 315 VAL A O 1
ATOM 2575 N N . VAL A 1 316 ? 28.360 -4.019 -4.158 1.00 72.69 316 VAL A N 1
ATOM 2576 C CA . VAL A 1 316 ? 27.835 -4.707 -2.966 1.00 72.69 316 VAL A CA 1
ATOM 2577 C C . VAL A 1 316 ? 27.717 -3.749 -1.784 1.00 72.69 316 VAL A C 1
ATOM 2579 O O . VAL A 1 316 ? 26.686 -3.754 -1.122 1.00 72.69 316 VAL A O 1
ATOM 2582 N N . VAL A 1 317 ? 28.715 -2.896 -1.539 1.00 74.44 317 VAL A N 1
ATOM 2583 C CA . VAL A 1 317 ? 28.671 -1.872 -0.480 1.00 74.44 317 VAL A CA 1
ATOM 2584 C C . VAL A 1 317 ? 27.582 -0.838 -0.760 1.00 74.44 317 VAL A C 1
ATOM 2586 O O . VAL A 1 317 ? 26.835 -0.464 0.135 1.00 74.44 317 VAL A O 1
ATOM 2589 N N . PHE A 1 318 ? 27.438 -0.388 -2.004 1.00 71.81 318 PHE A N 1
ATOM 2590 C CA . PHE A 1 318 ? 26.371 0.534 -2.374 1.00 71.81 318 PHE A CA 1
ATOM 2591 C C . PHE A 1 318 ? 24.995 -0.118 -2.215 1.00 71.81 318 PHE A C 1
ATOM 2593 O O . PHE A 1 318 ? 24.093 0.496 -1.661 1.00 71.81 318 PHE A O 1
ATOM 2600 N N . TYR A 1 319 ? 24.841 -1.374 -2.636 1.00 70.00 319 TYR A N 1
ATOM 2601 C CA . TYR A 1 319 ? 23.607 -2.133 -2.474 1.00 70.00 319 TYR A CA 1
ATOM 2602 C C . TYR A 1 319 ? 23.277 -2.366 -0.998 1.00 70.00 319 TYR A C 1
ATOM 2604 O O . TYR A 1 319 ? 22.132 -2.170 -0.603 1.00 70.00 319 TYR A O 1
ATOM 2612 N N . THR A 1 320 ? 24.259 -2.710 -0.156 1.00 68.00 320 THR A N 1
ATOM 2613 C CA . THR A 1 320 ? 24.033 -2.846 1.289 1.00 68.00 320 THR A CA 1
ATOM 2614 C C . THR A 1 320 ? 23.602 -1.517 1.889 1.00 68.00 320 THR A C 1
ATOM 2616 O O . THR A 1 320 ? 22.594 -1.488 2.589 1.00 68.00 320 THR A O 1
ATOM 2619 N N . ILE A 1 321 ? 24.281 -0.412 1.560 1.00 69.19 321 ILE A N 1
ATOM 2620 C CA . ILE A 1 321 ? 23.884 0.940 1.971 1.00 69.19 321 ILE A CA 1
ATOM 2621 C C . ILE A 1 321 ? 22.453 1.232 1.502 1.00 69.19 321 ILE A C 1
ATOM 2623 O O . ILE A 1 321 ? 21.623 1.592 2.325 1.00 69.19 321 ILE A O 1
ATOM 2627 N N . CYS A 1 322 ? 22.104 1.007 0.234 1.00 66.56 322 CYS A N 1
ATOM 2628 C CA . CYS A 1 322 ? 20.739 1.210 -0.254 1.00 66.56 322 CYS A CA 1
ATOM 2629 C C . CYS A 1 322 ? 19.709 0.378 0.521 1.00 66.56 322 CYS A C 1
ATOM 2631 O O . CYS A 1 322 ? 18.705 0.934 0.945 1.00 66.56 322 CYS A O 1
ATOM 2633 N N . MET A 1 323 ? 19.976 -0.899 0.797 1.00 64.31 323 MET A N 1
ATOM 2634 C CA . MET A 1 323 ? 19.079 -1.760 1.579 1.00 64.31 323 MET A CA 1
ATOM 2635 C C . MET A 1 323 ? 18.937 -1.295 3.039 1.00 64.31 323 MET A C 1
ATOM 2637 O O . MET A 1 323 ? 17.848 -1.350 3.610 1.00 64.31 323 MET A O 1
ATOM 2641 N N . PHE A 1 324 ? 20.016 -0.788 3.647 1.00 61.62 324 PHE A N 1
ATOM 2642 C CA . PHE A 1 324 ? 19.963 -0.164 4.973 1.00 61.62 324 PHE A CA 1
ATOM 2643 C C . PHE A 1 324 ? 19.114 1.108 4.975 1.00 61.62 324 PHE A C 1
ATOM 2645 O O . PHE A 1 324 ? 18.431 1.387 5.957 1.00 61.62 324 PHE A O 1
ATOM 2652 N N . TRP A 1 325 ? 19.135 1.862 3.877 1.00 61.28 325 TRP A N 1
ATOM 2653 C CA . TRP A 1 325 ? 18.349 3.082 3.706 1.00 61.28 325 TRP A CA 1
ATOM 2654 C C . TRP A 1 325 ? 16.900 2.786 3.289 1.00 61.28 325 TRP A C 1
ATOM 2656 O O . TRP A 1 325 ? 15.999 3.576 3.569 1.00 61.28 325 TRP A O 1
ATOM 2666 N N . GLU A 1 326 ? 16.646 1.618 2.698 1.00 57.28 326 GLU A N 1
ATOM 2667 C CA . GLU A 1 326 ? 15.307 1.154 2.342 1.00 57.28 326 GLU A CA 1
ATOM 2668 C C . GLU A 1 326 ? 14.465 0.787 3.563 1.00 57.28 326 GLU A C 1
ATOM 2670 O O . GLU A 1 326 ? 13.252 0.936 3.492 1.00 57.28 326 GLU A O 1
ATOM 2675 N N . ARG A 1 327 ? 15.037 0.365 4.703 1.00 58.12 327 ARG A N 1
ATOM 2676 C CA . ARG A 1 327 ? 14.219 0.040 5.888 1.00 58.12 327 ARG A CA 1
ATOM 2677 C C . ARG A 1 327 ? 13.569 1.267 6.550 1.00 58.12 327 ARG A C 1
ATOM 2679 O O . ARG A 1 327 ? 12.375 1.180 6.837 1.00 58.12 327 ARG A O 1
ATOM 2686 N N . PRO A 1 328 ? 14.262 2.402 6.772 1.00 56.66 328 PRO A N 1
ATOM 2687 C CA . PRO A 1 328 ? 13.604 3.655 7.139 1.00 56.66 328 PRO A CA 1
ATOM 2688 C C . PRO A 1 328 ? 12.471 4.009 6.168 1.00 56.66 328 PRO A C 1
ATOM 2690 O O . PRO A 1 328 ? 11.359 4.280 6.607 1.00 56.66 328 PRO A O 1
ATOM 2693 N N . SER A 1 329 ? 12.704 3.865 4.857 1.00 49.94 329 SER A N 1
ATOM 2694 C CA . SER A 1 329 ? 11.673 4.078 3.830 1.00 49.94 329 SER A CA 1
ATOM 2695 C C . SER A 1 329 ? 10.541 3.037 3.889 1.00 49.94 329 SER A C 1
ATOM 2697 O O . SER A 1 329 ? 9.378 3.350 3.644 1.00 49.94 329 SER A O 1
ATOM 2699 N N . ALA A 1 330 ? 10.831 1.804 4.308 1.00 54.69 330 ALA A N 1
ATOM 2700 C CA . ALA A 1 330 ? 9.827 0.766 4.489 1.00 54.69 330 ALA A CA 1
ATOM 2701 C C . ALA A 1 330 ? 8.951 1.017 5.726 1.00 54.69 330 ALA A C 1
ATOM 2703 O O . ALA A 1 330 ? 7.749 0.761 5.711 1.00 54.69 330 ALA A O 1
ATOM 2704 N N . LYS A 1 331 ? 9.533 1.596 6.781 1.00 59.47 331 LYS A N 1
ATOM 2705 C CA . LYS A 1 331 ? 8.796 2.138 7.931 1.00 59.47 331 LYS A CA 1
ATOM 2706 C C . LYS A 1 331 ? 8.008 3.395 7.562 1.00 59.47 331 LYS A C 1
ATOM 2708 O O . LYS A 1 331 ? 7.033 3.722 8.236 1.00 59.47 331 LYS A O 1
ATOM 2713 N N . GLU A 1 332 ? 8.357 4.077 6.476 1.00 60.47 332 GLU A N 1
ATOM 2714 C CA . GLU A 1 332 ? 7.554 5.157 5.901 1.00 60.47 332 GLU A CA 1
ATOM 2715 C C . GLU A 1 332 ? 6.399 4.664 5.022 1.00 60.47 332 GLU A C 1
ATOM 2717 O O . GLU A 1 332 ? 5.510 5.477 4.744 1.00 60.47 332 GLU A O 1
ATOM 2722 N N . PHE A 1 333 ? 6.336 3.370 4.647 1.00 60.88 333 PHE A N 1
ATOM 2723 C CA . PHE A 1 333 ? 5.185 2.863 3.894 1.00 60.88 333 PHE A CA 1
ATOM 2724 C C . PHE A 1 333 ? 3.898 3.200 4.656 1.00 60.88 333 PHE A C 1
ATOM 2726 O O . PHE A 1 333 ? 3.781 2.907 5.857 1.00 60.88 333 PHE A O 1
ATOM 2733 N N . PRO A 1 334 ? 2.949 3.880 3.993 1.00 71.88 334 PRO A N 1
ATOM 2734 C CA . PRO A 1 334 ? 1.689 4.210 4.618 1.00 71.88 334 PRO A CA 1
ATOM 2735 C C . PRO A 1 334 ? 0.941 2.907 4.882 1.00 71.88 334 PRO A C 1
ATOM 2737 O O . PRO A 1 334 ? 0.747 2.106 3.969 1.00 71.88 334 PRO A O 1
ATOM 2740 N N . LEU A 1 335 ? 0.527 2.707 6.134 1.00 86.12 335 LEU A N 1
ATOM 2741 C CA . LEU A 1 335 ? -0.419 1.650 6.466 1.00 86.12 335 LEU A CA 1
ATOM 2742 C C . LEU A 1 335 ? -1.679 1.822 5.609 1.00 86.12 335 LEU A C 1
ATOM 2744 O O . LEU A 1 335 ? -2.122 2.950 5.356 1.00 86.12 335 LEU A O 1
ATOM 2748 N N . THR A 1 336 ? -2.253 0.708 5.167 1.00 88.56 336 THR A N 1
ATOM 2749 C CA . THR A 1 336 ? -3.537 0.721 4.459 1.00 88.56 336 THR A CA 1
ATOM 2750 C C . THR A 1 336 ? -4.657 1.156 5.412 1.00 88.56 336 THR A C 1
ATOM 2752 O O . THR A 1 336 ? -4.499 1.060 6.634 1.00 88.56 336 THR A O 1
ATOM 2755 N N . PRO A 1 337 ? -5.816 1.621 4.910 1.00 91.25 337 PRO A N 1
ATOM 2756 C CA . PRO A 1 337 ? -6.909 2.032 5.789 1.00 91.25 337 PRO A CA 1
ATOM 2757 C C . PRO A 1 337 ? -7.365 0.934 6.764 1.00 91.25 337 PRO A C 1
ATOM 2759 O O . PRO A 1 337 ? -7.628 1.240 7.923 1.00 91.25 337 PRO A O 1
ATOM 2762 N N . ILE A 1 338 ? -7.365 -0.342 6.349 1.00 89.12 338 ILE A N 1
ATOM 2763 C CA . ILE A 1 338 ? -7.662 -1.488 7.236 1.00 89.12 338 ILE A CA 1
ATOM 2764 C C . ILE A 1 338 ? -6.632 -1.600 8.348 1.00 89.12 338 ILE A C 1
ATOM 2766 O O . ILE A 1 338 ? -6.991 -1.782 9.506 1.00 89.12 338 ILE A O 1
ATOM 2770 N N . GLN A 1 339 ? -5.348 -1.514 8.001 1.00 90.62 339 GLN A N 1
ATOM 2771 C CA . GLN A 1 339 ? -4.275 -1.615 8.983 1.00 90.62 339 GLN A CA 1
ATOM 2772 C C . GLN A 1 339 ? -4.368 -0.471 9.994 1.00 90.62 339 GLN A C 1
ATOM 2774 O O . GLN A 1 339 ? -4.188 -0.699 11.186 1.00 90.62 339 GLN A O 1
ATOM 2779 N N . ILE A 1 340 ? -4.718 0.741 9.551 1.00 93.31 340 ILE A N 1
ATOM 2780 C CA . ILE A 1 340 ? -4.960 1.871 10.455 1.00 93.31 340 ILE A CA 1
ATOM 2781 C C . ILE A 1 340 ? -6.182 1.610 11.336 1.00 93.31 340 ILE A C 1
ATOM 2783 O O . ILE A 1 340 ? -6.080 1.788 12.544 1.00 93.31 340 ILE A O 1
ATOM 2787 N N . LEU A 1 341 ? -7.307 1.150 10.780 1.00 92.06 341 LEU A N 1
ATOM 2788 C CA . LEU A 1 341 ? -8.485 0.795 11.578 1.00 92.06 341 LEU A CA 1
ATOM 2789 C C . LEU A 1 341 ? -8.160 -0.267 12.625 1.00 92.06 341 LEU A C 1
ATOM 2791 O O . LEU A 1 341 ? -8.503 -0.101 13.792 1.00 92.06 341 LEU A O 1
ATOM 2795 N N . LYS A 1 342 ? -7.445 -1.329 12.242 1.00 91.19 342 LYS A N 1
ATOM 2796 C CA . LYS A 1 342 ? -7.027 -2.363 13.188 1.00 91.19 342 LYS A CA 1
ATOM 2797 C C . LYS A 1 342 ? -6.126 -1.783 14.276 1.00 91.19 342 LYS A C 1
ATOM 2799 O O . LYS A 1 342 ? -6.286 -2.133 15.440 1.00 91.19 342 LYS A O 1
ATOM 2804 N N . PHE A 1 343 ? -5.231 -0.866 13.922 1.00 93.12 343 PHE A N 1
ATOM 2805 C CA . PHE A 1 343 ? -4.374 -0.189 14.887 1.00 93.12 343 PHE A CA 1
ATOM 2806 C C . PHE A 1 343 ? -5.186 0.681 15.866 1.00 93.12 343 PHE A C 1
ATOM 2808 O O . PHE A 1 343 ? -5.016 0.535 17.074 1.00 93.12 343 PHE A O 1
ATOM 2815 N N . LEU A 1 344 ? -6.112 1.517 15.375 1.00 93.75 344 LEU A N 1
ATOM 2816 C CA . LEU A 1 344 ? -7.024 2.316 16.212 1.00 93.75 344 LEU A CA 1
ATOM 2817 C C . LEU A 1 344 ? -7.795 1.422 17.190 1.00 93.75 344 LEU A C 1
ATOM 2819 O O . LEU A 1 344 ? -7.846 1.690 18.387 1.00 93.75 344 LEU A O 1
ATOM 2823 N N . LYS A 1 345 ? -8.327 0.308 16.687 1.00 91.06 345 LYS A N 1
ATOM 2824 C CA . LYS A 1 345 ? -9.082 -0.659 17.477 1.00 91.06 345 LYS A CA 1
ATOM 2825 C C . LYS A 1 345 ? -8.255 -1.297 18.596 1.00 91.06 345 LYS A C 1
ATOM 2827 O O . LYS A 1 345 ? -8.671 -1.274 19.750 1.00 91.06 345 LYS A O 1
ATOM 2832 N N . LEU A 1 346 ? -7.047 -1.768 18.282 1.00 91.81 346 LEU A N 1
ATOM 2833 C CA . LEU A 1 346 ? -6.133 -2.329 19.283 1.00 91.81 346 LEU A CA 1
ATOM 2834 C C . LEU A 1 346 ? -5.783 -1.316 20.385 1.00 91.81 346 LEU A C 1
ATOM 2836 O O . LEU A 1 346 ? -5.620 -1.700 21.542 1.00 91.81 346 LEU A O 1
ATOM 2840 N N . VAL A 1 347 ? -5.672 -0.030 20.039 1.00 93.56 347 VAL A N 1
ATOM 2841 C CA . VAL A 1 347 ? -5.450 1.042 21.021 1.00 93.56 347 VAL A CA 1
ATOM 2842 C C . VAL A 1 347 ? -6.690 1.262 21.893 1.00 93.56 347 VAL A C 1
ATOM 2844 O O . VAL A 1 347 ? -6.542 1.416 23.102 1.00 93.56 347 VAL A O 1
ATOM 2847 N N . ALA A 1 348 ? -7.902 1.215 21.332 1.00 91.31 348 ALA A N 1
ATOM 2848 C CA . ALA A 1 348 ? -9.146 1.327 22.107 1.00 91.31 348 ALA A CA 1
ATOM 2849 C C . ALA A 1 348 ? -9.345 0.163 23.084 1.00 91.31 348 ALA A C 1
ATOM 2851 O O . ALA A 1 348 ? -9.812 0.372 24.203 1.00 91.31 348 ALA A O 1
ATOM 2852 N N . GLU A 1 349 ? -8.989 -1.050 22.667 1.00 89.44 349 GLU A N 1
ATOM 2853 C CA . GLU A 1 349 ? -9.108 -2.262 23.479 1.00 89.44 349 GLU A CA 1
ATOM 2854 C C . GLU A 1 349 ? -8.102 -2.279 24.627 1.00 89.44 349 GLU A C 1
ATOM 2856 O O . GLU A 1 349 ? -8.464 -2.528 25.775 1.00 89.44 349 GLU A O 1
ATOM 2861 N N . LEU A 1 350 ? -6.828 -2.022 24.318 1.00 90.75 350 LEU A N 1
ATOM 2862 C CA . LEU A 1 350 ? -5.749 -2.137 25.296 1.00 90.75 350 LEU A CA 1
ATOM 2863 C C . LEU A 1 350 ? -5.591 -0.887 26.163 1.00 90.75 350 LEU A C 1
ATOM 2865 O O . LEU A 1 350 ? -4.959 -0.979 27.212 1.00 90.75 350 LEU A O 1
ATOM 2869 N N . LYS A 1 351 ? -6.144 0.256 25.731 1.00 92.06 351 LYS A N 1
ATOM 2870 C CA . LYS A 1 351 ? -6.070 1.562 26.408 1.00 92.06 351 LYS A CA 1
ATOM 2871 C C . LYS A 1 351 ? -4.676 1.833 26.984 1.00 92.06 351 LYS A C 1
ATOM 2873 O O . LYS A 1 351 ? -4.554 2.072 28.187 1.00 92.06 351 LYS A O 1
ATOM 2878 N N . PRO A 1 352 ? -3.615 1.745 26.157 1.00 92.19 352 PRO A N 1
ATOM 2879 C CA . PRO A 1 352 ? -2.270 1.989 26.646 1.00 92.19 352 PRO A CA 1
ATOM 2880 C C . PRO A 1 352 ? -2.199 3.424 27.182 1.00 92.19 352 PRO A C 1
ATOM 2882 O O . PRO A 1 352 ? -2.707 4.355 26.554 1.00 92.19 352 PRO A O 1
ATOM 2885 N N . GLY A 1 353 ? -1.592 3.612 28.348 1.00 90.94 353 GLY A N 1
ATOM 2886 C CA . GLY A 1 353 ? -1.350 4.934 28.899 1.00 90.94 353 GLY A CA 1
ATOM 2887 C C . GLY A 1 353 ? -0.150 5.603 28.230 1.00 90.94 353 GLY A C 1
ATOM 2888 O O . GLY A 1 353 ? 0.159 5.413 27.048 1.00 90.94 353 GLY A O 1
ATOM 2889 N N . GLN A 1 354 ? 0.555 6.434 28.994 1.00 89.94 354 GLN A N 1
ATOM 2890 C CA . GLN A 1 354 ? 1.709 7.178 28.483 1.00 89.94 354 GLN A CA 1
ATOM 2891 C C . GLN A 1 354 ? 3.022 6.391 28.556 1.00 89.94 354 GLN A C 1
ATOM 2893 O O . GLN A 1 354 ? 4.042 6.894 28.083 1.00 89.94 354 GLN A O 1
ATOM 2898 N N . SER A 1 355 ? 3.033 5.200 29.155 1.00 93.56 355 SER A N 1
ATOM 2899 C CA . SER A 1 355 ? 4.257 4.419 29.310 1.00 93.56 355 SER A CA 1
ATOM 2900 C C . SER A 1 355 ? 4.560 3.625 28.046 1.00 93.56 355 SER A C 1
ATOM 2902 O O . SER A 1 355 ? 3.724 2.859 27.574 1.00 93.56 355 SER A O 1
ATOM 2904 N N . ASP A 1 356 ? 5.789 3.725 27.535 1.00 92.25 356 ASP A N 1
ATOM 2905 C CA . ASP A 1 356 ? 6.233 2.957 26.364 1.00 92.25 356 ASP A CA 1
ATOM 2906 C C . ASP A 1 356 ? 6.074 1.433 26.561 1.00 92.25 356 ASP A C 1
ATOM 2908 O O . ASP A 1 356 ? 5.890 0.706 25.588 1.00 92.25 356 ASP A O 1
ATOM 2912 N N . MET A 1 357 ? 6.086 0.942 27.810 1.00 92.50 357 MET A N 1
ATOM 2913 C CA . MET A 1 357 ? 5.866 -0.479 28.120 1.00 92.50 357 MET A CA 1
ATOM 2914 C C . MET A 1 357 ? 4.417 -0.930 27.893 1.00 92.50 357 MET A C 1
ATOM 2916 O O . MET A 1 357 ? 4.174 -2.066 27.496 1.00 92.50 357 MET A O 1
ATOM 2920 N N . GLU A 1 358 ? 3.439 -0.050 28.107 1.00 93.00 358 GLU A N 1
ATOM 2921 C CA . GLU A 1 358 ? 2.022 -0.367 27.877 1.00 93.00 358 GLU A CA 1
ATOM 2922 C C . GLU A 1 358 ? 1.740 -0.508 26.373 1.00 93.00 358 GLU A C 1
ATOM 2924 O O . GLU A 1 358 ? 0.974 -1.372 25.939 1.00 93.00 358 GLU A O 1
ATOM 2929 N N . TRP A 1 359 ? 2.458 0.267 25.554 1.00 95.69 359 TRP A N 1
ATOM 2930 C CA . TRP A 1 359 ? 2.397 0.194 24.095 1.00 95.69 359 TRP A CA 1
ATOM 2931 C C . TRP A 1 359 ? 3.023 -1.078 23.508 1.00 95.69 359 TRP A C 1
ATOM 2933 O O . TRP A 1 359 ? 2.723 -1.424 22.365 1.00 95.69 359 TRP A O 1
ATOM 2943 N N . ASP A 1 360 ? 3.823 -1.838 24.263 1.00 94.69 360 ASP A N 1
ATOM 2944 C CA . ASP A 1 360 ? 4.356 -3.123 23.788 1.00 94.69 360 ASP A CA 1
ATOM 2945 C C . ASP A 1 360 ? 3.254 -4.156 23.528 1.00 94.69 360 ASP A C 1
ATOM 2947 O O . ASP A 1 360 ? 3.402 -5.039 22.680 1.00 94.69 360 ASP A O 1
ATOM 2951 N N . GLY A 1 361 ? 2.144 -4.085 24.272 1.00 92.50 361 GLY A N 1
ATOM 2952 C CA . GLY A 1 361 ? 0.977 -4.935 24.030 1.00 92.50 361 GLY A CA 1
ATOM 2953 C C . GLY A 1 361 ? 0.372 -4.671 22.652 1.00 92.50 361 GLY A C 1
ATOM 2954 O O . GLY A 1 361 ? 0.147 -5.606 21.880 1.00 92.50 361 GLY A O 1
ATOM 2955 N N . VAL A 1 362 ? 0.196 -3.389 22.319 1.00 93.62 362 VAL A N 1
ATOM 2956 C CA . VAL A 1 362 ? -0.317 -2.948 21.016 1.00 93.62 362 VAL A CA 1
ATOM 2957 C C . VAL A 1 362 ? 0.663 -3.313 19.904 1.00 93.62 362 VAL A C 1
ATOM 2959 O O . VAL A 1 362 ? 0.260 -3.906 18.906 1.00 93.62 362 VAL A O 1
ATOM 2962 N N . ALA A 1 363 ? 1.957 -3.040 20.101 1.00 93.94 363 ALA A N 1
ATOM 2963 C CA . ALA A 1 363 ? 3.008 -3.349 19.137 1.00 93.94 363 ALA A CA 1
ATOM 2964 C C . ALA A 1 363 ? 3.043 -4.843 18.784 1.00 93.94 363 ALA A C 1
ATOM 2966 O O . ALA A 1 363 ? 3.140 -5.192 17.609 1.00 93.94 363 ALA A O 1
ATOM 2967 N N . ARG A 1 364 ? 2.910 -5.733 19.781 1.00 92.62 364 ARG A N 1
ATOM 2968 C CA . ARG A 1 364 ? 2.865 -7.189 19.566 1.00 92.62 364 ARG A CA 1
ATOM 2969 C C . ARG A 1 364 ? 1.656 -7.610 18.750 1.00 92.62 364 ARG A C 1
ATOM 2971 O O . ARG A 1 364 ? 1.830 -8.273 17.732 1.00 92.62 364 ARG A O 1
ATOM 2978 N N . LYS A 1 365 ? 0.449 -7.211 19.166 1.00 91.56 365 LYS A N 1
ATOM 2979 C CA . LYS A 1 365 ? -0.785 -7.569 18.447 1.00 91.56 365 LYS A CA 1
ATOM 2980 C C . LYS A 1 365 ? -0.786 -7.011 17.020 1.00 91.56 365 LYS A C 1
ATOM 2982 O O . LYS A 1 365 ? -1.209 -7.698 16.095 1.00 91.56 365 LYS A O 1
ATOM 2987 N N . MET A 1 366 ? -0.274 -5.797 16.826 1.00 91.31 366 MET A N 1
ATOM 2988 C CA . MET A 1 366 ? -0.205 -5.182 15.505 1.00 91.31 366 MET A CA 1
ATOM 2989 C C . MET A 1 366 ? 0.866 -5.834 14.621 1.00 91.31 366 MET A C 1
ATOM 2991 O O . MET A 1 366 ? 0.603 -6.080 13.450 1.00 91.31 366 MET A O 1
ATOM 2995 N N . ASN A 1 367 ? 2.036 -6.190 15.162 1.00 90.88 367 ASN A N 1
ATOM 2996 C CA . ASN A 1 367 ? 3.028 -6.983 14.429 1.00 90.88 367 ASN A CA 1
ATOM 2997 C C . ASN A 1 367 ? 2.470 -8.355 14.032 1.00 90.88 367 ASN A C 1
ATOM 2999 O O . ASN A 1 367 ? 2.688 -8.772 12.902 1.00 90.88 367 ASN A O 1
ATOM 3003 N N . ALA A 1 368 ? 1.723 -9.028 14.915 1.00 88.88 368 ALA A N 1
ATOM 3004 C CA . ALA A 1 368 ? 1.073 -10.300 14.599 1.00 88.88 368 ALA A CA 1
ATOM 3005 C C . ALA A 1 368 ? 0.135 -10.155 13.401 1.00 88.88 368 ALA A C 1
ATOM 3007 O O . ALA A 1 368 ? 0.294 -10.846 12.397 1.00 88.88 368 ALA A O 1
ATOM 3008 N N . PHE A 1 369 ? -0.762 -9.174 13.479 1.00 87.75 369 PHE A N 1
ATOM 3009 C CA . PHE A 1 369 ? -1.697 -8.862 12.410 1.00 87.75 369 PHE A CA 1
ATOM 3010 C C . PHE A 1 369 ? -0.987 -8.513 11.095 1.00 87.75 369 PHE A C 1
ATOM 3012 O O . PHE A 1 369 ? -1.365 -9.005 10.035 1.00 87.75 369 PHE A O 1
ATOM 3019 N N . LEU A 1 370 ? 0.059 -7.686 11.140 1.00 86.88 370 LEU A N 1
ATOM 3020 C CA . LEU A 1 370 ? 0.830 -7.303 9.955 1.00 86.88 370 LEU A CA 1
ATOM 3021 C C . LEU A 1 370 ? 1.666 -8.453 9.384 1.00 86.88 370 LEU A C 1
ATOM 3023 O O . LEU A 1 370 ? 1.910 -8.467 8.184 1.00 86.88 370 LEU A O 1
ATOM 3027 N N . ASN A 1 371 ? 2.088 -9.416 10.202 1.00 84.50 371 ASN A N 1
ATOM 3028 C CA . ASN A 1 371 ? 2.767 -10.623 9.731 1.00 84.50 371 ASN A CA 1
ATOM 3029 C C . ASN A 1 371 ? 1.796 -11.571 9.011 1.00 84.50 371 ASN A C 1
ATOM 3031 O O . ASN A 1 371 ? 2.201 -12.264 8.083 1.00 84.50 371 ASN A O 1
ATOM 3035 N N . GLU A 1 372 ? 0.538 -11.618 9.454 1.00 83.69 372 GLU A N 1
ATOM 3036 C CA . GLU A 1 372 ? -0.516 -12.443 8.852 1.00 83.69 372 GLU A CA 1
ATOM 3037 C C . GLU A 1 372 ? -1.085 -11.817 7.574 1.00 83.69 372 GLU A C 1
ATOM 3039 O O . GLU A 1 372 ? -1.335 -12.519 6.598 1.00 83.69 372 GLU A O 1
ATOM 3044 N N . THR A 1 373 ? -1.288 -10.496 7.578 1.00 77.50 373 THR A N 1
ATOM 3045 C CA . THR A 1 373 ? -1.939 -9.765 6.477 1.00 77.50 373 THR A CA 1
ATOM 3046 C C . THR A 1 373 ? -0.963 -9.102 5.512 1.00 77.50 373 THR A C 1
ATOM 3048 O O . THR A 1 373 ? -1.316 -8.836 4.369 1.00 77.50 373 THR A O 1
ATOM 3051 N N . GLY A 1 374 ? 0.256 -8.797 5.953 1.00 65.94 374 GLY A N 1
ATOM 3052 C CA . GLY A 1 374 ? 1.263 -8.116 5.152 1.00 65.94 374 GLY A CA 1
ATOM 3053 C C . GLY A 1 374 ? 2.163 -9.098 4.411 1.00 65.94 374 GLY A C 1
ATOM 3054 O O . GLY A 1 374 ? 2.632 -10.087 4.967 1.00 65.94 374 GLY A O 1
ATOM 3055 N N . GLY A 1 375 ? 2.477 -8.789 3.150 1.00 60.78 375 GLY A N 1
ATOM 3056 C CA . GLY A 1 375 ? 3.530 -9.497 2.419 1.00 60.78 375 GLY A CA 1
ATOM 3057 C C . GLY A 1 375 ? 4.901 -9.396 3.111 1.00 60.78 375 GLY A C 1
ATOM 3058 O O . GLY A 1 375 ? 5.079 -8.657 4.079 1.00 60.78 375 GLY A O 1
ATOM 3059 N N . LEU A 1 376 ? 5.908 -10.087 2.554 1.00 48.62 376 LEU A N 1
ATOM 3060 C CA . LEU A 1 376 ? 7.296 -10.261 3.052 1.00 48.62 376 LEU A CA 1
ATOM 3061 C C . LEU A 1 376 ? 8.020 -9.016 3.631 1.00 48.62 376 LEU A C 1
ATOM 3063 O O . LEU A 1 376 ? 9.093 -9.156 4.210 1.00 48.62 376 LEU A O 1
ATOM 3067 N N . ARG A 1 377 ? 7.490 -7.801 3.458 1.00 59.00 377 ARG A N 1
ATOM 3068 C CA . ARG A 1 377 ? 8.105 -6.518 3.831 1.00 59.00 377 ARG A CA 1
ATOM 3069 C C . ARG A 1 377 ? 7.720 -5.985 5.216 1.00 59.00 377 ARG A C 1
ATOM 3071 O O . ARG A 1 377 ? 8.315 -4.996 5.633 1.00 59.00 377 ARG A O 1
ATOM 3078 N N . ILE A 1 378 ? 6.760 -6.594 5.917 1.00 66.31 378 ILE A N 1
ATOM 3079 C CA . ILE A 1 378 ? 6.192 -6.035 7.164 1.00 66.31 378 ILE A CA 1
ATOM 3080 C C . ILE A 1 378 ? 6.447 -6.952 8.378 1.00 66.31 378 ILE A C 1
ATOM 3082 O O . ILE A 1 378 ? 5.784 -6.841 9.404 1.00 66.31 378 ILE A O 1
ATOM 3086 N N . ILE A 1 379 ? 7.439 -7.852 8.297 1.00 71.62 379 ILE A N 1
ATOM 3087 C CA . ILE A 1 379 ? 7.731 -8.750 9.420 1.00 71.62 379 ILE A CA 1
ATOM 3088 C C . ILE A 1 379 ? 8.292 -7.960 10.606 1.00 71.62 379 ILE A C 1
ATOM 3090 O O . ILE A 1 379 ? 9.392 -7.410 10.518 1.00 71.62 379 ILE A O 1
ATOM 3094 N N . ASN A 1 380 ? 7.564 -7.964 11.726 1.00 79.38 380 ASN A N 1
ATOM 3095 C CA . ASN A 1 380 ? 7.895 -7.232 12.955 1.00 79.38 380 ASN A CA 1
ATOM 3096 C C . ASN A 1 380 ? 8.151 -5.734 12.706 1.00 79.38 380 ASN A C 1
ATOM 3098 O O . ASN A 1 380 ? 9.231 -5.203 12.985 1.00 79.38 380 ASN A O 1
ATOM 3102 N N . TYR A 1 381 ? 7.143 -5.071 12.144 1.00 84.25 381 TYR A N 1
ATOM 3103 C CA . TYR A 1 381 ? 7.161 -3.652 11.795 1.00 84.25 381 TYR A CA 1
ATOM 3104 C C . TYR A 1 381 ? 7.617 -2.738 12.941 1.00 84.25 381 TYR A C 1
ATOM 3106 O O . TYR A 1 381 ? 8.464 -1.869 12.732 1.00 84.25 381 TYR A O 1
ATOM 3114 N N . PHE A 1 382 ? 7.091 -2.966 14.146 1.00 90.81 382 PHE A N 1
ATOM 3115 C CA . PHE A 1 382 ? 7.463 -2.245 15.359 1.00 90.81 382 PHE A CA 1
ATOM 3116 C C . PHE A 1 382 ? 8.573 -2.973 16.114 1.00 90.81 382 PHE A C 1
ATOM 3118 O O . PHE A 1 382 ? 8.432 -4.156 16.440 1.00 90.81 382 PHE A O 1
ATOM 3125 N N . PHE A 1 383 ? 9.654 -2.262 16.438 1.00 91.38 383 PHE A N 1
ATOM 3126 C CA . PHE A 1 383 ? 10.713 -2.775 17.304 1.00 91.38 383 PHE A CA 1
ATOM 3127 C C . PHE A 1 383 ? 10.271 -2.849 18.773 1.00 91.38 383 PHE A C 1
ATOM 3129 O O . PHE A 1 383 ? 10.527 -3.854 19.443 1.00 91.38 383 PHE A O 1
ATOM 3136 N N . ASP A 1 384 ? 9.602 -1.798 19.253 1.00 94.31 384 ASP A N 1
ATOM 3137 C CA . ASP A 1 384 ? 9.136 -1.623 20.629 1.00 94.31 384 ASP A CA 1
ATOM 3138 C C . ASP A 1 384 ? 7.840 -0.788 20.715 1.00 94.31 384 ASP A C 1
ATOM 3140 O O . ASP A 1 384 ? 7.336 -0.261 19.716 1.00 94.31 384 ASP A O 1
ATOM 3144 N N . GLY A 1 385 ? 7.276 -0.672 21.923 1.00 94.75 385 GLY A N 1
ATOM 3145 C CA . GLY A 1 385 ? 6.113 0.168 22.199 1.00 94.75 385 GLY A CA 1
ATOM 3146 C C . GLY A 1 385 ? 6.356 1.666 21.979 1.00 94.75 385 GLY A C 1
ATOM 3147 O O . GLY A 1 385 ? 5.441 2.367 21.550 1.00 94.75 385 GLY A O 1
ATOM 3148 N N . LYS A 1 386 ? 7.587 2.159 22.163 1.00 95.00 386 LYS A N 1
ATOM 3149 C CA . LYS A 1 386 ? 7.946 3.560 21.889 1.00 95.00 386 LYS A CA 1
ATOM 3150 C C . LYS A 1 386 ? 7.773 3.901 20.408 1.00 95.00 386 LYS A C 1
ATOM 3152 O O . LYS A 1 386 ? 7.153 4.908 20.064 1.00 95.00 386 LYS A O 1
ATOM 3157 N N . GLU A 1 387 ? 8.295 3.056 19.522 1.00 92.19 387 GLU A N 1
ATOM 3158 C CA . GLU A 1 387 ? 8.136 3.190 18.074 1.00 92.19 387 GLU A CA 1
ATOM 3159 C C . GLU A 1 387 ? 6.666 3.053 17.663 1.00 92.19 387 GLU A C 1
ATOM 3161 O O . GLU A 1 387 ? 6.175 3.831 16.841 1.00 92.19 387 GLU A O 1
ATOM 3166 N N . CYS A 1 388 ? 5.945 2.109 18.274 1.00 94.00 388 CYS A N 1
ATOM 3167 C CA . CYS A 1 388 ? 4.512 1.930 18.061 1.00 94.00 388 CYS A CA 1
ATOM 3168 C C . CYS A 1 388 ? 3.722 3.205 18.393 1.00 94.00 388 CYS A C 1
ATOM 3170 O O . CYS A 1 388 ? 2.979 3.707 17.546 1.00 94.00 388 CYS A O 1
ATOM 3172 N N . ARG A 1 389 ? 3.955 3.795 19.569 1.00 95.06 389 ARG A N 1
ATOM 3173 C CA . ARG A 1 389 ? 3.322 5.048 19.997 1.00 95.06 389 ARG A CA 1
ATOM 3174 C C . ARG A 1 389 ? 3.653 6.213 19.069 1.00 95.06 389 ARG A C 1
ATOM 3176 O O . ARG A 1 389 ? 2.752 6.932 18.640 1.00 95.06 389 ARG A O 1
ATOM 3183 N N . ALA A 1 390 ? 4.929 6.393 18.723 1.00 92.88 390 ALA A N 1
ATOM 3184 C CA . ALA A 1 390 ? 5.349 7.458 17.812 1.00 92.88 390 ALA A CA 1
ATOM 3185 C C . ALA A 1 390 ? 4.660 7.326 16.443 1.00 92.88 390 ALA A C 1
ATOM 3187 O O . ALA A 1 390 ? 4.186 8.309 15.871 1.00 92.88 390 ALA A O 1
ATOM 3188 N N . LYS A 1 391 ? 4.536 6.097 15.928 1.00 92.44 391 LYS A N 1
ATOM 3189 C CA . LYS A 1 391 ? 3.819 5.836 14.679 1.00 92.44 391 LYS A CA 1
ATOM 3190 C C . LYS A 1 391 ? 2.326 6.124 14.801 1.00 92.44 391 LYS A C 1
ATOM 3192 O O . LYS A 1 391 ? 1.762 6.705 13.876 1.00 92.44 391 LYS A O 1
ATOM 3197 N N . PHE A 1 392 ? 1.698 5.748 15.913 1.00 93.31 392 PHE A N 1
ATOM 3198 C CA . PHE A 1 392 ? 0.294 6.052 16.175 1.00 93.31 392 PHE A CA 1
ATOM 3199 C C . PHE A 1 392 ? 0.037 7.563 16.124 1.00 93.31 392 PHE A C 1
ATOM 3201 O O . PHE A 1 392 ? -0.835 8.012 15.386 1.00 93.31 392 PHE A O 1
ATOM 3208 N N . GLN A 1 393 ? 0.869 8.363 16.795 1.00 92.62 393 GLN A N 1
ATOM 3209 C CA . GLN A 1 393 ? 0.778 9.828 16.763 1.00 92.62 393 GLN A CA 1
ATOM 3210 C C . GLN A 1 393 ? 0.934 10.393 15.343 1.00 92.62 393 GLN A C 1
ATOM 3212 O O . GLN A 1 393 ? 0.160 11.256 14.928 1.00 92.62 393 GLN A O 1
ATOM 3217 N N . LEU A 1 394 ? 1.889 9.872 14.562 1.00 91.56 394 LEU A N 1
ATOM 3218 C CA . LEU A 1 394 ? 2.067 10.258 13.157 1.00 91.56 394 LEU A CA 1
ATOM 3219 C C . LEU A 1 394 ? 0.845 9.915 12.295 1.00 91.56 394 LEU A C 1
ATOM 3221 O O . LEU A 1 394 ? 0.496 10.675 11.392 1.00 91.56 394 LEU A O 1
ATOM 3225 N N . ILE A 1 395 ? 0.201 8.774 12.542 1.00 92.12 395 ILE A N 1
ATOM 3226 C CA . ILE A 1 395 ? -1.029 8.379 11.847 1.00 92.12 395 ILE A CA 1
ATOM 3227 C C . ILE A 1 395 ? -2.170 9.314 12.241 1.00 92.12 395 ILE A C 1
ATOM 3229 O O . ILE A 1 395 ? -2.839 9.843 11.357 1.00 92.12 395 ILE A O 1
ATOM 3233 N N . MET A 1 396 ? -2.349 9.582 13.535 1.00 93.00 396 MET A N 1
ATOM 3234 C CA . MET A 1 396 ? -3.383 10.487 14.034 1.00 93.00 396 MET A CA 1
ATOM 3235 C C . MET A 1 396 ? -3.252 11.887 13.435 1.00 93.00 396 MET A C 1
ATOM 3237 O O . MET A 1 396 ? -4.244 12.425 12.953 1.00 93.00 396 MET A O 1
ATOM 3241 N N . ALA A 1 397 ? -2.033 12.425 13.339 1.00 91.31 397 ALA A N 1
ATOM 3242 C CA . ALA A 1 397 ? -1.779 13.706 12.679 1.00 91.31 397 ALA A CA 1
ATOM 3243 C C . ALA A 1 397 ? -2.131 13.699 11.177 1.00 91.31 397 ALA A C 1
ATOM 3245 O O . ALA A 1 397 ? -2.539 14.721 10.633 1.00 91.31 397 ALA A O 1
ATOM 3246 N N . LYS A 1 398 ? -2.007 12.553 10.492 1.00 91.38 398 LYS A N 1
ATOM 3247 C CA . LYS A 1 398 ? -2.385 12.404 9.073 1.00 91.38 398 LYS A CA 1
ATOM 3248 C C . LYS A 1 398 ? -3.885 12.191 8.859 1.00 91.38 398 LYS A C 1
ATOM 3250 O O . LYS A 1 398 ? -4.391 12.542 7.789 1.00 91.38 398 LYS A O 1
ATOM 3255 N N . VAL A 1 399 ? -4.573 11.568 9.819 1.00 92.12 399 VAL A N 1
ATOM 3256 C CA . VAL A 1 399 ? -6.025 11.326 9.778 1.00 92.12 399 VAL A CA 1
ATOM 3257 C C . VAL A 1 399 ? -6.777 12.591 10.191 1.00 92.12 399 VAL A C 1
ATOM 3259 O O . VAL A 1 399 ? -7.666 13.029 9.464 1.00 92.12 399 VAL A O 1
ATOM 3262 N N . ILE A 1 400 ? -6.388 13.201 11.312 1.00 91.94 400 ILE A N 1
ATOM 3263 C CA . ILE A 1 400 ? -6.970 14.420 11.881 1.00 91.94 400 ILE A CA 1
ATOM 3264 C C . ILE A 1 400 ? -5.877 15.502 11.916 1.00 91.94 400 ILE A C 1
ATOM 3266 O O . ILE A 1 400 ? -5.246 15.711 12.955 1.00 91.94 400 ILE A O 1
ATOM 3270 N N . PRO A 1 401 ? -5.609 16.179 10.787 1.00 87.62 401 PRO A N 1
ATOM 3271 C CA . PRO A 1 401 ? -4.636 17.263 10.760 1.00 87.62 401 PRO A CA 1
ATOM 3272 C C . PRO A 1 401 ? -5.063 18.401 11.694 1.00 87.62 401 PRO A C 1
ATOM 3274 O O . PRO A 1 401 ? -6.218 18.825 11.708 1.00 87.62 401 PRO A O 1
ATOM 3277 N N . ASN A 1 402 ? -4.113 18.900 12.489 1.00 81.75 402 ASN A N 1
ATOM 3278 C CA . ASN A 1 402 ? -4.354 19.984 13.448 1.00 81.75 402 ASN A CA 1
ATOM 3279 C C . ASN A 1 402 ? -4.563 21.343 12.762 1.00 81.75 402 ASN A C 1
ATOM 3281 O O . ASN A 1 402 ? -5.195 22.232 13.329 1.00 81.75 402 ASN A O 1
ATOM 3285 N N . SER A 1 403 ? -4.022 21.519 11.555 1.00 73.62 403 SER A N 1
ATOM 3286 C CA . SER A 1 403 ? -4.202 22.725 10.758 1.00 73.62 403 SER A CA 1
ATOM 3287 C C . SER A 1 403 ? -5.393 22.530 9.819 1.00 73.62 403 SER A C 1
ATOM 3289 O O . SER A 1 403 ? -5.422 21.599 9.021 1.00 73.62 403 SER A O 1
ATOM 3291 N N . GLY A 1 404 ? -6.368 23.443 9.840 1.00 71.75 404 GLY A N 1
ATOM 3292 C CA . GLY A 1 404 ? -7.476 23.443 8.866 1.00 71.75 404 GLY A CA 1
ATOM 3293 C C . GLY A 1 404 ? -7.036 23.669 7.407 1.00 71.75 404 GLY A C 1
ATOM 3294 O O . GLY A 1 404 ? -7.874 23.746 6.515 1.00 71.75 404 GLY A O 1
ATOM 3295 N N . ILE A 1 405 ? -5.726 23.805 7.174 1.00 76.56 405 ILE A N 1
ATOM 3296 C CA . ILE A 1 405 ? -5.085 24.025 5.876 1.00 76.56 405 ILE A CA 1
ATOM 3297 C C . ILE A 1 405 ? -4.703 22.684 5.229 1.00 76.56 405 ILE A C 1
ATOM 3299 O O . ILE A 1 405 ? -4.801 22.539 4.010 1.00 76.56 405 ILE A O 1
ATOM 3303 N N . GLU A 1 406 ? -4.287 21.688 6.017 1.00 83.31 406 GLU A N 1
ATOM 3304 C CA . GLU A 1 406 ? -3.885 20.385 5.488 1.00 83.31 406 GLU A CA 1
ATOM 3305 C C . GLU A 1 406 ? -5.094 19.463 5.314 1.00 83.31 406 GLU A C 1
ATOM 3307 O O . GLU A 1 406 ? -5.864 19.211 6.239 1.00 83.31 406 GLU A O 1
ATOM 3312 N N . LYS A 1 407 ? -5.269 18.919 4.104 1.00 86.38 407 LYS A N 1
ATOM 3313 C CA . LYS A 1 407 ? -6.301 17.907 3.848 1.00 86.38 407 LYS A CA 1
ATOM 3314 C C . LYS A 1 407 ? -5.854 16.564 4.421 1.00 86.38 407 LYS A C 1
ATOM 3316 O O . LYS A 1 407 ? -4.734 16.125 4.162 1.00 86.38 407 LYS A O 1
ATOM 3321 N N . SER A 1 408 ? -6.763 15.874 5.110 1.00 90.12 408 SER A N 1
ATOM 3322 C CA . SER A 1 408 ? -6.513 14.524 5.623 1.00 90.12 408 SER A CA 1
ATOM 3323 C C . SER A 1 408 ? -6.038 13.571 4.517 1.00 90.12 408 SER A C 1
ATOM 3325 O O . SER A 1 408 ? -6.525 13.578 3.375 1.00 90.12 408 SER A O 1
ATOM 3327 N N . SER A 1 409 ? -5.070 12.724 4.865 1.00 90.25 409 SER A N 1
ATOM 3328 C CA . SER A 1 409 ? -4.629 11.624 4.000 1.00 90.25 409 SER A CA 1
ATOM 3329 C C . SER A 1 409 ? -5.598 10.440 4.031 1.00 90.25 409 SER A C 1
ATOM 3331 O O . SER A 1 409 ? -5.580 9.618 3.112 1.00 90.25 409 SER A O 1
ATOM 3333 N N . PHE A 1 410 ? -6.440 10.372 5.067 1.00 93.12 410 PHE A N 1
ATOM 3334 C CA . PHE A 1 410 ? -7.392 9.296 5.338 1.00 93.12 410 PHE A CA 1
ATOM 3335 C C . PHE A 1 410 ? -8.743 9.870 5.805 1.00 93.12 410 PHE A C 1
ATOM 3337 O O . PHE A 1 410 ? -9.146 9.633 6.948 1.00 93.12 410 PHE A O 1
ATOM 3344 N N . PRO A 1 411 ? -9.431 10.668 4.966 1.00 92.94 411 PRO A N 1
ATOM 3345 C CA . PRO A 1 411 ? -10.703 11.280 5.342 1.00 92.94 411 PRO A CA 1
ATOM 3346 C C . PRO A 1 411 ? -11.766 10.252 5.763 1.00 92.94 411 PRO A C 1
ATOM 3348 O O . PRO A 1 411 ? -12.535 10.521 6.682 1.00 92.94 411 PRO A O 1
ATOM 3351 N N . GLU A 1 412 ? -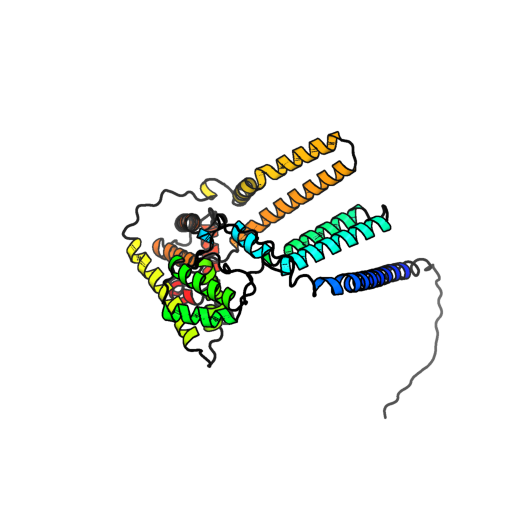11.748 9.051 5.180 1.00 93.62 412 GLU A N 1
ATOM 3352 C CA . GLU A 1 412 ? -12.670 7.959 5.513 1.00 93.62 412 GLU A CA 1
ATOM 3353 C C . GLU A 1 412 ? -12.537 7.471 6.966 1.00 93.62 412 GLU A C 1
ATOM 3355 O O . GLU A 1 412 ? -13.464 6.867 7.510 1.00 93.62 412 GLU A O 1
ATOM 3360 N N . LEU A 1 413 ? -11.380 7.714 7.596 1.00 94.69 413 LEU A N 1
ATOM 3361 C CA . LEU A 1 413 ? -11.064 7.214 8.932 1.00 94.69 413 LEU A CA 1
ATOM 3362 C C . LEU A 1 413 ? -11.348 8.225 10.046 1.00 94.69 413 LEU A C 1
ATOM 3364 O O . LEU A 1 413 ? -11.295 7.860 11.220 1.00 94.69 413 LEU A O 1
ATOM 3368 N N . ILE A 1 414 ? -11.672 9.477 9.703 1.00 93.50 414 ILE A N 1
ATOM 3369 C CA . ILE A 1 414 ? -11.859 10.567 10.675 1.00 93.50 414 ILE A CA 1
ATOM 3370 C C . ILE A 1 414 ? -12.913 10.205 11.725 1.00 93.50 414 ILE A C 1
ATOM 3372 O O . ILE A 1 414 ? -12.685 10.435 12.909 1.00 93.50 414 ILE A O 1
ATOM 3376 N N . LYS A 1 415 ? -14.028 9.591 11.302 1.00 92.94 415 LYS A N 1
ATOM 3377 C CA . LYS A 1 415 ? -15.137 9.204 12.190 1.00 92.94 415 LYS A CA 1
ATOM 3378 C C . LYS A 1 415 ? -14.744 8.193 13.270 1.00 92.94 415 LYS A C 1
ATOM 3380 O O 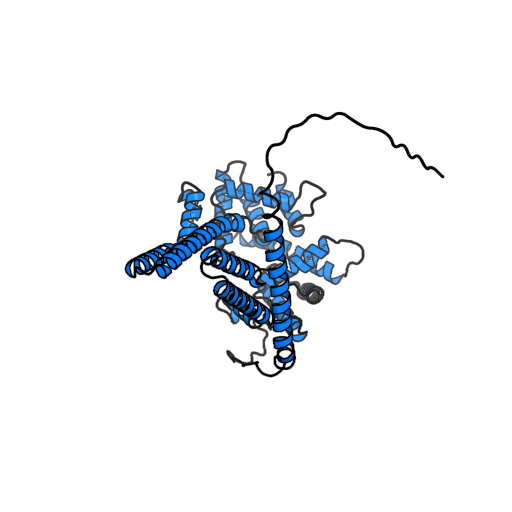. LYS A 1 415 ? -15.350 8.186 14.329 1.00 92.94 415 LYS A O 1
ATOM 3385 N N . PHE A 1 416 ? -13.741 7.356 13.003 1.00 92.31 416 PHE A N 1
ATOM 3386 C CA . PHE A 1 416 ? -13.242 6.375 13.970 1.00 92.31 416 PHE A CA 1
ATOM 3387 C C . PHE A 1 416 ? -12.131 6.979 14.826 1.00 92.31 416 PHE A C 1
ATOM 3389 O O . PHE A 1 416 ? -12.063 6.763 16.028 1.00 92.31 416 PHE A O 1
ATOM 3396 N N . ALA A 1 417 ? -11.260 7.780 14.211 1.00 92.38 417 ALA A N 1
ATOM 3397 C CA . ALA A 1 417 ? -10.137 8.403 14.895 1.00 92.38 417 ALA A CA 1
ATOM 3398 C C . ALA A 1 417 ? -10.568 9.511 15.875 1.00 92.38 417 ALA A C 1
ATOM 3400 O O . ALA A 1 417 ? -9.830 9.816 16.809 1.00 92.38 417 ALA A O 1
ATOM 3401 N N . SER A 1 418 ? -11.744 10.126 15.698 1.00 89.56 418 SER A N 1
ATOM 3402 C CA . SER A 1 418 ? -12.200 11.233 16.550 1.00 89.56 418 SER A CA 1
ATOM 3403 C C . SER A 1 418 ? -12.298 10.873 18.034 1.00 89.56 418 SER A C 1
ATOM 3405 O O . SER A 1 418 ? -12.083 11.744 18.874 1.00 89.56 418 SER A O 1
ATOM 3407 N N . GLU A 1 419 ? -12.549 9.604 18.359 1.00 85.38 419 GLU A N 1
ATOM 3408 C CA . GLU A 1 419 ? -12.618 9.097 19.738 1.00 85.38 419 GLU A CA 1
ATOM 3409 C C . GLU A 1 419 ? -11.253 9.100 20.447 1.00 85.38 419 GLU A C 1
ATOM 3411 O O . GLU A 1 419 ? -11.179 9.125 21.672 1.00 85.38 419 GLU A O 1
ATOM 3416 N N . PHE A 1 420 ? -10.159 9.142 19.684 1.00 84.44 420 PHE A N 1
ATOM 3417 C CA . PHE A 1 420 ? -8.790 9.012 20.183 1.00 84.44 420 PHE A CA 1
ATOM 3418 C C . PHE A 1 420 ? -8.063 10.352 20.321 1.00 84.44 420 PHE A C 1
ATOM 3420 O O . PHE A 1 420 ? -6.880 10.377 20.641 1.00 84.44 420 PHE A O 1
ATOM 3427 N N . LYS A 1 421 ? -8.738 11.485 20.087 1.00 76.81 421 LYS A N 1
ATOM 3428 C CA . LYS A 1 421 ? -8.108 12.820 20.112 1.00 76.81 421 LYS A CA 1
ATOM 3429 C C . LYS A 1 421 ? -7.549 13.212 21.493 1.00 76.81 421 LYS A C 1
ATOM 3431 O O . LYS A 1 421 ? -6.772 14.156 21.588 1.00 76.81 421 LYS A O 1
ATOM 3436 N N . THR A 1 422 ? -7.962 12.518 22.552 1.00 63.75 422 THR A N 1
ATOM 3437 C CA . THR A 1 422 ? -7.594 12.797 23.949 1.00 63.75 422 THR A CA 1
ATOM 3438 C C . THR A 1 422 ? -6.531 11.856 24.527 1.00 63.75 422 THR A C 1
ATOM 3440 O O . THR A 1 422 ? -6.186 12.017 25.696 1.00 63.75 422 THR A O 1
ATOM 3443 N N . ILE A 1 423 ? -6.049 10.876 23.752 1.00 58.22 423 ILE A N 1
ATOM 3444 C CA . ILE A 1 423 ? -5.017 9.895 24.149 1.00 58.22 423 ILE A CA 1
ATOM 3445 C C . ILE A 1 423 ? -3.662 10.338 23.596 1.00 58.22 423 ILE A C 1
ATOM 3447 O O . ILE A 1 423 ? -2.667 10.307 24.360 1.00 58.22 423 ILE A O 1
#